P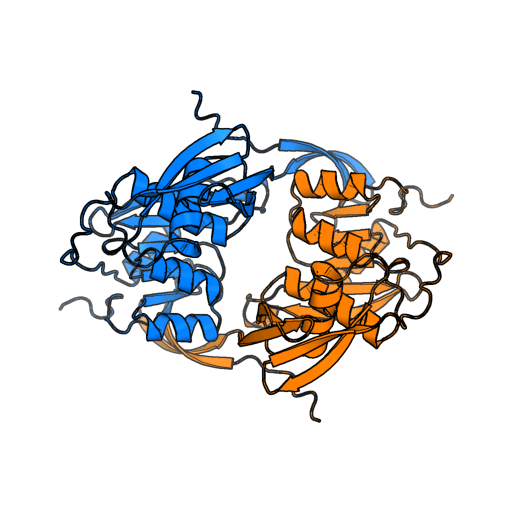rotein AF-0000000075747062 (afdb_homodimer)

Organism: Desulfohalobium retbaense (strain ATCC 49708 / DSM 5692 / JCM 16813 / HR100) (NCBI:txid485915)

Structure (mmCIF, N/CA/C/O backbone):
data_AF-0000000075747062-model_v1
#
loop_
_entity.id
_entity.type
_entity.pdbx_description
1 polymer 'Formate dehydrogenase subunit FdhD'
#
loop_
_atom_site.group_PDB
_atom_site.id
_atom_site.type_symbol
_atom_site.label_atom_id
_atom_site.label_alt_id
_atom_site.label_comp_id
_atom_site.label_asym_id
_atom_site.label_entity_id
_atom_site.label_seq_id
_atom_site.pdbx_PDB_ins_code
_atom_site.Cartn_x
_atom_site.Cartn_y
_atom_site.Cartn_z
_atom_site.occupancy
_atom_site.B_iso_or_equiv
_atom_site.auth_seq_id
_atom_site.auth_comp_id
_atom_site.auth_asym_id
_atom_site.auth_atom_id
_atom_site.pdbx_PDB_model_num
ATOM 1 N N . MET A 1 1 ? 28.375 -6.777 -15.477 1 24.03 1 MET A N 1
ATOM 2 C CA . MET A 1 1 ? 27.688 -5.633 -14.883 1 24.03 1 MET A CA 1
ATOM 3 C C . MET A 1 1 ? 27.188 -5.965 -13.484 1 24.03 1 MET A C 1
ATOM 5 O O . MET A 1 1 ? 26.547 -6.996 -13.273 1 24.03 1 MET A O 1
ATOM 9 N N . SER A 1 2 ? 27.891 -5.637 -12.406 1 30.55 2 SER A N 1
ATOM 10 C CA . SER A 1 2 ? 27.859 -6.07 -11.016 1 30.55 2 SER A CA 1
ATOM 11 C C . SER A 1 2 ? 26.438 -6.016 -10.453 1 30.55 2 SER A C 1
ATOM 13 O O . SER A 1 2 ? 25.734 -5.023 -10.641 1 30.55 2 SER A O 1
ATOM 15 N N . SER A 1 3 ? 25.625 -7.055 -10.531 1 36.44 3 SER A N 1
ATOM 16 C CA . SER A 1 3 ? 24.406 -7.301 -9.781 1 36.44 3 SER A CA 1
ATOM 17 C C . SER A 1 3 ? 24.406 -6.566 -8.445 1 36.44 3 SER A C 1
ATOM 19 O O . SER A 1 3 ? 24.953 -7.066 -7.457 1 36.44 3 SER A O 1
ATOM 21 N N . ALA A 1 4 ? 24.969 -5.371 -8.359 1 35.62 4 ALA A N 1
ATOM 22 C CA . ALA A 1 4 ? 25.203 -4.68 -7.098 1 35.62 4 ALA A CA 1
ATOM 23 C C . ALA A 1 4 ? 24 -4.828 -6.156 1 35.62 4 ALA A C 1
ATOM 25 O O . ALA A 1 4 ? 22.922 -4.328 -6.445 1 35.62 4 ALA A O 1
ATOM 26 N N . ALA A 1 5 ? 23.703 -5.875 -5.465 1 46.59 5 ALA A N 1
ATOM 27 C CA . ALA A 1 5 ? 22.797 -6.105 -4.344 1 46.59 5 ALA A CA 1
ATOM 28 C C . ALA A 1 5 ? 22.469 -4.801 -3.619 1 46.59 5 ALA A C 1
ATOM 30 O O . ALA A 1 5 ? 23.328 -4.258 -2.904 1 46.59 5 ALA A O 1
ATOM 31 N N . HIS A 1 6 ? 21.719 -3.822 -4.293 1 60.5 6 HIS A N 1
ATOM 32 C CA . HIS A 1 6 ? 21.453 -2.504 -3.723 1 60.5 6 HIS A CA 1
ATOM 33 C C . HIS A 1 6 ? 21.062 -2.607 -2.252 1 60.5 6 HIS A C 1
ATOM 35 O O . HIS A 1 6 ? 20.078 -3.26 -1.916 1 60.5 6 HIS A O 1
ATOM 41 N N . ALA A 1 7 ? 22.062 -2.348 -1.418 1 78.25 7 ALA A N 1
ATOM 42 C CA . ALA A 1 7 ? 22.172 -2.396 0.039 1 78.25 7 ALA A CA 1
ATOM 43 C C . ALA A 1 7 ? 21.297 -1.324 0.685 1 78.25 7 ALA A C 1
ATOM 45 O O . ALA A 1 7 ? 20.906 -0.355 0.03 1 78.25 7 ALA A O 1
ATOM 46 N N . LEU A 1 8 ? 20.781 -1.589 1.737 1 90 8 LEU A N 1
ATOM 47 C CA . LEU A 1 8 ? 20.156 -0.621 2.627 1 90 8 LEU A CA 1
ATOM 48 C C . LEU A 1 8 ? 21.047 0.597 2.83 1 90 8 LEU A C 1
ATOM 50 O O . LEU A 1 8 ? 22.219 0.575 2.461 1 90 8 LEU A O 1
ATOM 54 N N . GLU A 1 9 ? 20.469 1.721 3.115 1 93.38 9 GLU A N 1
ATOM 55 C CA . GLU A 1 9 ? 21.219 2.965 3.271 1 93.38 9 GLU A CA 1
ATOM 56 C C . GLU A 1 9 ? 21.172 3.457 4.715 1 93.38 9 GLU A C 1
ATOM 58 O O . GLU A 1 9 ? 20.156 3.324 5.391 1 93.38 9 GLU A O 1
ATOM 63 N N . ASN A 1 10 ? 22.281 4.031 5.137 1 94.62 10 ASN A N 1
ATOM 64 C CA . ASN A 1 10 ? 22.344 4.672 6.445 1 94.62 10 ASN A CA 1
ATOM 65 C C . ASN A 1 10 ? 22.203 6.188 6.336 1 94.62 10 ASN A C 1
ATOM 67 O O . ASN A 1 10 ? 22.828 6.816 5.488 1 94.62 10 ASN A O 1
ATOM 71 N N . ILE A 1 11 ? 21.391 6.719 7.141 1 95.69 11 ILE A N 1
ATOM 72 C CA . ILE A 1 11 ? 21.172 8.156 7.109 1 95.69 11 ILE A CA 1
ATOM 73 C C . ILE A 1 11 ? 21.344 8.742 8.508 1 95.69 11 ILE A C 1
ATOM 75 O O . ILE A 1 11 ? 20.922 8.141 9.5 1 95.69 11 ILE A O 1
ATOM 79 N N . ALA A 1 12 ? 21.984 9.914 8.602 1 96.62 12 ALA A N 1
ATOM 80 C CA . ALA A 1 12 ? 22.109 10.625 9.875 1 96.62 12 ALA A CA 1
ATOM 81 C C . ALA A 1 12 ? 20.766 11.219 10.297 1 96.62 12 ALA A C 1
ATOM 83 O O . ALA A 1 12 ? 20.094 11.875 9.5 1 96.62 12 ALA A O 1
ATOM 84 N N . CYS A 1 13 ? 20.375 10.977 11.523 1 97.06 13 CYS A N 1
ATOM 85 C CA . CYS A 1 13 ? 19.125 11.508 12.047 1 97.06 13 CYS A CA 1
ATOM 86 C C . CYS A 1 13 ? 19.188 11.648 13.562 1 97.06 13 CYS A C 1
ATOM 88 O O . CYS A 1 13 ? 20.234 11.414 14.172 1 97.06 13 CYS A O 1
ATOM 90 N N . TRP A 1 14 ? 18.125 12.234 14.102 1 96.94 14 TRP A N 1
ATOM 91 C CA . TRP A 1 14 ? 18.047 12.43 15.539 1 96.94 14 TRP A CA 1
ATOM 92 C C . TRP A 1 14 ? 16.969 11.539 16.156 1 96.94 14 TRP A C 1
ATOM 94 O O . TRP A 1 14 ? 15.828 11.531 15.688 1 96.94 14 TRP A O 1
ATOM 104 N N . GLN A 1 15 ? 17.344 10.844 17.125 1 97.81 15 GLN A N 1
ATOM 105 C CA . GLN A 1 15 ? 16.391 9.969 17.828 1 97.81 15 GLN A CA 1
ATOM 106 C C . GLN A 1 15 ? 16.188 10.438 19.266 1 97.81 15 GLN A C 1
ATOM 108 O O . GLN A 1 15 ? 17.141 10.789 19.953 1 97.81 15 GLN A O 1
ATOM 113 N N . TYR A 1 16 ? 15.016 10.617 19.625 1 97.94 16 TYR A N 1
ATOM 114 C CA . TYR A 1 16 ? 14.648 10.852 21.016 1 97.94 16 TYR A CA 1
ATOM 115 C C . TYR A 1 16 ? 14.273 9.539 21.719 1 97.94 16 TYR A C 1
ATOM 117 O O . TYR A 1 16 ? 13.359 8.844 21.281 1 97.94 16 TYR A O 1
ATOM 125 N N . ARG A 1 17 ? 15.023 9.211 22.672 1 95.94 17 ARG A N 1
ATOM 126 C CA . ARG A 1 17 ? 14.836 7.992 23.453 1 95.94 17 ARG A CA 1
ATOM 127 C C . ARG A 1 17 ? 15.297 8.188 24.906 1 95.94 17 ARG A C 1
ATOM 129 O O . ARG A 1 17 ? 16.312 8.844 25.141 1 95.94 17 ARG A O 1
ATOM 136 N N . GLN A 1 18 ? 14.508 7.621 25.844 1 92.69 18 GLN A N 1
ATOM 137 C CA . GLN A 1 18 ? 14.852 7.73 27.266 1 92.69 18 GLN A CA 1
ATOM 138 C C . GLN A 1 18 ? 15.078 9.188 27.656 1 92.69 18 GLN A C 1
ATOM 140 O O . GLN A 1 18 ? 16.078 9.516 28.297 1 92.69 18 GLN A O 1
ATOM 145 N N . GLU A 1 19 ? 14.281 9.969 27.172 1 92.38 19 GLU A N 1
ATOM 146 C CA . GLU A 1 19 ? 14.219 11.383 27.547 1 92.38 19 GLU A CA 1
ATOM 147 C C . GLU A 1 19 ? 15.484 12.117 27.125 1 92.38 19 GLU A C 1
ATOM 149 O O . GLU A 1 19 ? 15.875 13.109 27.734 1 92.38 19 GLU A O 1
ATOM 154 N N . ASP A 1 20 ? 16.078 11.602 26.141 1 95.31 20 ASP A N 1
ATOM 155 C CA . ASP A 1 20 ? 17.281 12.258 25.641 1 95.31 20 ASP A CA 1
ATOM 156 C C . ASP A 1 20 ? 17.375 12.141 24.109 1 95.31 20 ASP A C 1
ATOM 158 O O . ASP A 1 20 ? 16.812 11.227 23.516 1 95.31 20 ASP A O 1
ATOM 162 N N . TRP A 1 21 ? 18.109 13.148 23.531 1 96.69 21 TRP A N 1
ATOM 163 C CA . TRP A 1 21 ? 18.344 13.164 22.094 1 96.69 21 TRP A CA 1
ATOM 164 C C . TRP A 1 21 ? 19.672 12.516 21.75 1 96.69 21 TRP A C 1
ATOM 166 O O . TRP A 1 21 ? 20.672 12.742 22.438 1 96.69 21 TRP A O 1
ATOM 176 N N . HIS A 1 22 ? 19.641 11.734 20.734 1 96.88 22 HIS A N 1
ATOM 177 C CA . HIS A 1 22 ? 20.859 11.086 20.234 1 96.88 22 HIS A CA 1
ATOM 178 C C . HIS A 1 22 ? 21 11.266 18.734 1 96.88 22 HIS A C 1
ATOM 180 O O . HIS A 1 22 ? 20.031 11.055 17.984 1 96.88 22 HIS A O 1
ATOM 186 N N . SER A 1 23 ? 22.141 11.68 18.297 1 96.75 23 SER A N 1
ATOM 187 C CA . SER A 1 23 ? 22.469 11.609 16.875 1 96.75 23 SER A CA 1
ATOM 188 C C . SER A 1 23 ? 22.797 10.18 16.453 1 96.75 23 SER A C 1
ATOM 190 O O . SER A 1 23 ? 23.688 9.547 17.016 1 96.75 23 SER A O 1
ATOM 192 N N . ILE A 1 24 ? 22.078 9.688 15.469 1 96.81 24 ILE A N 1
ATOM 193 C CA . ILE A 1 24 ? 22.297 8.297 15.102 1 96.81 24 ILE A CA 1
ATOM 194 C C . ILE A 1 24 ? 22.406 8.172 13.586 1 96.81 24 ILE A C 1
ATOM 196 O O . ILE A 1 24 ? 22.109 9.125 12.852 1 96.81 24 ILE A O 1
ATOM 200 N N . GLN A 1 25 ? 22.938 7.012 13.148 1 96.5 25 GLN A N 1
ATOM 201 C CA . GLN A 1 25 ? 22.797 6.527 11.781 1 96.5 25 GLN A CA 1
ATOM 202 C C . GLN A 1 25 ? 21.734 5.449 11.688 1 96.5 25 GLN A C 1
ATOM 204 O O . GLN A 1 25 ? 21.906 4.34 12.203 1 96.5 25 GLN A O 1
ATOM 209 N N . ASP A 1 26 ? 20.703 5.812 11.109 1 94.62 26 ASP A N 1
ATOM 210 C CA . ASP A 1 26 ? 19.625 4.836 10.977 1 94.62 26 ASP A CA 1
ATOM 211 C C . ASP A 1 26 ? 19.656 4.164 9.602 1 94.62 26 ASP A C 1
ATOM 213 O O . ASP A 1 26 ? 19.953 4.812 8.594 1 94.62 26 ASP A O 1
ATOM 217 N N . THR A 1 27 ? 19.391 2.852 9.57 1 95.12 27 THR A N 1
ATOM 218 C CA . THR A 1 27 ? 19.328 2.092 8.328 1 95.12 27 THR A CA 1
ATOM 219 C C . THR A 1 27 ? 17.906 2.105 7.766 1 95.12 27 THR A C 1
ATOM 221 O O . THR A 1 27 ? 16.984 1.579 8.391 1 95.12 27 THR A O 1
ATOM 224 N N . ILE A 1 28 ? 17.734 2.732 6.609 1 96.5 28 ILE A N 1
ATOM 225 C CA . ILE A 1 28 ? 16.391 2.803 6.035 1 96.5 28 ILE A CA 1
ATOM 226 C C . ILE A 1 28 ? 16.422 2.299 4.594 1 96.5 28 ILE A C 1
ATOM 228 O O . ILE A 1 28 ? 17.5 2.146 4.004 1 96.5 28 ILE A O 1
ATOM 232 N N . ALA A 1 29 ? 15.297 1.998 4.039 1 96.88 29 ALA A N 1
ATOM 233 C CA . ALA A 1 29 ? 15.164 1.417 2.707 1 96.88 29 ALA A CA 1
ATOM 234 C C . ALA A 1 29 ? 15.359 2.479 1.625 1 96.88 29 ALA A C 1
ATOM 236 O O . ALA A 1 29 ? 14.68 3.508 1.632 1 96.88 29 ALA A O 1
ATOM 237 N N . PRO A 1 30 ? 16.281 2.225 0.697 1 97.12 30 PRO A N 1
ATOM 238 C CA . PRO A 1 30 ? 16.344 3.115 -0.464 1 97.12 30 PRO A CA 1
ATOM 239 C C . PRO A 1 30 ? 15.125 2.998 -1.372 1 97.12 30 PRO A C 1
ATOM 241 O O . PRO A 1 30 ? 14.625 1.894 -1.601 1 97.12 30 PRO A O 1
ATOM 244 N N . GLU A 1 31 ? 14.625 4.059 -1.797 1 97.94 31 GLU A N 1
ATOM 245 C CA . GLU A 1 31 ? 13.531 4.168 -2.758 1 97.94 31 GLU A CA 1
ATOM 246 C C . GLU A 1 31 ? 13.93 5.035 -3.949 1 97.94 31 GLU A C 1
ATOM 248 O O . GLU A 1 31 ? 14.57 6.074 -3.783 1 97.94 31 GLU A O 1
ATOM 253 N N . GLN A 1 32 ? 13.539 4.562 -5.105 1 97.19 32 GLN A N 1
ATOM 254 C CA . GLN A 1 32 ? 13.938 5.25 -6.332 1 97.19 32 GLN A CA 1
ATOM 255 C C . GLN A 1 32 ? 12.773 5.324 -7.32 1 97.19 32 GLN A C 1
ATOM 257 O O . GLN A 1 32 ? 11.992 4.379 -7.441 1 97.19 32 GLN A O 1
ATOM 262 N N . GLU A 1 33 ? 12.742 6.473 -8.016 1 97.81 33 GLU A N 1
ATOM 263 C CA . GLU A 1 33 ? 11.766 6.602 -9.094 1 97.81 33 GLU A CA 1
ATOM 264 C C . GLU A 1 33 ? 12.273 5.957 -10.383 1 97.81 33 GLU A C 1
ATOM 266 O O . GLU A 1 33 ? 13.438 6.113 -10.742 1 97.81 33 GLU A O 1
ATOM 271 N N . VAL A 1 34 ? 11.469 5.184 -11.031 1 98.19 34 VAL A N 1
ATOM 272 C CA . VAL A 1 34 ? 11.773 4.492 -12.281 1 98.19 34 VAL A CA 1
ATOM 273 C C . VAL A 1 34 ? 10.75 4.875 -13.352 1 98.19 34 VAL A C 1
ATOM 275 O O . VAL A 1 34 ? 9.539 4.746 -13.133 1 98.19 34 VAL A O 1
ATOM 278 N N . SER A 1 35 ? 11.234 5.336 -14.5 1 98.62 35 SER A N 1
ATOM 279 C CA . SER A 1 35 ? 10.344 5.719 -15.594 1 98.62 35 SER A CA 1
ATOM 280 C C . SER A 1 35 ? 10.18 4.578 -16.594 1 98.62 35 SER A C 1
ATOM 282 O O . SER A 1 35 ? 11.164 4.051 -17.109 1 98.62 35 SER A O 1
ATOM 284 N N . LEU A 1 36 ? 8.977 4.199 -16.844 1 98.75 36 LEU A N 1
ATOM 285 C CA . LEU A 1 36 ? 8.664 3.168 -17.828 1 98.75 36 LEU A CA 1
ATOM 286 C C . LEU A 1 36 ? 8.023 3.775 -19.062 1 98.75 36 LEU A C 1
ATOM 288 O O . LEU A 1 36 ? 6.938 4.359 -18.984 1 98.75 36 LEU A O 1
ATOM 292 N N . TYR A 1 37 ? 8.695 3.682 -20.156 1 98.75 37 TYR A N 1
ATOM 293 C CA . TYR A 1 37 ? 8.188 4.109 -21.453 1 98.75 37 TYR A CA 1
ATOM 294 C C . TYR A 1 37 ? 7.652 2.922 -22.25 1 98.75 37 TYR A C 1
ATOM 296 O O . TYR A 1 37 ? 8.336 1.903 -22.391 1 98.75 37 TYR A O 1
ATOM 304 N N . TRP A 1 38 ? 6.406 2.982 -22.625 1 98.44 38 TRP A N 1
ATOM 305 C CA . TRP A 1 38 ? 5.727 1.983 -23.438 1 98.44 38 TRP A CA 1
ATOM 306 C C . TRP A 1 38 ? 5.48 2.51 -24.844 1 98.44 38 TRP A C 1
ATOM 308 O O . TRP A 1 38 ? 4.738 3.477 -25.031 1 98.44 38 TRP A O 1
ATOM 318 N N . HIS A 1 39 ? 6.051 1.922 -25.906 1 97.5 39 HIS A N 1
ATOM 319 C CA . HIS A 1 39 ? 6.02 2.438 -27.266 1 97.5 39 HIS A CA 1
ATOM 320 C C . HIS A 1 39 ? 6.445 3.9 -27.312 1 97.5 39 HIS A C 1
ATOM 322 O O . HIS A 1 39 ? 5.754 4.734 -27.906 1 97.5 39 HIS A O 1
ATOM 328 N N . ASP A 1 40 ? 7.43 4.172 -26.562 1 96.88 40 ASP A N 1
ATOM 329 C CA . ASP A 1 40 ? 8.148 5.438 -26.562 1 96.88 40 ASP A CA 1
ATOM 330 C C . ASP A 1 40 ? 7.328 6.543 -25.906 1 96.88 40 ASP A C 1
ATOM 332 O O . ASP A 1 40 ? 7.637 7.727 -26.047 1 96.88 40 ASP A O 1
ATOM 336 N N . GLN A 1 41 ? 6.348 6.234 -25.203 1 98.12 41 GLN A N 1
ATOM 337 C CA . GLN A 1 41 ? 5.566 7.191 -24.422 1 98.12 41 GLN A CA 1
ATOM 338 C C . GLN A 1 41 ? 5.633 6.863 -22.922 1 98.12 41 GLN A C 1
ATOM 340 O O . GLN A 1 41 ? 5.586 5.691 -22.547 1 98.12 41 GLN A O 1
ATOM 345 N N . LEU A 1 42 ? 5.801 7.836 -22.141 1 98.19 42 LEU A N 1
ATOM 346 C CA . LEU A 1 42 ? 5.82 7.613 -20.703 1 98.19 42 LEU A CA 1
ATOM 347 C C . LEU A 1 42 ? 4.512 6.996 -20.234 1 98.19 42 LEU A C 1
ATOM 349 O O . LEU A 1 42 ? 3.445 7.598 -20.375 1 98.19 42 LEU A O 1
ATOM 353 N N . ALA A 1 43 ? 4.613 5.816 -19.75 1 98 43 ALA A N 1
ATOM 354 C CA . ALA A 1 43 ? 3.412 5.09 -19.359 1 98 43 ALA A CA 1
ATOM 355 C C . ALA A 1 43 ? 3.254 5.07 -17.844 1 98 43 ALA A C 1
ATOM 357 O O . ALA A 1 43 ? 2.135 5.016 -17.328 1 98 43 ALA A O 1
ATOM 358 N N . ALA A 1 44 ? 4.383 5.039 -17.109 1 97.56 44 ALA A N 1
ATOM 359 C CA . ALA A 1 44 ? 4.316 4.977 -15.656 1 97.56 44 ALA A CA 1
ATOM 360 C C . ALA A 1 44 ? 5.594 5.52 -15.031 1 97.56 44 ALA A C 1
ATOM 362 O O . ALA A 1 44 ? 6.68 5.387 -15.594 1 97.56 44 ALA A O 1
ATOM 363 N N . ALA A 1 45 ? 5.492 6.164 -13.906 1 97.62 45 ALA A N 1
ATOM 364 C CA . ALA A 1 45 ? 6.578 6.469 -12.977 1 97.62 45 ALA A CA 1
ATOM 365 C C . ALA A 1 45 ? 6.457 5.633 -11.703 1 97.62 45 ALA A C 1
ATOM 367 O O . ALA A 1 45 ? 5.664 5.949 -10.82 1 97.62 45 ALA A O 1
ATOM 368 N N . LEU A 1 46 ? 7.219 4.621 -11.578 1 98.25 46 LEU A N 1
ATOM 369 C CA . LEU A 1 46 ? 7.156 3.699 -10.445 1 98.25 46 LEU A CA 1
ATOM 370 C C . LEU A 1 46 ? 8.117 4.125 -9.344 1 98.25 46 LEU A C 1
ATOM 372 O O . LEU A 1 46 ? 9.164 4.719 -9.617 1 98.25 46 LEU A O 1
ATOM 376 N N . LEU A 1 47 ? 7.789 3.91 -8.156 1 98.44 47 LEU A N 1
ATOM 377 C CA . LEU A 1 47 ? 8.664 4.055 -6.996 1 98.44 47 LEU A CA 1
ATOM 378 C C . LEU A 1 47 ? 9.016 2.691 -6.41 1 98.44 47 LEU A C 1
ATOM 380 O O . LEU A 1 47 ? 8.125 1.91 -6.066 1 98.44 47 LEU A O 1
ATOM 384 N N . ALA A 1 48 ? 10.281 2.398 -6.359 1 98.31 48 ALA A N 1
ATOM 385 C CA . ALA A 1 48 ? 10.656 1.025 -6.027 1 98.31 48 ALA A CA 1
ATOM 386 C C . ALA A 1 48 ? 12.016 0.98 -5.336 1 98.31 48 ALA A C 1
ATOM 388 O O . ALA A 1 48 ? 12.758 1.968 -5.336 1 98.31 48 ALA A O 1
ATOM 389 N N . PHE A 1 49 ? 12.242 -0.158 -4.629 1 97.88 49 PHE A N 1
ATOM 390 C CA . PHE A 1 49 ? 13.602 -0.484 -4.215 1 97.88 49 PHE A CA 1
ATOM 391 C C . PHE A 1 49 ? 14.516 -0.646 -5.43 1 97.88 49 PHE A C 1
ATOM 393 O O . PHE A 1 49 ? 14.125 -1.256 -6.426 1 97.88 49 PHE A O 1
ATOM 400 N N . PRO A 1 50 ? 15.703 -0.076 -5.387 1 96.5 50 PRO A N 1
ATOM 401 C CA . PRO A 1 50 ? 16.531 0.049 -6.594 1 96.5 50 PRO A CA 1
ATOM 402 C C . PRO A 1 50 ? 17.328 -1.216 -6.895 1 96.5 50 PRO A C 1
ATOM 404 O O . PRO A 1 50 ? 18.547 -1.163 -7.008 1 96.5 50 PRO A O 1
ATOM 407 N N . SER A 1 51 ? 16.734 -2.291 -7.078 1 94.56 51 SER A N 1
ATOM 408 C CA . SER A 1 51 ? 17.328 -3.559 -7.477 1 94.56 51 SER A CA 1
ATOM 409 C C . SER A 1 51 ? 16.422 -4.32 -8.438 1 94.56 51 SER A C 1
ATOM 411 O O . SER A 1 51 ? 15.203 -4.332 -8.281 1 94.56 51 SER A O 1
ATOM 413 N N . GLY A 1 52 ? 17.094 -4.895 -9.438 1 94.69 52 GLY A N 1
ATOM 414 C CA . GLY A 1 52 ? 16.328 -5.719 -10.367 1 94.69 52 GLY A CA 1
ATOM 415 C C . GLY A 1 52 ? 15.242 -4.953 -11.086 1 94.69 52 GLY A C 1
ATOM 416 O O . GLY A 1 52 ? 14.125 -5.457 -11.242 1 94.69 52 GLY A O 1
ATOM 417 N N . LEU A 1 53 ? 15.555 -3.734 -11.5 1 97.5 53 LEU A N 1
ATOM 418 C CA . LEU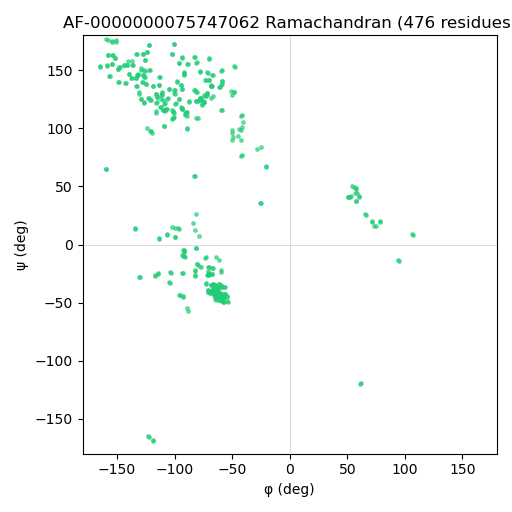 A 1 53 ? 14.547 -2.816 -12.023 1 97.5 53 LEU A CA 1
ATOM 419 C C . LEU A 1 53 ? 14.062 -3.266 -13.391 1 97.5 53 LEU A C 1
ATOM 421 O O . LEU A 1 53 ? 12.914 -2.996 -13.766 1 97.5 53 LEU A O 1
ATOM 425 N N . SER A 1 54 ? 14.891 -3.992 -14.109 1 97 54 SER A N 1
ATOM 426 C CA . SER A 1 54 ? 14.461 -4.504 -15.406 1 97 54 SER A CA 1
ATOM 427 C C . SER A 1 54 ? 13.297 -5.473 -15.266 1 97 54 SER A C 1
ATOM 429 O O . SER A 1 54 ? 12.32 -5.398 -16.016 1 97 54 SER A O 1
ATOM 431 N N . SER A 1 55 ? 13.398 -6.383 -14.305 1 97.75 55 SER A N 1
ATOM 432 C CA . SER A 1 55 ? 12.312 -7.328 -14.047 1 97.75 55 SER A CA 1
ATOM 433 C C . SER A 1 55 ? 11.047 -6.602 -13.609 1 97.75 55 SER A C 1
ATOM 435 O O . SER A 1 55 ? 9.938 -6.977 -14.016 1 97.75 55 SER A O 1
ATOM 437 N N . LEU A 1 56 ? 11.234 -5.59 -12.781 1 98.56 56 LEU A N 1
ATOM 438 C CA . LEU A 1 56 ? 10.109 -4.785 -12.328 1 98.56 56 LEU A CA 1
ATOM 439 C C . LEU A 1 56 ? 9.367 -4.176 -13.516 1 98.56 56 LEU A C 1
ATOM 441 O O . LEU A 1 56 ? 8.148 -4.316 -13.633 1 98.56 56 LEU A O 1
ATOM 445 N N . CYS A 1 57 ? 10.109 -3.555 -14.414 1 98.69 57 CYS A N 1
ATOM 446 C CA . CYS A 1 57 ? 9.516 -2.857 -15.547 1 98.69 57 CYS A CA 1
ATOM 447 C C . CYS A 1 57 ? 8.898 -3.844 -16.531 1 98.69 57 CYS A C 1
ATOM 449 O O . CYS A 1 57 ? 7.805 -3.605 -17.047 1 98.69 57 CYS A O 1
ATOM 451 N N . LEU A 1 58 ? 9.578 -4.938 -16.781 1 97.62 58 LEU A N 1
ATOM 452 C CA . LEU A 1 58 ? 9.055 -5.973 -17.672 1 97.62 58 LEU A CA 1
ATOM 453 C C . LEU A 1 58 ? 7.73 -6.52 -17.141 1 97.62 58 LEU A C 1
ATOM 455 O O . LEU A 1 58 ? 6.762 -6.633 -17.891 1 97.62 58 LEU A O 1
ATOM 459 N N . GLY A 1 59 ? 7.723 -6.832 -15.891 1 98.44 59 GLY A N 1
ATOM 460 C CA . GLY A 1 59 ? 6.516 -7.359 -15.281 1 98.44 59 GLY A CA 1
ATOM 461 C C . GLY A 1 59 ? 5.367 -6.367 -15.266 1 98.44 59 GLY A C 1
ATOM 462 O O . GLY A 1 59 ? 4.223 -6.727 -15.547 1 98.44 59 GLY A O 1
ATOM 463 N N . HIS A 1 60 ? 5.723 -5.141 -14.906 1 98.69 60 HIS A N 1
ATOM 464 C CA . HIS A 1 60 ? 4.691 -4.109 -14.93 1 98.69 60 HIS A CA 1
ATOM 465 C C . HIS A 1 60 ? 4.094 -3.965 -16.328 1 98.69 60 HIS A C 1
ATOM 467 O O . HIS A 1 60 ? 2.869 -3.898 -16.469 1 98.69 60 HIS A O 1
ATOM 473 N N . ALA A 1 61 ? 4.895 -3.891 -17.312 1 98.31 61 ALA A N 1
ATOM 474 C CA . ALA A 1 61 ? 4.414 -3.777 -18.672 1 98.31 61 ALA A CA 1
ATOM 475 C C . ALA A 1 61 ? 3.506 -4.949 -19.047 1 98.31 61 ALA A C 1
ATOM 477 O O . ALA A 1 61 ? 2.443 -4.762 -19.641 1 98.31 61 ALA A O 1
ATOM 478 N N . TRP A 1 62 ? 3.863 -6.121 -18.672 1 97.12 62 TRP A N 1
ATOM 479 C CA . TRP A 1 62 ? 3.092 -7.316 -19 1 97.12 62 TRP A CA 1
ATOM 480 C C . TRP A 1 62 ? 1.719 -7.273 -18.328 1 97.12 62 TRP A C 1
ATOM 482 O O . TRP A 1 62 ? 0.695 -7.453 -19 1 97.12 62 TRP A O 1
ATOM 492 N N . LEU A 1 63 ? 1.717 -6.957 -17.094 1 97.75 63 LEU A N 1
ATOM 493 C CA . LEU A 1 63 ? 0.511 -7.125 -16.281 1 97.75 63 LEU A CA 1
ATOM 494 C C . LEU A 1 63 ? -0.432 -5.938 -16.469 1 97.75 63 LEU A C 1
ATOM 496 O O . LEU A 1 63 ? -1.647 -6.078 -16.312 1 97.75 63 LEU A O 1
ATOM 500 N N . GLU A 1 64 ? 0.129 -4.789 -16.828 1 97.69 64 GLU A N 1
ATOM 501 C CA . GLU A 1 64 ? -0.709 -3.596 -16.812 1 97.69 64 GLU A CA 1
ATOM 502 C C . GLU A 1 64 ? -0.898 -3.037 -18.219 1 97.69 64 GLU A C 1
ATOM 504 O O . GLU A 1 64 ? -1.867 -2.324 -18.484 1 97.69 64 GLU A O 1
ATOM 509 N N . LEU A 1 65 ? 0.031 -3.305 -19.125 1 97.56 65 LEU A N 1
ATOM 510 C CA . LEU A 1 65 ? -0.004 -2.555 -20.375 1 97.56 65 LEU A CA 1
ATOM 511 C C . LEU A 1 65 ? -0.258 -3.482 -21.562 1 97.56 65 LEU A C 1
ATOM 513 O O . LEU A 1 65 ? -0.836 -3.066 -22.562 1 97.56 65 LEU A O 1
ATOM 517 N N . CYS A 1 66 ? 0.099 -4.688 -21.453 1 96.44 66 CYS A N 1
ATOM 518 C CA . CYS A 1 66 ? -0.057 -5.629 -22.547 1 96.44 66 CYS A CA 1
ATOM 519 C C . CYS A 1 66 ? -1.5 -6.109 -22.656 1 96.44 66 CYS A C 1
ATOM 521 O O . CYS A 1 66 ? -2.188 -6.254 -21.641 1 96.44 66 CYS A O 1
ATOM 523 N N . ARG A 1 67 ? -1.868 -6.398 -23.859 1 93.44 67 ARG A N 1
ATOM 524 C CA . ARG A 1 67 ? -3.109 -7.125 -24.109 1 93.44 67 ARG A CA 1
ATOM 525 C C . ARG A 1 67 ? -2.916 -8.625 -23.906 1 93.44 67 ARG A C 1
ATOM 527 O O . ARG A 1 67 ? -1.785 -9.117 -23.906 1 93.44 67 ARG A O 1
ATOM 534 N N . PRO A 1 68 ? -4.133 -9.312 -23.609 1 88.44 68 PRO A N 1
ATOM 535 C CA . PRO A 1 68 ? -3.984 -10.766 -23.5 1 88.44 68 PRO A CA 1
ATOM 536 C C . PRO A 1 68 ? -3.207 -11.375 -24.656 1 88.44 68 PRO A C 1
ATOM 538 O O . PRO A 1 68 ? -3.436 -11.016 -25.812 1 88.44 68 PRO A O 1
ATOM 541 N N . GLY A 1 69 ? -2.252 -12.188 -24.375 1 86.31 69 GLY A N 1
ATOM 542 C CA . GLY A 1 69 ? -1.479 -12.875 -25.406 1 86.31 69 GLY A CA 1
ATOM 543 C C . GLY A 1 69 ? -0.2 -12.141 -25.766 1 86.31 69 GLY A C 1
ATOM 544 O O . GLY A 1 69 ? 0.669 -12.703 -26.438 1 86.31 69 GLY A O 1
ATOM 5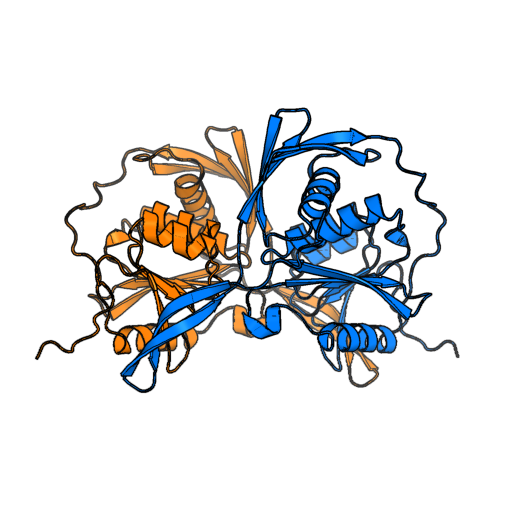45 N N . GLU A 1 70 ? -0.106 -10.953 -25.375 1 92.62 70 GLU A N 1
ATOM 546 C CA . GLU A 1 70 ? 1.089 -10.164 -25.656 1 92.62 70 GLU A CA 1
ATOM 547 C C . GLU A 1 70 ? 2.105 -10.281 -24.531 1 92.62 70 GLU A C 1
ATOM 549 O O . GLU A 1 70 ? 1.73 -10.445 -23.359 1 92.62 70 GLU A O 1
ATOM 554 N N . THR A 1 71 ? 3.332 -10.195 -24.938 1 94.19 71 THR A N 1
ATOM 555 C CA . THR A 1 71 ? 4.426 -10.094 -23.969 1 94.19 71 THR A CA 1
ATOM 556 C C . THR A 1 71 ? 5.305 -8.883 -24.266 1 94.19 71 THR A C 1
ATOM 558 O O . THR A 1 71 ? 5.465 -8.5 -25.438 1 94.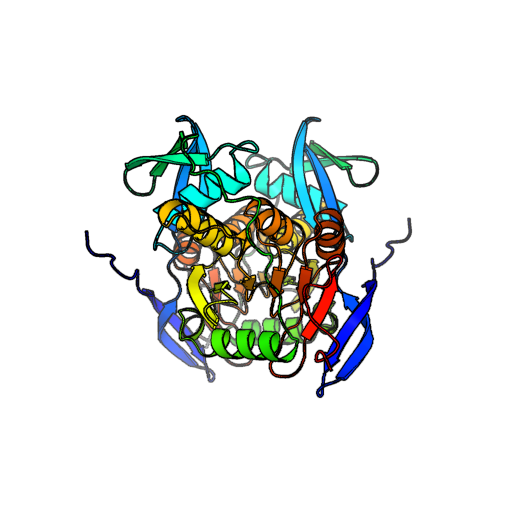19 71 THR A O 1
ATOM 561 N N . PRO A 1 72 ? 5.855 -8.367 -23.219 1 97.06 72 PRO A N 1
ATOM 562 C CA . PRO A 1 72 ? 6.73 -7.207 -23.422 1 97.06 72 PRO A CA 1
ATOM 563 C C . PRO A 1 72 ? 8.195 -7.598 -23.578 1 97.06 72 PRO A C 1
ATOM 565 O O . PRO A 1 72 ? 8.594 -8.695 -23.188 1 97.06 72 PRO A O 1
ATOM 568 N N . GLY A 1 73 ? 8.891 -6.672 -24.141 1 96.31 73 GLY A N 1
ATOM 569 C CA . GLY A 1 73 ? 10.344 -6.746 -24.219 1 96.31 73 GLY A CA 1
ATOM 570 C C . GLY A 1 73 ? 11.023 -5.414 -23.969 1 96.31 73 GLY A C 1
ATOM 571 O O . GLY A 1 73 ? 10.477 -4.359 -24.297 1 96.31 73 GLY A O 1
ATOM 572 N N . LEU A 1 74 ? 12.18 -5.477 -23.375 1 96.88 74 LEU A N 1
ATOM 573 C CA . LEU A 1 74 ? 12.961 -4.277 -23.109 1 96.88 74 LEU A CA 1
ATOM 574 C C . LEU A 1 74 ? 13.727 -3.838 -24.344 1 96.88 74 LEU A C 1
ATOM 576 O O . LEU A 1 74 ? 14.562 -4.586 -24.859 1 96.88 74 LEU A O 1
ATOM 580 N N . ASP A 1 75 ? 13.523 -2.641 -24.766 1 97.75 75 ASP A N 1
ATOM 581 C CA . ASP A 1 75 ? 14.195 -2.094 -25.938 1 97.75 75 ASP A CA 1
ATOM 582 C C . ASP A 1 75 ? 15.477 -1.358 -25.562 1 97.75 75 ASP A C 1
ATOM 584 O O . ASP A 1 75 ? 16.5 -1.466 -26.25 1 97.75 75 ASP A O 1
ATOM 588 N N . ALA A 1 76 ? 15.391 -0.566 -24.516 1 98.06 76 ALA A N 1
ATOM 589 C CA . ALA A 1 76 ? 16.531 0.227 -24.078 1 98.06 76 ALA A CA 1
ATOM 590 C C . ALA A 1 76 ? 16.391 0.641 -22.625 1 98.06 76 ALA A C 1
ATOM 592 O O . ALA A 1 76 ? 15.281 0.634 -22.078 1 98.06 76 ALA A O 1
ATOM 593 N N . GLN A 1 77 ? 17.469 0.861 -21.984 1 97.44 77 GLN A N 1
ATOM 594 C CA . GLN A 1 77 ? 17.531 1.44 -20.656 1 97.44 77 GLN A CA 1
ATOM 595 C C . GLN A 1 77 ? 18.469 2.652 -20.625 1 97.44 77 GLN A C 1
ATOM 597 O O . GLN A 1 77 ? 19.609 2.578 -21.078 1 97.44 77 GLN A O 1
ATOM 602 N N . GLN A 1 78 ? 18.016 3.732 -20.266 1 97.5 78 GLN A N 1
ATOM 603 C CA . GLN A 1 78 ? 18.781 4.945 -20.047 1 97.5 78 GLN A CA 1
ATOM 604 C C . GLN A 1 78 ? 18.656 5.422 -18.594 1 97.5 78 GLN A C 1
ATOM 606 O O . GLN A 1 78 ? 17.719 6.145 -18.266 1 97.5 78 GLN A O 1
ATOM 611 N N . GLY A 1 79 ? 19.672 5.031 -17.75 1 95.44 79 GLY A N 1
ATOM 612 C CA . GLY A 1 79 ? 19.531 5.32 -16.328 1 95.44 79 GLY A CA 1
ATOM 613 C C . GLY A 1 79 ? 18.344 4.633 -15.688 1 95.44 79 GLY A C 1
ATOM 614 O O . GLY A 1 79 ? 18.219 3.41 -15.758 1 95.44 79 GLY A O 1
ATOM 615 N N . GLU A 1 80 ? 17.453 5.449 -15.164 1 96.19 80 GLU A N 1
ATOM 616 C CA . GLU A 1 80 ? 16.266 4.926 -14.492 1 96.19 80 GLU A CA 1
ATOM 617 C C . GLU A 1 80 ? 15.055 4.902 -15.43 1 96.19 80 GLU A C 1
ATOM 619 O O . GLU A 1 80 ? 13.914 4.77 -14.977 1 96.19 80 GLU A O 1
ATOM 624 N N . SER A 1 81 ? 15.328 5.066 -16.734 1 98.44 81 SER A N 1
ATOM 625 C CA . SER A 1 81 ? 14.289 5.02 -17.75 1 98.44 81 SER A CA 1
ATOM 626 C C . SER A 1 81 ? 14.352 3.721 -18.547 1 98.44 81 SER A C 1
ATOM 628 O O . SER A 1 81 ? 15.398 3.385 -19.109 1 98.44 81 SER A O 1
ATOM 630 N N . PHE A 1 82 ? 13.258 3.041 -18.594 1 98.69 82 PHE A N 1
ATOM 631 C CA . PHE A 1 82 ? 13.164 1.768 -19.297 1 98.69 82 PHE A CA 1
ATOM 632 C C . PHE A 1 82 ? 12.195 1.865 -20.469 1 98.69 82 PHE A C 1
ATOM 634 O O . PHE A 1 82 ? 11.031 2.24 -20.281 1 98.69 82 PHE A O 1
ATOM 641 N N . TYR A 1 83 ? 12.648 1.594 -21.641 1 98.69 83 TYR A N 1
ATOM 642 C CA . TYR A 1 83 ? 11.852 1.626 -22.859 1 98.69 83 TYR A CA 1
ATOM 643 C C . TYR A 1 83 ? 11.445 0.219 -23.281 1 98.69 83 TYR A C 1
ATOM 645 O O . TYR A 1 83 ? 12.305 -0.614 -23.578 1 98.69 83 TYR A O 1
ATOM 653 N N . LEU A 1 84 ? 10.125 -0.037 -23.25 1 98.38 84 LEU A N 1
ATOM 654 C CA . LEU A 1 84 ? 9.602 -1.361 -23.578 1 98.38 84 LEU A CA 1
ATOM 655 C C . LEU A 1 84 ? 8.547 -1.278 -24.672 1 98.38 84 LEU A C 1
ATOM 657 O O . LEU A 1 84 ? 7.965 -0.215 -24.906 1 98.38 84 LEU A O 1
ATOM 661 N N . SER A 1 85 ? 8.32 -2.314 -25.328 1 97.94 85 SER A N 1
ATOM 662 C CA . SER A 1 85 ? 7.254 -2.488 -26.312 1 97.94 85 SER A CA 1
ATOM 663 C C . SER A 1 85 ? 6.812 -3.945 -26.391 1 97.94 85 SER A C 1
ATOM 665 O O . SER A 1 85 ? 7.332 -4.801 -25.672 1 97.94 85 SER A O 1
ATOM 667 N N . VAL A 1 86 ? 5.762 -4.246 -27.172 1 96.88 86 VAL A N 1
ATOM 668 C CA . VAL A 1 86 ? 5.238 -5.602 -27.312 1 96.88 86 VAL A CA 1
ATOM 669 C C . VAL A 1 86 ? 6.262 -6.48 -28.016 1 96.88 86 VAL A C 1
ATOM 671 O O . VAL A 1 86 ? 6.859 -6.07 -29.016 1 96.88 86 VAL A O 1
ATOM 674 N N . ARG A 1 87 ? 6.484 -7.547 -27.344 1 91.25 87 ARG A N 1
ATOM 675 C CA . ARG A 1 87 ? 7.277 -8.617 -27.938 1 91.25 87 ARG A CA 1
ATOM 676 C C . ARG A 1 87 ? 6.496 -9.93 -27.938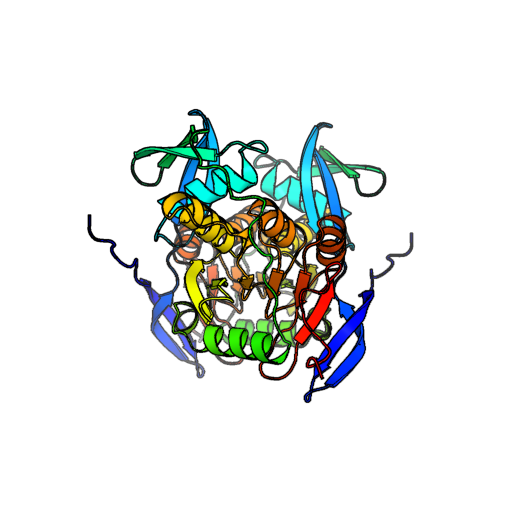 1 91.25 87 ARG A C 1
ATOM 678 O O . ARG A 1 87 ? 5.996 -10.375 -26.906 1 91.25 87 ARG A O 1
ATOM 685 N N . ASN A 1 88 ? 5.902 -10.398 -28.938 1 78.31 88 ASN A N 1
ATOM 686 C CA . ASN A 1 88 ? 4.996 -11.539 -28.969 1 78.31 88 ASN A CA 1
ATOM 687 C C . ASN A 1 88 ? 5.762 -12.859 -29.047 1 78.31 88 ASN A C 1
ATOM 689 O O . ASN A 1 88 ? 5.168 -13.922 -29.25 1 78.31 88 ASN A O 1
ATOM 693 N N . ALA A 1 89 ? 7.098 -12.938 -28.828 1 64.19 89 ALA A N 1
ATOM 694 C CA . ALA A 1 89 ? 7.789 -14.203 -29.031 1 64.19 89 ALA A CA 1
ATOM 695 C C . ALA A 1 89 ? 7.676 -15.094 -27.781 1 64.19 89 ALA A C 1
ATOM 697 O O . ALA A 1 89 ? 8.398 -16.078 -27.656 1 64.19 89 ALA A O 1
ATOM 698 N N . ARG A 1 90 ? 6.742 -14.805 -26.953 1 62.91 90 ARG A N 1
ATOM 699 C CA . ARG A 1 90 ? 6.84 -15.672 -25.781 1 62.91 90 ARG A CA 1
ATOM 700 C C . ARG A 1 90 ? 6.363 -17.078 -26.109 1 62.91 90 ARG A C 1
ATOM 702 O O . ARG A 1 90 ? 5.414 -17.266 -26.875 1 62.91 90 ARG A O 1
ATOM 709 N N . LYS A 1 91 ? 7.258 -18.109 -25.75 1 58.09 91 LYS A N 1
ATOM 710 C CA . LYS A 1 91 ? 6.938 -19.531 -25.906 1 58.09 91 LYS A CA 1
ATOM 711 C C . LYS A 1 91 ? 5.582 -19.844 -25.281 1 58.09 91 LYS A C 1
ATOM 713 O O . LYS A 1 91 ? 5.168 -19.219 -24.312 1 58.09 91 LYS A O 1
ATOM 718 N N . ASP A 1 92 ? 4.801 -20.547 -26.047 1 56.22 92 ASP A N 1
ATOM 719 C CA . ASP A 1 92 ? 3.473 -21.047 -25.719 1 56.22 92 ASP A CA 1
ATOM 720 C C . ASP A 1 92 ? 3.459 -21.672 -24.312 1 56.22 92 ASP A C 1
ATOM 722 O O . ASP A 1 92 ? 4.234 -22.578 -24.031 1 56.22 92 ASP A O 1
ATOM 726 N N . LEU A 1 93 ? 3.088 -20.844 -23.281 1 60.62 93 LEU A N 1
ATOM 727 C CA . LEU A 1 93 ? 2.791 -21.484 -22 1 60.62 93 LEU A CA 1
ATOM 728 C C . LEU A 1 93 ? 1.995 -22.766 -22.203 1 60.62 93 LEU A C 1
ATOM 730 O O . LEU A 1 93 ? 1.06 -22.812 -23 1 60.62 93 LEU A O 1
ATOM 734 N N . ASP A 1 94 ? 2.734 -23.922 -21.875 1 63.75 94 ASP A N 1
ATOM 735 C CA . ASP A 1 94 ? 1.991 -25.172 -21.938 1 63.75 94 ASP A CA 1
ATOM 736 C C . ASP A 1 94 ? 0.676 -25.062 -21.172 1 63.75 94 ASP A C 1
ATOM 738 O O . ASP A 1 94 ? 0.668 -25.078 -19.938 1 63.75 94 ASP A O 1
ATOM 742 N N . LEU A 1 95 ? -0.347 -24.828 -21.844 1 64.31 95 LEU A N 1
ATOM 743 C CA . LEU A 1 95 ? -1.672 -24.688 -21.25 1 64.31 95 LEU A CA 1
ATOM 744 C C . LEU A 1 95 ? -2.107 -26 -20.609 1 64.31 95 LEU A C 1
ATOM 746 O O . LEU A 1 95 ? -3.035 -26.016 -19.797 1 64.31 95 LEU A O 1
ATOM 750 N N . HIS A 1 96 ? -1.354 -27.047 -20.891 1 69.81 96 HIS A N 1
ATOM 751 C CA . HIS A 1 96 ? -1.737 -28.344 -20.359 1 69.81 96 HIS A CA 1
ATOM 752 C C . HIS A 1 96 ? -0.895 -28.734 -19.156 1 69.81 96 HIS A C 1
ATOM 754 O O . HIS A 1 96 ? -0.909 -29.875 -18.719 1 69.81 96 HIS A O 1
ATOM 760 N N . ALA A 1 97 ? -0.235 -27.812 -18.625 1 77.56 97 ALA A N 1
ATOM 761 C CA . ALA A 1 97 ? 0.589 -28.109 -17.453 1 77.56 97 ALA A CA 1
ATOM 762 C C . ALA A 1 97 ? -0.277 -28.406 -16.234 1 77.56 97 ALA A C 1
ATOM 764 O O . ALA A 1 97 ? -1.364 -27.844 -16.094 1 77.56 97 ALA A O 1
ATOM 765 N N . PRO A 1 98 ? 0.201 -29.391 -15.469 1 83.44 98 PRO A N 1
ATOM 766 C CA . PRO A 1 98 ? -0.576 -29.766 -14.281 1 83.44 98 PRO A CA 1
ATOM 767 C C . PRO A 1 98 ? -0.762 -28.609 -13.305 1 83.44 98 PRO A C 1
ATOM 769 O O . PRO A 1 98 ? 0.168 -27.828 -13.086 1 83.44 98 PRO A O 1
ATOM 772 N N . GLU A 1 99 ? -1.913 -28.531 -12.844 1 89.44 99 GLU A N 1
ATOM 773 C CA . GLU A 1 99 ? -2.203 -27.531 -11.836 1 89.44 99 GLU A CA 1
ATOM 774 C C . GLU A 1 99 ? -1.582 -27.891 -10.492 1 89.44 99 GLU A C 1
ATOM 776 O O . GLU A 1 99 ? -1.57 -29.062 -10.102 1 89.44 99 GLU A O 1
ATOM 781 N N . PRO A 1 100 ? -1.085 -26.906 -9.812 1 95.69 100 PRO A N 1
ATOM 782 C CA . PRO A 1 100 ? -0.502 -27.203 -8.5 1 95.69 100 PRO A CA 1
ATOM 783 C C . PRO A 1 100 ? -1.557 -27.547 -7.445 1 95.69 100 PRO A C 1
ATOM 785 O O . PRO A 1 100 ? -2.678 -27.031 -7.504 1 95.69 100 PRO A O 1
ATOM 788 N N . GLN A 1 101 ? -1.194 -28.406 -6.504 1 96.31 101 GLN A N 1
ATOM 789 C CA . GLN A 1 101 ? -1.985 -28.766 -5.336 1 96.31 101 GLN A CA 1
ATOM 790 C C . GLN A 1 101 ? -1.146 -28.703 -4.062 1 96.31 101 GLN A C 1
ATOM 792 O O . GLN A 1 101 ? 0.051 -29 -4.086 1 96.31 101 GLN A O 1
ATOM 797 N N . LEU A 1 102 ? -1.81 -28.328 -3.01 1 97.44 102 LEU A N 1
ATOM 798 C CA . LEU A 1 102 ? -1.172 -28.281 -1.698 1 97.44 102 LEU A CA 1
ATOM 799 C C . LEU A 1 102 ? -2.057 -28.938 -0.64 1 97.44 102 LEU A C 1
ATOM 801 O O . LEU A 1 102 ? -3.283 -28.828 -0.701 1 97.44 102 LEU A O 1
ATOM 805 N N . THR A 1 103 ? -1.42 -29.625 0.305 1 96.69 103 THR A N 1
ATOM 806 C CA . THR A 1 103 ? -2.109 -29.938 1.552 1 96.69 103 THR A CA 1
ATOM 807 C C . THR A 1 103 ? -2.043 -28.75 2.52 1 96.69 103 THR A C 1
ATOM 809 O O . THR A 1 103 ? -1.215 -27.859 2.355 1 96.69 103 THR A O 1
ATOM 812 N N . PRO A 1 104 ? -2.955 -28.766 3.508 1 97.19 104 PRO A N 1
ATOM 813 C CA . PRO A 1 104 ? -2.838 -27.703 4.504 1 97.19 104 PRO A CA 1
ATOM 814 C C . PRO A 1 104 ? -1.497 -27.719 5.234 1 97.19 104 PRO A C 1
ATOM 816 O O . PRO A 1 104 ? -0.939 -26.656 5.539 1 97.19 104 PRO A O 1
ATOM 819 N N . GLU A 1 105 ? -0.995 -28.922 5.461 1 95.81 105 GLU A N 1
ATOM 820 C CA . GLU A 1 105 ? 0.299 -29.047 6.125 1 95.81 105 GLU A CA 1
ATOM 821 C C . GLU A 1 105 ? 1.421 -28.484 5.258 1 95.81 105 GLU A C 1
ATOM 823 O O . GLU A 1 105 ? 2.305 -27.781 5.758 1 95.81 105 GLU A O 1
ATOM 828 N N . ALA A 1 106 ? 1.313 -28.812 3.994 1 95.75 106 ALA A N 1
ATOM 829 C CA . ALA A 1 106 ? 2.316 -28.297 3.068 1 95.75 106 ALA A CA 1
ATOM 830 C C . ALA A 1 106 ? 2.223 -26.781 2.953 1 95.75 106 ALA A C 1
ATOM 832 O O . ALA A 1 106 ? 3.24 -26.094 2.809 1 95.75 106 ALA A O 1
ATOM 833 N N . THR A 1 107 ? 1.014 -26.219 3.02 1 97.31 107 THR A N 1
ATOM 834 C CA . THR A 1 107 ? 0.799 -24.781 2.957 1 97.31 107 THR A CA 1
ATOM 835 C C . THR A 1 107 ? 1.414 -24.094 4.172 1 97.31 107 THR A C 1
ATOM 837 O O . THR A 1 107 ? 2.078 -23.062 4.035 1 97.31 107 THR A O 1
ATOM 840 N N . LEU A 1 108 ? 1.242 -24.672 5.324 1 97.12 108 LEU A N 1
ATOM 841 C CA . LEU A 1 108 ? 1.829 -24.125 6.539 1 97.12 108 LEU A CA 1
ATOM 842 C C . LEU A 1 108 ? 3.352 -24.203 6.488 1 97.12 108 LEU A C 1
ATOM 844 O O . LEU A 1 108 ? 4.035 -23.25 6.883 1 97.12 108 LEU A O 1
ATOM 848 N N . ALA A 1 109 ? 3.824 -25.328 5.961 1 95.62 109 ALA A N 1
ATOM 849 C CA . ALA A 1 109 ? 5.27 -25.5 5.836 1 95.62 109 ALA A CA 1
ATOM 850 C C . ALA A 1 109 ? 5.859 -24.453 4.883 1 95.62 109 ALA A C 1
ATOM 852 O O . ALA A 1 109 ? 6.945 -23.922 5.125 1 95.62 109 ALA A O 1
ATOM 853 N N . LEU A 1 110 ? 5.148 -24.266 3.779 1 96.5 110 LEU A N 1
ATOM 854 C CA . LEU A 1 110 ? 5.527 -23.25 2.797 1 96.5 110 LEU A CA 1
ATOM 855 C C . LEU A 1 110 ? 5.68 -21.891 3.451 1 96.5 110 LEU A C 1
ATOM 857 O O . LEU A 1 110 ? 6.684 -21.203 3.244 1 96.5 110 LEU A O 1
ATOM 861 N N . ARG A 1 111 ? 4.715 -21.469 4.223 1 97.12 111 ARG A N 1
ATOM 862 C CA . ARG A 1 111 ? 4.738 -20.188 4.922 1 97.12 111 ARG A CA 1
ATOM 863 C C . ARG A 1 111 ? 5.898 -20.109 5.906 1 97.12 111 ARG A C 1
ATOM 865 O O . ARG A 1 111 ? 6.598 -19.109 5.988 1 97.12 111 ARG A O 1
ATOM 872 N N . ASN A 1 112 ? 6.109 -21.156 6.664 1 96.19 112 ASN A N 1
ATOM 873 C CA . ASN A 1 112 ? 7.188 -21.188 7.645 1 96.19 112 ASN A CA 1
ATOM 874 C C . ASN A 1 112 ? 8.555 -21.062 6.977 1 96.19 112 ASN A C 1
ATOM 876 O O . ASN A 1 112 ? 9.422 -20.328 7.449 1 96.19 112 ASN A O 1
ATOM 880 N N . ASP A 1 113 ? 8.758 -21.781 5.914 1 95.94 113 ASP A N 1
ATOM 881 C CA . ASP A 1 113 ? 9.992 -21.703 5.141 1 95.94 113 ASP A CA 1
ATOM 882 C C . ASP A 1 113 ? 10.195 -20.281 4.594 1 95.94 113 ASP A C 1
ATOM 884 O O . ASP A 1 113 ? 11.305 -19.75 4.664 1 95.94 113 ASP A O 1
ATOM 888 N N . PHE A 1 114 ? 9.18 -19.734 4.094 1 97 114 PHE A N 1
ATOM 889 C CA . PHE A 1 114 ? 9.203 -18.391 3.523 1 97 114 PHE A CA 1
ATOM 890 C C . PHE A 1 114 ? 9.656 -17.375 4.562 1 97 114 PHE A C 1
ATOM 892 O O . PHE A 1 114 ? 10.508 -16.531 4.281 1 97 114 PHE A O 1
ATOM 899 N N . MET A 1 115 ? 9.125 -17.406 5.773 1 95.06 115 MET A N 1
ATOM 900 C CA . MET A 1 115 ? 9.375 -16.422 6.816 1 95.06 115 MET A CA 1
ATOM 901 C C . MET A 1 115 ? 10.734 -16.641 7.465 1 95.06 115 MET A C 1
ATOM 903 O O . MET A 1 115 ? 11.281 -15.727 8.086 1 95.06 115 MET A O 1
ATOM 907 N N . ARG A 1 116 ? 11.305 -17.797 7.332 1 93.69 116 ARG A N 1
ATOM 908 C CA . ARG A 1 116 ? 12.617 -18.109 7.895 1 93.69 116 ARG A CA 1
ATOM 909 C C . ARG A 1 116 ? 13.734 -17.562 7.008 1 93.69 116 ARG A C 1
ATOM 911 O O . ARG A 1 116 ? 14.883 -17.438 7.445 1 93.69 116 ARG A O 1
ATOM 918 N N . ARG A 1 117 ? 13.414 -17.25 5.84 1 92.81 117 ARG A N 1
ATOM 919 C CA . ARG A 1 117 ? 14.414 -16.719 4.918 1 92.81 117 ARG A CA 1
ATOM 920 C C . ARG A 1 117 ? 14.781 -15.281 5.285 1 92.81 117 ARG A C 1
ATOM 922 O O . ARG A 1 117 ? 13.898 -14.453 5.535 1 92.81 117 ARG A O 1
ATOM 929 N N . PRO A 1 118 ? 16.062 -15.047 5.418 1 90.5 118 PRO A N 1
ATOM 930 C CA . PRO A 1 118 ? 16.453 -13.664 5.691 1 90.5 118 PRO A CA 1
ATOM 931 C C . PRO A 1 118 ? 16 -12.695 4.605 1 90.5 118 PRO A C 1
ATOM 933 O O . PRO A 1 118 ? 15.859 -13.086 3.443 1 90.5 118 PRO A O 1
ATOM 936 N N . GLY A 1 119 ? 15.734 -11.398 5.031 1 91.06 119 GLY A N 1
ATOM 937 C CA . GLY A 1 119 ? 15.32 -10.391 4.07 1 91.06 119 GLY A CA 1
ATOM 938 C C . GLY A 1 119 ? 15.547 -8.969 4.551 1 91.06 119 GLY A C 1
ATOM 939 O O . GLY A 1 119 ? 16.016 -8.758 5.668 1 91.06 119 GLY A O 1
ATOM 940 N N . LYS A 1 120 ? 15.266 -8.039 3.723 1 90.62 120 LYS A N 1
ATOM 941 C CA . LYS A 1 120 ? 15.5 -6.621 3.977 1 90.62 120 LYS A CA 1
ATOM 942 C C . LYS A 1 120 ? 14.531 -6.082 5.023 1 90.62 120 LYS A C 1
ATOM 944 O O . LYS A 1 120 ? 14.828 -5.09 5.695 1 90.62 120 LYS A O 1
ATOM 949 N N . TRP A 1 121 ? 13.391 -6.715 5.137 1 86.56 121 TRP A N 1
ATOM 950 C CA . TRP A 1 121 ? 12.398 -6.332 6.137 1 86.56 121 TRP A CA 1
ATOM 951 C C . TRP A 1 121 ? 12.992 -6.379 7.539 1 86.56 121 TRP A C 1
ATOM 953 O O . TRP A 1 121 ? 12.688 -5.531 8.375 1 86.56 121 TRP A O 1
ATOM 963 N N . ASP A 1 122 ? 13.844 -7.312 7.801 1 85.94 122 ASP A N 1
ATOM 964 C CA . ASP A 1 122 ? 14.438 -7.547 9.117 1 85.94 122 ASP A CA 1
ATOM 965 C C . ASP A 1 122 ? 15.203 -6.32 9.602 1 85.94 122 ASP A C 1
ATOM 967 O O . ASP A 1 122 ? 15.281 -6.059 10.805 1 85.94 122 ASP A O 1
ATOM 971 N N . HIS A 1 123 ? 15.609 -5.535 8.742 1 83.12 123 HIS A N 1
ATOM 972 C CA . HIS A 1 123 ? 16.484 -4.414 9.086 1 83.12 123 HIS A CA 1
ATOM 973 C C . HIS A 1 123 ? 15.703 -3.1 9.102 1 83.12 123 HIS A C 1
ATOM 975 O O . HIS A 1 123 ? 16.094 -2.146 9.773 1 83.12 123 HIS A O 1
ATOM 981 N N . THR A 1 124 ? 14.641 -3.029 8.406 1 87.31 124 THR A N 1
ATOM 982 C CA . THR A 1 124 ? 14.078 -1.706 8.164 1 87.31 124 THR A CA 1
ATOM 983 C C . THR A 1 124 ? 12.586 -1.691 8.492 1 87.31 124 THR A C 1
ATOM 985 O O . THR A 1 124 ? 12.008 -0.629 8.727 1 87.31 124 THR A O 1
ATOM 988 N N . GLY A 1 125 ? 11.961 -2.908 8.344 1 90 125 GLY A N 1
ATOM 989 C CA . GLY A 1 125 ? 10.516 -2.973 8.461 1 90 125 GLY A CA 1
ATOM 990 C C . GLY A 1 125 ? 9.789 -2.338 7.285 1 90 125 GLY A C 1
ATOM 991 O O . GLY A 1 125 ? 8.594 -2.037 7.375 1 90 125 GLY A O 1
ATOM 992 N N . CYS A 1 126 ? 10.445 -2.174 6.164 1 94.75 126 CYS A N 1
ATOM 993 C CA . CYS A 1 126 ? 9.922 -1.302 5.117 1 94.75 126 CYS A CA 1
ATOM 994 C C . CYS A 1 126 ? 9.539 -2.105 3.881 1 94.75 126 CYS A C 1
ATOM 996 O O . CYS A 1 126 ? 9.102 -1.537 2.877 1 94.75 126 CYS A O 1
ATOM 998 N N . PHE A 1 127 ? 9.625 -3.506 3.928 1 97.06 127 PHE A N 1
ATOM 999 C CA . PHE A 1 127 ? 9.484 -4.262 2.689 1 97.06 127 PHE A CA 1
ATOM 1000 C C . PHE A 1 127 ? 8.328 -5.25 2.789 1 97.06 127 PHE A C 1
ATOM 1002 O O . PHE A 1 127 ? 8.055 -5.789 3.863 1 97.06 127 PHE A O 1
ATOM 1009 N N . HIS A 1 128 ? 7.758 -5.5 1.646 1 97.62 128 HIS A N 1
ATOM 1010 C CA . HIS A 1 128 ? 6.98 -6.707 1.376 1 97.62 128 HIS A CA 1
ATOM 1011 C C . HIS A 1 128 ? 7.832 -7.766 0.682 1 97.62 128 HIS A C 1
ATOM 1013 O O . HIS A 1 128 ? 8.859 -7.445 0.08 1 97.62 128 HIS A O 1
ATOM 1019 N N . ARG A 1 129 ? 7.422 -8.961 0.839 1 97.56 129 ARG A N 1
ATOM 1020 C CA . ARG A 1 129 ? 8.078 -10.086 0.185 1 97.56 129 ARG A CA 1
ATOM 1021 C C . ARG A 1 129 ? 7.078 -10.93 -0.592 1 97.56 129 ARG A C 1
ATOM 1023 O O . ARG A 1 129 ? 5.918 -11.055 -0.188 1 97.56 129 ARG A O 1
ATOM 1030 N N . ALA A 1 130 ? 7.496 -11.461 -1.655 1 98.62 130 ALA A N 1
ATOM 1031 C CA . ALA A 1 130 ? 6.73 -12.422 -2.445 1 98.62 130 ALA A CA 1
ATOM 1032 C C . ALA A 1 130 ? 7.637 -13.516 -3 1 98.62 130 ALA A C 1
ATOM 1034 O O . ALA A 1 130 ? 8.852 -13.328 -3.123 1 98.62 130 ALA A O 1
ATOM 1035 N N . GLY A 1 131 ? 7.051 -14.68 -3.27 1 98.56 131 GLY A N 1
ATOM 1036 C CA . GLY A 1 131 ? 7.828 -15.797 -3.785 1 98.56 131 GLY A CA 1
ATOM 1037 C C . GLY A 1 131 ? 7.027 -16.719 -4.691 1 98.56 131 GLY A C 1
ATOM 1038 O O . GLY A 1 131 ? 5.805 -16.797 -4.582 1 98.56 131 GLY A O 1
ATOM 1039 N N . VAL A 1 132 ? 7.727 -17.312 -5.594 1 98.62 132 VAL A N 1
ATOM 1040 C CA . VAL A 1 132 ? 7.188 -18.344 -6.465 1 98.62 132 VAL A CA 1
ATOM 1041 C C . VAL A 1 132 ? 7.613 -19.719 -5.957 1 98.62 132 VAL A C 1
ATOM 1043 O O . VAL A 1 132 ? 8.797 -20.062 -5.98 1 98.62 132 VAL A O 1
ATOM 1046 N N . TYR A 1 133 ? 6.629 -20.469 -5.516 1 98.5 133 TYR A N 1
ATOM 1047 C CA . TYR A 1 133 ? 6.895 -21.797 -4.98 1 98.5 133 TYR A CA 1
ATOM 1048 C C . TYR A 1 133 ? 6.492 -22.875 -5.977 1 98.5 133 TYR A C 1
ATOM 1050 O O . TYR A 1 133 ? 5.414 -22.797 -6.574 1 98.5 133 TYR A O 1
ATOM 1058 N N . ASP A 1 134 ? 7.328 -23.812 -6.172 1 97.19 134 ASP A N 1
ATOM 1059 C CA . ASP A 1 134 ? 7.043 -24.984 -7 1 97.19 134 ASP A CA 1
ATOM 1060 C C . ASP A 1 134 ? 6.699 -26.203 -6.141 1 97.19 134 ASP A C 1
ATOM 1062 O O . ASP A 1 134 ? 7.578 -26.781 -5.512 1 97.19 134 ASP A O 1
ATOM 1066 N N . PRO A 1 135 ? 5.488 -26.594 -6.141 1 95.44 135 PRO A N 1
ATOM 1067 C CA . PRO A 1 135 ? 5.109 -27.719 -5.285 1 95.44 135 PRO A CA 1
ATOM 1068 C C . PRO A 1 135 ? 5.73 -29.031 -5.738 1 95.44 135 PRO A C 1
ATOM 1070 O O . PRO A 1 135 ? 5.848 -29.969 -4.941 1 95.44 135 PRO A O 1
ATOM 1073 N N . GLN A 1 136 ? 6.074 -29.188 -7.012 1 92.75 136 GLN A N 1
ATOM 1074 C CA . GLN A 1 136 ? 6.707 -30.406 -7.504 1 92.75 136 GLN A CA 1
ATOM 1075 C C . GLN A 1 136 ? 8.141 -30.516 -7 1 92.75 136 GLN A C 1
ATOM 1077 O O . GLN A 1 136 ? 8.586 -31.609 -6.613 1 92.75 136 GLN A O 1
ATOM 1082 N N . GLU A 1 137 ? 8.781 -29.391 -6.988 1 93.56 137 GLU A N 1
ATOM 1083 C CA . GLU A 1 137 ? 10.164 -29.375 -6.531 1 93.56 137 GLU A CA 1
ATOM 1084 C C . GLU A 1 137 ? 10.25 -29.094 -5.031 1 93.56 137 GLU A C 1
ATOM 1086 O O . GLU A 1 137 ? 11.328 -29.203 -4.438 1 93.56 137 GLU A O 1
ATOM 1091 N N . HIS A 1 138 ? 9.242 -28.734 -4.422 1 94.25 138 HIS A N 1
ATOM 1092 C CA . HIS A 1 138 ? 9.156 -28.438 -2.994 1 94.25 138 HIS A CA 1
ATOM 1093 C C . HIS A 1 138 ? 10.148 -27.359 -2.592 1 94.25 138 HIS A C 1
ATOM 1095 O O . HIS A 1 138 ? 10.859 -27.5 -1.596 1 94.25 138 HIS A O 1
ATOM 1101 N N . ARG A 1 139 ? 10.219 -26.328 -3.406 1 95.25 139 ARG A N 1
ATOM 1102 C CA . ARG A 1 139 ? 11.109 -25.219 -3.102 1 95.25 139 ARG A CA 1
ATOM 1103 C C . ARG A 1 139 ? 10.602 -23.922 -3.727 1 95.25 139 ARG A C 1
ATOM 1105 O O . ARG A 1 139 ? 9.82 -23.938 -4.676 1 95.25 139 ARG A O 1
ATOM 1112 N N . PHE A 1 140 ? 11.117 -22.859 -3.25 1 97.81 140 PHE A N 1
ATOM 1113 C CA . PHE A 1 140 ? 10.93 -21.578 -3.912 1 97.81 140 PHE A CA 1
ATOM 1114 C C . PHE A 1 140 ? 11.844 -21.453 -5.121 1 97.81 140 PHE A C 1
ATOM 1116 O O . PHE A 1 140 ? 13.055 -21.641 -5.012 1 97.81 140 PHE A O 1
ATOM 1123 N N . LEU A 1 141 ? 11.242 -21.172 -6.227 1 98 141 LEU A N 1
ATOM 1124 C CA . LEU A 1 141 ? 12.039 -20.891 -7.418 1 98 141 LEU A CA 1
ATOM 1125 C C . LEU A 1 141 ? 12.703 -19.531 -7.32 1 98 141 LEU A C 1
ATOM 1127 O O . LEU A 1 141 ? 13.812 -19.328 -7.816 1 98 141 LEU A O 1
ATOM 1131 N N . THR A 1 142 ? 12.078 -18.562 -6.699 1 97.81 142 THR A N 1
ATOM 1132 C CA . THR A 1 142 ? 12.602 -17.219 -6.477 1 97.81 142 THR A CA 1
ATOM 1133 C C . THR A 1 142 ? 11.781 -16.5 -5.418 1 97.81 142 THR A C 1
ATOM 1135 O O . THR A 1 142 ? 10.648 -16.875 -5.129 1 97.81 142 THR A O 1
ATOM 1138 N N . THR A 1 143 ? 12.406 -15.578 -4.77 1 97.62 143 THR A N 1
ATOM 1139 C CA . THR A 1 143 ? 11.75 -14.617 -3.883 1 97.62 143 THR A CA 1
ATOM 1140 C C . THR A 1 143 ? 12.172 -13.195 -4.223 1 97.62 143 THR A C 1
ATOM 1142 O O . THR A 1 143 ? 13.25 -12.969 -4.773 1 97.62 143 THR A O 1
ATOM 1145 N N . THR A 1 144 ? 11.305 -12.289 -3.979 1 97.44 144 THR A N 1
ATOM 1146 C CA . THR A 1 144 ? 11.609 -10.875 -4.203 1 97.44 144 THR A CA 1
ATOM 1147 C C . THR A 1 144 ? 11.102 -10.023 -3.047 1 97.44 144 THR A C 1
ATOM 1149 O O . THR A 1 144 ? 10.297 -10.484 -2.234 1 97.44 144 THR A O 1
ATOM 1152 N N . GLU A 1 145 ? 11.664 -8.898 -2.896 1 97.19 145 GLU A N 1
ATOM 1153 C CA . GLU A 1 145 ? 11.25 -7.898 -1.917 1 97.19 145 GLU A CA 1
ATOM 1154 C C . GLU A 1 145 ? 11.148 -6.516 -2.549 1 97.19 145 GLU A C 1
ATOM 1156 O O . GLU A 1 145 ? 11.914 -6.18 -3.449 1 97.19 145 GLU A O 1
ATOM 1161 N N . ASP A 1 146 ? 10.258 -5.762 -2.123 1 98.06 146 ASP A N 1
ATOM 1162 C CA . ASP A 1 146 ? 10.094 -4.363 -2.504 1 98.06 146 ASP A CA 1
ATOM 1163 C C . ASP A 1 146 ? 9.305 -3.596 -1.45 1 98.06 146 ASP A C 1
ATOM 1165 O O . ASP A 1 146 ? 8.641 -4.199 -0.601 1 98.06 146 ASP A O 1
ATOM 1169 N N . ILE A 1 147 ? 9.406 -2.287 -1.54 1 97.62 147 ILE A N 1
ATOM 1170 C CA . ILE A 1 147 ? 8.641 -1.417 -0.652 1 97.62 147 ILE A CA 1
ATOM 1171 C C . ILE A 1 147 ? 7.152 -1.521 -0.98 1 97.62 147 ILE A C 1
ATOM 1173 O O . ILE A 1 147 ? 6.316 -1.574 -0.078 1 97.62 147 ILE A O 1
ATOM 1177 N N . GLY A 1 148 ? 6.832 -1.572 -2.24 1 97.56 148 GLY A N 1
ATOM 1178 C CA . GLY A 1 148 ? 5.453 -1.714 -2.686 1 97.56 148 GLY A CA 1
ATOM 1179 C C . GLY A 1 148 ? 5.051 -3.156 -2.93 1 97.56 148 GLY A C 1
ATOM 1180 O O . GLY A 1 148 ? 5.734 -3.883 -3.652 1 97.56 148 GLY A O 1
ATOM 1181 N N . ARG A 1 149 ? 3.928 -3.502 -2.436 1 97.69 149 ARG A N 1
ATOM 1182 C CA . ARG A 1 149 ? 3.459 -4.879 -2.561 1 97.69 149 ARG A CA 1
ATOM 1183 C C . ARG A 1 149 ? 3.205 -5.238 -4.023 1 97.69 149 ARG A C 1
ATOM 1185 O O . ARG A 1 149 ? 3.479 -6.363 -4.445 1 97.69 149 ARG A O 1
ATOM 1192 N N . HIS A 1 150 ? 2.621 -4.324 -4.859 1 98.56 150 HIS A N 1
ATOM 1193 C CA . HIS A 1 150 ? 2.367 -4.59 -6.27 1 98.56 150 HIS A CA 1
ATOM 1194 C C . HIS A 1 150 ? 3.672 -4.793 -7.035 1 98.56 150 HIS A C 1
ATOM 1196 O O . HIS A 1 150 ? 3.734 -5.605 -7.957 1 98.56 150 HIS A O 1
ATOM 1202 N N . ASN A 1 151 ? 4.664 -4.031 -6.609 1 98.69 151 ASN A N 1
ATOM 1203 C CA . ASN A 1 151 ? 5.977 -4.176 -7.238 1 98.69 151 ASN A CA 1
ATOM 1204 C C . ASN A 1 151 ? 6.512 -5.598 -7.094 1 98.69 151 ASN A C 1
ATOM 1206 O O . ASN A 1 151 ? 7.199 -6.102 -7.984 1 98.69 151 ASN A O 1
ATOM 1210 N N . CYS A 1 152 ? 6.262 -6.219 -5.984 1 98.69 152 CYS A N 1
ATOM 1211 C CA . CYS A 1 152 ? 6.715 -7.59 -5.781 1 98.69 152 CYS A CA 1
ATOM 1212 C C . CYS A 1 152 ? 6.172 -8.508 -6.863 1 98.69 152 CYS A C 1
ATOM 1214 O O . CYS A 1 152 ? 6.91 -9.32 -7.422 1 98.69 152 CYS A O 1
ATOM 1216 N N . LEU A 1 153 ? 4.887 -8.367 -7.203 1 98.81 153 LEU A N 1
ATOM 1217 C CA . LEU A 1 153 ? 4.277 -9.227 -8.219 1 98.81 153 LEU A CA 1
ATOM 1218 C C . LEU A 1 153 ? 4.805 -8.875 -9.602 1 98.81 153 LEU A C 1
ATOM 1220 O O . LEU A 1 153 ? 5.039 -9.773 -10.422 1 98.81 153 LEU A O 1
ATOM 1224 N N . ASP A 1 154 ? 4.949 -7.543 -9.867 1 98.81 154 ASP A N 1
ATOM 1225 C CA . ASP A 1 154 ? 5.543 -7.148 -11.141 1 98.81 154 ASP A CA 1
ATOM 1226 C C . ASP A 1 154 ? 6.922 -7.773 -11.32 1 98.81 154 ASP A C 1
ATOM 1228 O O . ASP A 1 154 ? 7.242 -8.289 -12.391 1 98.81 154 ASP A O 1
ATOM 1232 N N . ARG A 1 155 ? 7.73 -7.773 -10.258 1 98.75 155 ARG A N 1
ATOM 1233 C CA . ARG A 1 155 ? 9.07 -8.352 -10.312 1 98.75 155 ARG A CA 1
ATOM 1234 C C . ARG A 1 155 ? 9.016 -9.844 -10.609 1 98.75 155 ARG A C 1
ATOM 1236 O O . ARG A 1 155 ? 9.781 -10.344 -11.438 1 98.75 155 ARG A O 1
ATOM 1243 N N . LEU A 1 156 ? 8.133 -10.57 -9.961 1 98.75 156 LEU A N 1
ATOM 1244 C CA . LEU A 1 156 ? 8.008 -12.008 -10.188 1 98.75 156 LEU A CA 1
ATOM 1245 C C . LEU A 1 156 ? 7.559 -12.297 -11.617 1 98.75 156 LEU A C 1
ATOM 1247 O O . LEU A 1 156 ? 8.055 -13.234 -12.25 1 98.75 156 LEU A O 1
ATOM 1251 N N . ALA A 1 157 ? 6.559 -11.539 -12.07 1 97.94 157 ALA A N 1
ATOM 1252 C CA . ALA A 1 157 ? 6.078 -11.703 -13.438 1 97.94 157 ALA A CA 1
ATOM 1253 C C . ALA A 1 157 ? 7.199 -11.461 -14.445 1 97.94 157 ALA A C 1
ATOM 1255 O O . ALA A 1 157 ? 7.387 -12.258 -15.375 1 97.94 157 ALA A O 1
ATOM 1256 N N . GLY A 1 158 ? 7.93 -10.328 -14.266 1 97.75 158 GLY A N 1
ATOM 1257 C CA . GLY A 1 158 ? 9.062 -10.07 -15.141 1 97.75 158 GLY A CA 1
ATOM 1258 C C . GLY A 1 158 ? 10.102 -11.18 -15.117 1 97.75 158 GLY A C 1
ATOM 1259 O O . GLY A 1 158 ? 10.609 -11.586 -16.156 1 97.75 158 GLY A O 1
ATOM 1260 N N . TRP A 1 159 ? 10.445 -11.625 -13.938 1 97.62 159 TRP A N 1
ATOM 1261 C CA . TRP A 1 159 ? 11.375 -12.734 -13.766 1 97.62 159 TRP A CA 1
ATOM 1262 C C . TRP A 1 159 ? 10.914 -13.961 -14.547 1 97.62 159 TRP A C 1
ATOM 1264 O O . TRP A 1 159 ? 11.711 -14.609 -15.219 1 97.62 159 TRP A O 1
ATOM 1274 N N . SER A 1 160 ? 9.656 -14.258 -14.453 1 96.44 160 SER A N 1
ATOM 1275 C CA . SER A 1 160 ? 9.141 -15.461 -15.094 1 96.44 160 SER A CA 1
ATOM 1276 C C . SER A 1 160 ? 9.289 -15.383 -16.609 1 96.44 160 SER A C 1
ATOM 1278 O O . SER A 1 160 ? 9.516 -16.406 -17.266 1 96.44 160 SER A O 1
ATOM 1280 N N . LEU A 1 161 ? 9.109 -14.195 -17.156 1 94 161 LEU A N 1
ATOM 1281 C CA . LEU A 1 161 ? 9.32 -14 -18.594 1 94 161 LEU A CA 1
ATOM 1282 C C . LEU A 1 161 ? 10.773 -14.25 -18.969 1 94 161 LEU A C 1
ATOM 1284 O O . LEU A 1 161 ? 11.062 -14.914 -19.969 1 94 161 LEU A O 1
ATOM 1288 N N . THR A 1 162 ? 11.648 -13.719 -18.156 1 93.69 162 THR A N 1
ATOM 1289 C CA . THR A 1 162 ? 13.078 -13.828 -18.422 1 93.69 162 THR A CA 1
ATOM 1290 C C . THR A 1 162 ? 13.547 -15.273 -18.297 1 93.69 162 THR A C 1
ATOM 1292 O O . THR A 1 162 ? 14.328 -15.758 -19.109 1 93.69 162 THR A O 1
ATOM 1295 N N . GLU A 1 163 ? 13 -15.93 -17.297 1 94.25 163 GLU A N 1
ATOM 1296 C CA . GLU A 1 163 ? 13.453 -17.281 -16.984 1 94.25 163 GLU A CA 1
ATOM 1297 C C . GLU A 1 163 ? 12.602 -18.328 -17.719 1 94.25 163 GLU A C 1
ATOM 1299 O O . GLU A 1 163 ? 12.859 -19.531 -17.609 1 94.25 163 GLU A O 1
ATOM 1304 N N . ASN A 1 164 ? 11.594 -17.875 -18.391 1 92 164 ASN A N 1
ATOM 1305 C CA . ASN A 1 164 ? 10.672 -18.75 -19.109 1 92 164 ASN A CA 1
ATOM 1306 C C . ASN A 1 164 ? 10.023 -19.766 -18.172 1 92 164 ASN A C 1
ATOM 1308 O O . ASN A 1 164 ? 10.047 -20.969 -18.438 1 92 164 ASN A O 1
ATOM 1312 N N . VAL A 1 165 ? 9.539 -19.359 -17.109 1 93.44 165 VAL A N 1
ATOM 1313 C CA . VAL A 1 165 ? 8.852 -20.188 -16.125 1 93.44 165 VAL A CA 1
ATOM 1314 C C . VAL A 1 165 ? 7.344 -20.047 -16.281 1 93.44 165 VAL A C 1
ATOM 1316 O O . VAL A 1 165 ? 6.828 -18.922 -16.391 1 93.44 165 VAL A O 1
ATOM 1319 N N . ASN A 1 166 ? 6.641 -21.141 -16.359 1 94.06 166 ASN A N 1
ATOM 1320 C CA . ASN A 1 166 ? 5.18 -21.141 -16.391 1 94.06 166 ASN A CA 1
ATOM 1321 C C . ASN A 1 166 ? 4.594 -21 -14.992 1 94.06 166 ASN A C 1
ATOM 1323 O O . ASN A 1 166 ? 4.594 -21.938 -14.203 1 94.06 166 ASN A O 1
ATOM 1327 N N . LEU A 1 167 ? 4.02 -19.844 -14.703 1 95.75 167 LEU A N 1
ATOM 1328 C CA . LEU A 1 167 ? 3.525 -19.547 -13.367 1 95.75 167 LEU A CA 1
ATOM 1329 C C . LEU A 1 167 ? 2.254 -20.328 -13.07 1 95.75 167 LEU A C 1
ATOM 1331 O O . LEU A 1 167 ? 1.852 -20.453 -11.906 1 95.75 167 LEU A O 1
ATOM 1335 N N . ARG A 1 168 ? 1.674 -20.938 -14 1 95.06 168 ARG A N 1
ATOM 1336 C CA . ARG A 1 168 ? 0.439 -21.688 -13.828 1 95.06 168 ARG A CA 1
ATOM 1337 C C . ARG A 1 168 ? 0.687 -22.969 -13.031 1 95.06 168 ARG A C 1
ATOM 1339 O O . ARG A 1 168 ? -0.258 -23.594 -12.555 1 95.06 168 ARG A O 1
ATOM 1346 N N . THR A 1 169 ? 1.906 -23.391 -12.969 1 96.06 169 THR A N 1
ATOM 1347 C CA . THR A 1 169 ? 2.238 -24.625 -12.258 1 96.06 169 THR A CA 1
ATOM 1348 C C . THR A 1 169 ? 2.781 -24.297 -10.867 1 96.06 169 THR A C 1
ATOM 1350 O O . THR A 1 169 ? 3.273 -25.188 -10.172 1 96.06 169 THR A O 1
ATOM 1353 N N . THR A 1 170 ? 2.736 -23.047 -10.484 1 97.81 170 THR A N 1
ATOM 1354 C CA . THR A 1 170 ? 3.406 -22.609 -9.266 1 97.81 170 THR A CA 1
ATOM 1355 C C . THR A 1 170 ? 2.41 -21.969 -8.305 1 97.81 170 THR A C 1
ATOM 1357 O O . THR A 1 170 ? 1.225 -21.844 -8.617 1 97.81 170 THR A O 1
ATOM 1360 N N . VAL A 1 171 ? 2.895 -21.688 -7.078 1 98.69 171 VAL A N 1
ATOM 1361 C CA . VAL A 1 171 ? 2.125 -21.062 -6.008 1 98.69 171 VAL A CA 1
ATOM 1362 C C . VAL A 1 171 ? 2.732 -19.703 -5.664 1 98.69 171 VAL A C 1
ATOM 1364 O O . VAL A 1 171 ? 3.951 -19.578 -5.516 1 98.69 171 VAL A O 1
ATOM 1367 N N . LEU A 1 172 ? 1.916 -18.672 -5.625 1 98.88 172 LEU A N 1
ATOM 1368 C CA . LEU A 1 172 ? 2.354 -17.359 -5.176 1 98.88 172 LEU A CA 1
ATOM 1369 C C . LEU A 1 172 ? 2.213 -17.219 -3.664 1 98.88 172 LEU A C 1
ATOM 1371 O O . LEU A 1 172 ? 1.133 -17.453 -3.113 1 98.88 172 LEU A O 1
ATOM 1375 N N . MET A 1 173 ? 3.295 -16.906 -2.971 1 98.81 173 MET A N 1
ATOM 1376 C CA . MET A 1 173 ? 3.311 -16.578 -1.549 1 98.81 173 MET A CA 1
ATOM 1377 C C . MET A 1 173 ? 3.648 -15.109 -1.335 1 98.81 173 MET A C 1
ATOM 1379 O O . MET A 1 173 ? 4.598 -14.594 -1.927 1 98.81 173 MET A O 1
ATOM 1383 N N . VAL A 1 174 ? 2.836 -14.398 -0.516 1 98.69 174 VAL A N 1
ATOM 1384 C CA . VAL A 1 174 ? 3.115 -12.984 -0.289 1 98.69 174 VAL A CA 1
ATOM 1385 C C . VAL A 1 174 ? 2.973 -12.656 1.197 1 98.69 174 VAL A C 1
ATOM 1387 O O . VAL A 1 174 ? 2.256 -13.352 1.923 1 98.69 174 VAL A O 1
ATOM 1390 N N . THR A 1 175 ? 3.68 -11.594 1.631 1 97.69 175 THR A N 1
ATOM 1391 C CA . THR A 1 175 ? 3.492 -11.078 2.98 1 97.69 175 THR A CA 1
ATOM 1392 C C . THR A 1 175 ? 2.43 -9.984 2.994 1 97.69 175 THR A C 1
ATOM 1394 O O . THR A 1 175 ? 2.008 -9.531 4.062 1 97.69 175 THR A O 1
ATOM 1397 N N . ALA A 1 176 ? 1.922 -9.57 1.896 1 97.62 176 ALA A N 1
ATOM 1398 C CA . ALA A 1 176 ? 1.041 -8.414 1.75 1 97.62 176 ALA A CA 1
ATOM 1399 C C . ALA A 1 176 ? -0.422 -8.812 1.916 1 97.62 176 ALA A C 1
ATOM 1401 O O . ALA A 1 176 ? -0.783 -9.969 1.7 1 97.62 176 ALA A O 1
ATOM 1402 N N . ARG A 1 177 ? -1.208 -7.812 2.316 1 97.56 177 ARG A N 1
ATOM 1403 C CA . ARG A 1 177 ? -2.656 -7.996 2.297 1 97.56 177 ARG A CA 1
ATOM 1404 C C . ARG A 1 177 ? -3.146 -8.32 0.89 1 97.56 177 ARG A C 1
ATOM 1406 O O . ARG A 1 177 ? -2.684 -7.73 -0.088 1 97.56 177 ARG A O 1
ATOM 1413 N N . ALA A 1 178 ? -4.094 -9.219 0.806 1 98.44 178 ALA A N 1
ATOM 1414 C CA . ALA A 1 178 ? -4.699 -9.547 -0.481 1 98.44 178 ALA A CA 1
ATOM 1415 C C . ALA A 1 178 ? -5.898 -8.641 -0.768 1 98.44 178 ALA A C 1
ATOM 1417 O O . ALA A 1 178 ? -7.008 -8.914 -0.311 1 98.44 178 ALA A O 1
ATOM 1418 N N . THR A 1 179 ? -5.68 -7.641 -1.562 1 98.38 179 THR A N 1
ATOM 1419 C CA . THR A 1 179 ? -6.715 -6.73 -2.037 1 98.38 179 THR A CA 1
ATOM 1420 C C . THR A 1 179 ? -7.145 -7.094 -3.455 1 98.38 179 THR A C 1
ATOM 1422 O O . THR A 1 179 ? -6.543 -7.965 -4.09 1 98.38 179 THR A O 1
ATOM 1425 N N . ALA A 1 180 ? -8.148 -6.461 -3.924 1 98.5 180 ALA A N 1
ATOM 1426 C CA . ALA A 1 180 ? -8.664 -6.742 -5.262 1 98.5 180 ALA A CA 1
ATOM 1427 C C . ALA A 1 180 ? -7.578 -6.547 -6.32 1 98.5 180 ALA A C 1
ATOM 1429 O O . ALA A 1 180 ? -7.402 -7.395 -7.199 1 98.5 180 ALA A O 1
ATOM 1430 N N . SER A 1 181 ? -6.879 -5.457 -6.188 1 98.19 181 SER A N 1
ATOM 1431 C CA . SER A 1 181 ? -5.879 -5.148 -7.203 1 98.19 181 SER A CA 1
ATOM 1432 C C 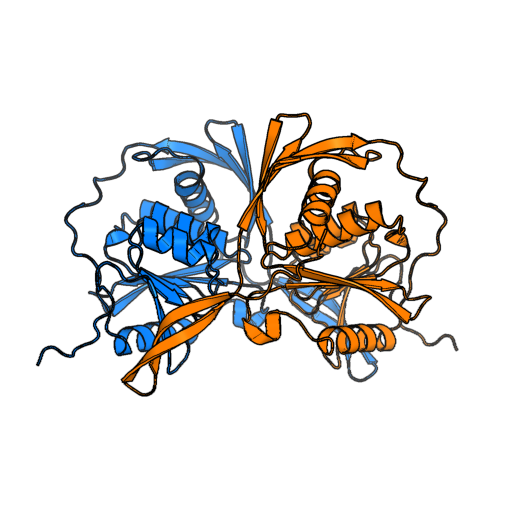. SER A 1 181 ? -4.734 -6.156 -7.18 1 98.19 181 SER A C 1
ATOM 1434 O O . SER A 1 181 ? -4.188 -6.512 -8.227 1 98.19 181 SER A O 1
ATOM 1436 N N . LEU A 1 182 ? -4.312 -6.609 -5.988 1 98.62 182 LEU A N 1
ATOM 1437 C CA . LEU A 1 182 ? -3.252 -7.609 -5.891 1 98.62 182 LEU A CA 1
ATOM 1438 C C . LEU A 1 182 ? -3.693 -8.93 -6.512 1 98.62 182 LEU A C 1
ATOM 1440 O O . LEU A 1 182 ? -2.93 -9.562 -7.242 1 98.62 182 LEU A O 1
ATOM 1444 N N . VAL A 1 183 ? -4.945 -9.344 -6.238 1 98.81 183 VAL A N 1
ATOM 1445 C CA . VAL A 1 183 ? -5.508 -10.578 -6.781 1 98.81 183 VAL A CA 1
ATOM 1446 C C . VAL A 1 183 ? -5.574 -10.492 -8.305 1 98.81 183 VAL A C 1
ATOM 1448 O O . VAL A 1 183 ? -5.238 -11.445 -9 1 98.81 183 VAL A O 1
ATOM 1451 N N . GLU A 1 184 ? -5.969 -9.344 -8.805 1 98.19 184 GLU A N 1
ATOM 1452 C CA . GLU A 1 184 ? -6.047 -9.164 -10.25 1 98.19 184 GLU A CA 1
ATOM 1453 C C . GLU A 1 184 ? -4.684 -9.344 -10.906 1 98.19 184 GLU A C 1
ATOM 1455 O O . GLU A 1 184 ? -4.582 -9.953 -11.977 1 98.19 184 GLU A O 1
ATOM 1460 N N . LYS A 1 185 ? -3.645 -8.836 -10.328 1 98.31 185 LYS A N 1
ATOM 1461 C CA . LYS A 1 185 ? -2.295 -9.023 -10.852 1 98.31 185 LYS A CA 1
ATOM 1462 C C . LYS A 1 185 ? -1.888 -10.492 -10.82 1 98.31 185 LYS A C 1
ATOM 1464 O O . LYS A 1 185 ? -1.273 -10.992 -11.766 1 98.31 185 LYS A O 1
ATOM 1469 N N . ALA A 1 186 ? -2.184 -11.156 -9.703 1 98.69 186 ALA A N 1
ATOM 1470 C CA . ALA A 1 186 ? -1.859 -12.57 -9.578 1 98.69 186 ALA A CA 1
ATOM 1471 C C . ALA A 1 186 ? -2.537 -13.391 -10.68 1 98.69 186 ALA A C 1
ATOM 1473 O O . ALA A 1 186 ? -1.906 -14.242 -11.305 1 98.69 186 ALA A O 1
ATOM 1474 N N . VAL A 1 187 ? -3.812 -13.086 -10.922 1 97.81 187 VAL A N 1
ATOM 1475 C CA . VAL A 1 187 ? -4.602 -13.773 -11.938 1 97.81 187 VAL A CA 1
ATOM 1476 C C . VAL A 1 187 ? -4.012 -13.5 -13.32 1 97.81 187 VAL A C 1
ATOM 1478 O O . VAL A 1 187 ? -3.828 -14.422 -14.117 1 97.81 187 VAL A O 1
ATOM 1481 N N . ARG A 1 188 ? -3.668 -12.242 -13.578 1 97 188 ARG A N 1
ATOM 1482 C CA . ARG A 1 188 ? -3.1 -11.852 -14.867 1 97 188 ARG A CA 1
ATOM 1483 C C . ARG A 1 188 ? -1.764 -12.547 -15.102 1 97 188 ARG A C 1
ATOM 1485 O O . ARG A 1 188 ? -1.456 -12.938 -16.234 1 97 188 ARG A O 1
ATOM 1492 N N . ALA A 1 189 ? -0.992 -12.703 -14.102 1 96.81 189 ALA A N 1
ATOM 1493 C CA . ALA A 1 189 ? 0.309 -13.359 -14.203 1 96.81 189 ALA A CA 1
ATOM 1494 C C . ALA A 1 189 ? 0.151 -14.859 -14.445 1 96.81 189 ALA A C 1
ATOM 1496 O O . ALA A 1 189 ? 1.09 -15.523 -14.883 1 96.81 189 ALA A O 1
ATOM 1497 N N . GLY A 1 190 ? -1.036 -15.367 -14.008 1 94.94 190 GLY A N 1
ATOM 1498 C CA . GLY A 1 190 ? -1.334 -16.766 -14.312 1 94.94 190 GLY A CA 1
ATOM 1499 C C . GLY A 1 190 ? -1.237 -17.672 -13.094 1 94.94 190 GLY A C 1
ATOM 1500 O O . GLY A 1 190 ? -1.35 -18.891 -13.211 1 94.94 190 GLY A O 1
ATOM 1501 N N . PHE A 1 191 ? -1.081 -17.172 -11.914 1 97.38 191 PHE A N 1
ATOM 1502 C CA . PHE A 1 191 ? -0.991 -17.984 -10.703 1 97.38 191 PHE A CA 1
ATOM 1503 C C . PHE A 1 191 ? -2.326 -18.641 -10.398 1 97.38 191 PHE A C 1
ATOM 1505 O O . PHE A 1 191 ? -3.367 -17.984 -10.391 1 97.38 191 PHE A O 1
ATOM 1512 N N . PRO A 1 192 ? -2.35 -19.891 -10.039 1 98.06 192 PRO A N 1
ATOM 1513 C CA . PRO A 1 192 ? -3.607 -20.547 -9.68 1 98.06 192 PRO A CA 1
ATOM 1514 C C . PRO A 1 192 ? -3.904 -20.484 -8.188 1 98.06 192 PRO A C 1
ATOM 1516 O O . PRO A 1 192 ? -5.051 -20.672 -7.77 1 98.06 192 PRO A O 1
ATOM 1519 N N . ILE A 1 193 ? -2.854 -20.328 -7.336 1 98.81 193 ILE A N 1
ATOM 1520 C CA . ILE A 1 193 ? -2.973 -20.266 -5.883 1 98.81 193 ILE A CA 1
ATOM 1521 C C . ILE A 1 193 ? -2.24 -19.047 -5.352 1 98.81 193 ILE A C 1
ATOM 1523 O O . ILE A 1 193 ? -1.076 -18.812 -5.688 1 98.81 193 ILE A O 1
ATOM 1527 N N . LEU A 1 194 ? -2.883 -18.219 -4.621 1 98.88 194 LEU A N 1
ATOM 1528 C CA . LEU A 1 194 ? -2.301 -17.109 -3.869 1 98.88 194 LEU A CA 1
ATOM 1529 C C . LEU A 1 194 ? -2.41 -17.359 -2.369 1 98.88 194 LEU A C 1
ATOM 1531 O O . LEU A 1 194 ? -3.514 -17.516 -1.838 1 98.88 194 LEU A O 1
ATOM 1535 N N . VAL A 1 195 ? -1.272 -17.438 -1.7 1 98.88 195 VAL A N 1
ATOM 1536 C CA . VAL A 1 195 ? -1.183 -17.609 -0.254 1 98.88 195 VAL A CA 1
ATOM 1537 C C . VAL A 1 195 ? -0.655 -16.328 0.388 1 98.88 195 VAL A C 1
ATOM 1539 O O . VAL A 1 195 ? 0.477 -15.922 0.126 1 98.88 195 VAL A O 1
ATOM 1542 N N . SER A 1 196 ? -1.469 -15.727 1.175 1 98.69 196 SER A N 1
ATOM 1543 C CA . SER A 1 196 ? -1.066 -14.508 1.861 1 98.69 196 SER A CA 1
ATOM 1544 C C . SER A 1 196 ? -0.987 -14.719 3.369 1 98.69 196 SER A C 1
ATOM 1546 O O . SER A 1 196 ? -1.881 -15.328 3.963 1 98.69 196 SER A O 1
ATOM 1548 N N . GLN A 1 197 ? 0.024 -14.203 3.953 1 96.31 197 GLN A N 1
ATOM 1549 C CA . GLN A 1 197 ? 0.09 -14.289 5.406 1 96.31 197 GLN A CA 1
ATOM 1550 C C . GLN A 1 197 ? -0.757 -13.203 6.062 1 96.31 197 GLN A C 1
ATOM 1552 O O . GLN A 1 197 ? -0.908 -13.18 7.285 1 96.31 197 GLN A O 1
ATOM 1557 N N . SER A 1 198 ? -1.345 -12.367 5.328 1 96.75 198 SER A N 1
ATOM 1558 C CA . SER A 1 198 ? -2.039 -11.188 5.844 1 96.75 198 SER A CA 1
ATOM 1559 C C . SER A 1 198 ? -3.521 -11.219 5.488 1 96.75 198 SER A C 1
ATOM 1561 O O . SER A 1 198 ? -4.062 -12.273 5.148 1 96.75 198 SER A O 1
ATOM 1563 N N . ALA A 1 199 ? -4.176 -10.047 5.715 1 97.19 199 ALA A N 1
ATOM 1564 C CA . ALA A 1 199 ? -5.629 -9.906 5.609 1 97.19 199 ALA A CA 1
ATOM 1565 C C . ALA A 1 199 ? -6.082 -9.992 4.156 1 97.19 199 ALA A C 1
ATOM 1567 O O . ALA A 1 199 ? -5.285 -9.797 3.238 1 97.19 199 ALA A O 1
ATOM 1568 N N . VAL A 1 200 ? -7.359 -10.281 3.971 1 97.81 200 VAL A N 1
ATOM 1569 C CA . VAL A 1 200 ? -8.047 -10.383 2.689 1 97.81 200 VAL A CA 1
ATOM 1570 C C . VAL A 1 200 ? -9.281 -9.484 2.693 1 97.81 200 VAL A C 1
ATOM 1572 O O . VAL A 1 200 ? -9.953 -9.344 3.717 1 97.81 200 VAL A O 1
ATOM 1575 N N . THR A 1 201 ? -9.555 -8.906 1.562 1 98.12 201 THR A N 1
ATOM 1576 C CA . THR A 1 201 ? -10.742 -8.062 1.477 1 98.12 201 THR A CA 1
ATOM 1577 C C . THR A 1 201 ? -11.883 -8.805 0.776 1 98.12 201 THR A C 1
ATOM 1579 O O . THR A 1 201 ? -11.648 -9.789 0.078 1 98.12 201 THR A O 1
ATOM 1582 N N . THR A 1 202 ? -13.07 -8.281 0.928 1 98 202 THR A N 1
ATOM 1583 C CA . THR A 1 202 ? -14.234 -8.906 0.312 1 98 202 THR A CA 1
ATOM 1584 C C . THR A 1 202 ? -14.117 -8.883 -1.21 1 98 202 THR A C 1
ATOM 1586 O O . THR A 1 202 ? -14.43 -9.867 -1.876 1 98 202 THR A O 1
ATOM 1589 N N . LEU A 1 203 ? -13.68 -7.777 -1.721 1 98.38 203 LEU A N 1
ATOM 1590 C CA . LEU A 1 203 ? -13.602 -7.664 -3.172 1 98.38 203 LEU A CA 1
ATOM 1591 C C . LEU A 1 203 ? -12.516 -8.578 -3.73 1 98.38 203 LEU A C 1
ATOM 1593 O O . LEU A 1 203 ? -12.648 -9.102 -4.84 1 98.38 203 LEU A O 1
ATOM 1597 N N . ALA A 1 204 ? -11.445 -8.727 -2.986 1 98.62 204 ALA A N 1
ATOM 1598 C CA . ALA A 1 204 ? -10.43 -9.703 -3.375 1 98.62 204 ALA A CA 1
ATOM 1599 C C . ALA A 1 204 ? -11.016 -11.102 -3.488 1 98.62 204 ALA A C 1
ATOM 1601 O O . ALA A 1 204 ? -10.727 -11.828 -4.438 1 98.62 204 ALA A O 1
ATOM 1602 N N . VAL A 1 205 ? -11.812 -11.484 -2.527 1 98.69 205 VAL A N 1
ATOM 1603 C CA . VAL A 1 205 ? -12.469 -12.789 -2.523 1 98.69 205 VAL A CA 1
ATOM 1604 C C . VAL A 1 205 ? -13.344 -12.93 -3.768 1 98.69 205 VAL A C 1
ATOM 1606 O O . VAL A 1 205 ? -13.297 -13.953 -4.453 1 98.69 205 VAL A O 1
ATOM 1609 N N . ASP A 1 206 ? -14.086 -11.922 -4.074 1 98.5 206 ASP A N 1
ATOM 1610 C CA . ASP A 1 206 ? -14.961 -11.93 -5.238 1 98.5 206 ASP A CA 1
ATOM 1611 C C . ASP A 1 206 ? -14.164 -12.102 -6.527 1 98.5 206 ASP A C 1
ATOM 1613 O O . ASP A 1 206 ? -14.523 -12.922 -7.379 1 98.5 206 ASP A O 1
ATOM 1617 N N . LYS A 1 207 ? -13.109 -11.32 -6.641 1 98.62 207 LYS A N 1
ATOM 1618 C CA . LYS A 1 207 ? -12.266 -11.398 -7.832 1 98.62 207 LYS A CA 1
ATOM 1619 C C . LYS A 1 207 ? -11.641 -12.781 -7.969 1 98.62 207 LYS A C 1
ATOM 1621 O O . LYS A 1 207 ? -11.547 -13.32 -9.07 1 98.62 207 LYS A O 1
ATOM 1626 N N . ALA A 1 208 ? -11.18 -13.312 -6.879 1 98.75 208 ALA A N 1
ATOM 1627 C CA . ALA A 1 208 ? -10.57 -14.633 -6.879 1 98.75 208 ALA A CA 1
ATOM 1628 C C . ALA A 1 208 ? -11.57 -15.703 -7.32 1 98.75 208 ALA A C 1
ATOM 1630 O O . ALA A 1 208 ? -11.258 -16.562 -8.148 1 98.75 208 ALA A O 1
ATOM 1631 N N . GLN A 1 209 ? -12.734 -15.625 -6.781 1 98.31 209 GLN A N 1
ATOM 1632 C CA . GLN A 1 209 ? -13.789 -16.562 -7.137 1 98.31 209 GLN A CA 1
ATOM 1633 C C . GLN A 1 209 ? -14.102 -16.5 -8.633 1 98.31 209 GLN A C 1
ATOM 1635 O O . GLN A 1 209 ? -14.18 -17.531 -9.297 1 98.31 209 GLN A O 1
ATOM 1640 N N . GLN A 1 210 ? -14.258 -15.359 -9.125 1 98.25 210 GLN A N 1
ATOM 1641 C CA . GLN A 1 210 ? -14.586 -15.148 -10.531 1 98.25 210 GLN A CA 1
ATOM 1642 C C . GLN A 1 210 ? -13.492 -15.695 -11.445 1 98.25 210 GLN A C 1
ATOM 1644 O O . GLN A 1 210 ? -13.773 -16.219 -12.516 1 98.25 210 GLN A O 1
ATOM 1649 N N . ALA A 1 211 ? -12.273 -15.609 -11.016 1 98.06 211 ALA A N 1
ATOM 1650 C CA . ALA A 1 211 ? -11.141 -15.977 -11.859 1 98.06 211 ALA A CA 1
ATOM 1651 C C . ALA A 1 211 ? -10.742 -17.438 -11.641 1 98.06 211 ALA A C 1
ATOM 1653 O O . ALA A 1 211 ? -9.867 -17.953 -12.336 1 98.06 211 ALA A O 1
ATOM 1654 N N . GLY A 1 212 ? -11.32 -18.078 -10.617 1 97.81 212 GLY A N 1
ATOM 1655 C CA . GLY A 1 212 ? -10.953 -19.453 -10.289 1 97.81 212 GLY A CA 1
ATOM 1656 C C . GLY A 1 212 ? -9.641 -19.547 -9.531 1 97.81 212 GLY A C 1
ATOM 1657 O O . GLY A 1 212 ? -8.977 -20.594 -9.57 1 97.81 212 GLY A O 1
ATOM 1658 N N . LEU A 1 213 ? -9.234 -18.516 -8.953 1 98.5 213 LEU A N 1
ATOM 1659 C CA . LEU A 1 213 ? -8.023 -18.484 -8.141 1 98.5 213 LEU A CA 1
ATOM 1660 C C . LEU A 1 213 ? -8.289 -19.031 -6.742 1 98.5 213 LEU A C 1
ATOM 1662 O O . LEU A 1 213 ? -9.312 -18.719 -6.129 1 98.5 213 LEU A O 1
ATOM 1666 N N . THR A 1 214 ? -7.441 -19.938 -6.273 1 98.81 214 THR A N 1
ATOM 1667 C CA . THR A 1 214 ? -7.449 -20.328 -4.867 1 98.81 214 THR A CA 1
ATOM 1668 C C . THR A 1 214 ? -6.801 -19.25 -4.004 1 98.81 214 THR A C 1
ATOM 1670 O O . THR A 1 214 ? -5.648 -18.875 -4.234 1 98.81 214 THR A O 1
ATOM 1673 N N . LEU A 1 215 ? -7.555 -18.719 -3.072 1 98.88 215 LEU A N 1
ATOM 1674 C CA . LEU A 1 215 ? -7.082 -17.656 -2.209 1 98.88 215 LEU A CA 1
ATOM 1675 C C . LEU A 1 215 ? -7.031 -18.109 -0.754 1 98.88 215 LEU A C 1
ATOM 1677 O O . LEU A 1 215 ? -8.062 -18.406 -0.157 1 98.88 215 LEU A O 1
ATOM 1681 N N . VAL A 1 216 ? -5.824 -18.172 -0.206 1 98.81 216 VAL A N 1
ATOM 1682 C CA . VAL A 1 216 ? -5.586 -18.516 1.195 1 98.81 216 VAL A CA 1
ATOM 1683 C C . VAL A 1 216 ? -5.055 -17.281 1.933 1 98.81 216 VAL A C 1
ATOM 1685 O O . VAL A 1 216 ? -4.102 -16.641 1.479 1 98.81 216 VAL A O 1
ATOM 1688 N N . GLY A 1 217 ? -5.715 -16.906 2.994 1 98.19 217 GLY A N 1
ATOM 1689 C CA . GLY A 1 217 ? -5.32 -15.742 3.764 1 98.19 217 GLY A CA 1
ATOM 1690 C C . GLY A 1 217 ? -5.082 -16.047 5.23 1 98.19 217 GLY A C 1
ATOM 1691 O O . GLY A 1 217 ? -5.375 -17.156 5.695 1 98.19 217 GLY A O 1
ATOM 1692 N N . PHE A 1 218 ? -4.426 -15.086 5.938 1 97.06 218 PHE A N 1
ATOM 1693 C CA . PHE A 1 218 ? -4.152 -15.195 7.367 1 97.06 218 PHE A CA 1
ATOM 1694 C C . PHE A 1 218 ? -3.352 -16.453 7.676 1 97.06 218 PHE A C 1
ATOM 1696 O O . PHE A 1 218 ? -3.629 -17.141 8.656 1 97.06 218 PHE A O 1
ATOM 1703 N N . VAL A 1 219 ? -2.455 -16.75 6.77 1 97.88 219 VAL A N 1
ATOM 1704 C CA . VAL A 1 219 ? -1.632 -17.922 7.035 1 97.88 219 VAL A CA 1
ATOM 1705 C C . VAL A 1 219 ? -0.605 -17.594 8.117 1 97.88 219 VAL A C 1
ATOM 1707 O O . VAL A 1 219 ? 0.174 -16.656 7.984 1 97.88 219 VAL A O 1
ATOM 1710 N N . ARG A 1 220 ? -0.619 -18.281 9.094 1 95.62 220 ARG A N 1
ATOM 1711 C CA . ARG A 1 220 ? 0.289 -18.156 10.227 1 95.62 220 ARG A CA 1
ATOM 1712 C C . ARG A 1 220 ? 1.028 -19.469 10.477 1 95.62 220 ARG A C 1
ATOM 1714 O O . ARG A 1 220 ? 1.066 -20.344 9.609 1 95.62 220 ARG A O 1
ATOM 1721 N N . GLU A 1 221 ? 1.604 -19.531 11.633 1 94.25 221 GLU A N 1
ATOM 1722 C CA . GLU A 1 221 ? 2.443 -20.688 11.914 1 94.25 221 GLU A CA 1
ATOM 1723 C C . GLU A 1 221 ? 1.61 -21.969 11.992 1 94.25 221 GLU A C 1
ATOM 1725 O O . GLU A 1 221 ? 2.035 -23.016 11.523 1 94.25 221 GLU A O 1
ATOM 1730 N N . HIS A 1 222 ? 0.368 -21.875 12.492 1 95.56 222 HIS A N 1
ATOM 1731 C CA . HIS A 1 222 ? -0.35 -23.109 12.789 1 95.56 222 HIS A CA 1
ATOM 1732 C C . HIS A 1 222 ? -1.783 -23.047 12.266 1 95.56 222 HIS A C 1
ATOM 1734 O O . HIS A 1 222 ? -2.629 -23.844 12.68 1 95.56 222 HIS A O 1
ATOM 1740 N N . ARG A 1 223 ? -2.035 -22.094 11.453 1 97.5 223 ARG A N 1
ATOM 1741 C CA . ARG A 1 223 ? -3.393 -22.016 10.922 1 97.5 223 ARG A CA 1
ATOM 1742 C C . ARG A 1 223 ? -3.414 -21.312 9.562 1 97.5 223 ARG A C 1
ATOM 1744 O O . ARG A 1 223 ? -2.514 -20.547 9.242 1 97.5 223 ARG A O 1
ATOM 1751 N N . LEU A 1 224 ? -4.34 -21.578 8.812 1 98.25 224 LEU A N 1
ATOM 1752 C CA . LEU A 1 224 ? -4.613 -20.906 7.539 1 98.25 224 LEU A CA 1
ATOM 1753 C C . LEU A 1 224 ? -6.109 -20.875 7.258 1 98.25 224 LEU A C 1
ATOM 1755 O O . LEU A 1 224 ? -6.871 -21.688 7.785 1 98.25 224 LEU A O 1
ATOM 1759 N N . THR A 1 225 ? -6.523 -19.906 6.531 1 98.44 225 THR A N 1
ATOM 1760 C CA . THR A 1 225 ? -7.922 -19.781 6.141 1 98.44 225 THR A CA 1
ATOM 1761 C C . THR A 1 225 ? -8.062 -19.781 4.621 1 98.44 225 THR A C 1
ATOM 1763 O O . THR A 1 225 ? -7.406 -19 3.928 1 98.44 225 THR A O 1
ATOM 1766 N N . VAL A 1 226 ? -8.867 -20.688 4.094 1 98.69 226 VAL A N 1
ATOM 1767 C CA . VAL A 1 226 ? -9.156 -20.766 2.666 1 98.69 226 VAL A CA 1
ATOM 1768 C C . VAL A 1 226 ? -10.43 -19.984 2.357 1 98.69 226 VAL A C 1
ATOM 1770 O O . VAL A 1 226 ? -11.523 -20.359 2.795 1 98.69 226 VAL A O 1
ATOM 1773 N N . PHE A 1 227 ? -10.305 -18.969 1.553 1 98.62 227 PHE A N 1
ATOM 1774 C CA . PHE A 1 227 ? -11.445 -18.125 1.226 1 98.62 227 PHE A CA 1
ATOM 1775 C C . PHE A 1 227 ? -12.094 -18.562 -0.081 1 98.62 227 PHE A C 1
ATOM 1777 O O . PHE A 1 227 ? -13.312 -18.5 -0.225 1 98.62 227 PHE A O 1
ATOM 1784 N N . THR A 1 228 ? -11.297 -18.859 -1.051 1 98.5 228 THR A N 1
ATOM 1785 C CA . THR A 1 228 ? -11.766 -19.391 -2.326 1 98.5 228 THR A CA 1
ATOM 1786 C C . THR A 1 228 ? -10.938 -20.609 -2.748 1 98.5 228 THR A C 1
ATOM 1788 O O . THR A 1 228 ? -9.711 -20.609 -2.604 1 98.5 228 THR A O 1
ATOM 1791 N N . ASP A 1 229 ? -11.594 -21.641 -3.219 1 98 229 ASP A N 1
ATOM 1792 C CA . ASP A 1 229 ? -10.93 -22.812 -3.77 1 98 229 ASP A CA 1
ATOM 1793 C C . ASP A 1 229 ? -11.867 -23.609 -4.672 1 98 229 ASP A C 1
ATOM 1795 O O . ASP A 1 229 ? -12.109 -24.797 -4.434 1 98 229 ASP A O 1
ATOM 1799 N N . PRO A 1 230 ? -12.227 -22.984 -5.719 1 95.94 230 PRO A N 1
ATOM 1800 C CA . PRO A 1 230 ? -13.234 -23.641 -6.559 1 95.94 230 PRO A CA 1
ATOM 1801 C C . PRO A 1 230 ? -12.727 -24.906 -7.23 1 95.94 230 PRO A C 1
ATOM 1803 O O . PRO A 1 230 ? -13.516 -25.766 -7.637 1 95.94 230 PRO A O 1
ATOM 1806 N N . HIS A 1 231 ? -11.422 -25.062 -7.336 1 95.62 231 HIS A N 1
ATOM 1807 C CA . HIS A 1 231 ? -10.852 -26.219 -8.031 1 95.62 231 HIS A CA 1
ATOM 1808 C C . HIS A 1 231 ? -10.25 -27.203 -7.047 1 95.62 231 HIS A C 1
ATOM 1810 O O . HIS A 1 231 ? -9.539 -28.125 -7.449 1 95.62 231 HIS A O 1
ATOM 1816 N N . HIS A 1 232 ? -10.453 -27.016 -5.805 1 95.5 232 HIS A N 1
ATOM 1817 C CA . HIS A 1 232 ? -10.031 -27.906 -4.738 1 95.5 232 HIS A CA 1
ATOM 1818 C C . HIS A 1 232 ? -8.531 -28.188 -4.809 1 95.5 232 HIS A C 1
ATOM 1820 O O . HIS A 1 232 ? -8.102 -29.344 -4.793 1 95.5 232 HIS A O 1
ATOM 1826 N N . ARG A 1 233 ? -7.836 -27.047 -4.914 1 97.56 233 ARG A N 1
ATOM 1827 C CA . ARG A 1 233 ? -6.383 -27.156 -5.027 1 97.56 233 ARG A CA 1
ATOM 1828 C C . ARG A 1 233 ? -5.734 -27.328 -3.658 1 97.56 233 ARG A C 1
ATOM 1830 O O . ARG A 1 233 ? -4.578 -27.734 -3.561 1 97.56 233 ARG A O 1
ATOM 1837 N N . ILE A 1 234 ? -6.398 -26.906 -2.584 1 97.62 234 ILE A N 1
ATOM 1838 C CA . ILE A 1 234 ? -5.98 -27.234 -1.224 1 97.62 234 ILE A CA 1
ATOM 1839 C C . ILE A 1 234 ? -6.645 -28.531 -0.775 1 97.62 234 ILE A C 1
ATOM 1841 O O . ILE A 1 234 ? -7.852 -28.562 -0.521 1 97.62 234 ILE A O 1
ATOM 1845 N N . LEU A 1 235 ? -5.844 -29.578 -0.573 1 92.88 235 LEU A N 1
ATOM 1846 C CA . LEU A 1 235 ? -6.355 -30.922 -0.329 1 92.88 235 LEU A CA 1
ATOM 1847 C C . LEU A 1 235 ? -6.797 -31.078 1.121 1 92.88 235 LEU A C 1
ATOM 1849 O O . LEU A 1 235 ? -6.105 -30.641 2.039 1 92.88 235 LEU A O 1
ATOM 1853 N N . ARG A 1 236 ? -7.973 -31.438 1.413 1 82.06 236 ARG A N 1
ATOM 1854 C CA . ARG A 1 236 ? -8.492 -31.641 2.762 1 82.06 236 ARG A CA 1
ATOM 1855 C C . ARG A 1 236 ? -8.258 -33.062 3.236 1 82.06 236 ARG A C 1
ATOM 1857 O O . ARG A 1 236 ? -8.086 -33.312 4.434 1 82.06 236 ARG A O 1
ATOM 1864 N N . ASP A 1 237 ? -8.75 -34.219 2.502 1 68.25 237 ASP A N 1
ATOM 1865 C CA . ASP A 1 237 ? -8.688 -35.594 2.932 1 68.25 237 ASP A CA 1
ATOM 1866 C C . ASP A 1 237 ? -7.391 -36.25 2.484 1 68.25 237 ASP A C 1
ATOM 1868 O O . ASP A 1 237 ? -6.879 -35.969 1.399 1 68.25 237 ASP A O 1
ATOM 1872 N N . ALA A 1 238 ? -6.402 -36.594 3.525 1 52.69 238 ALA A N 1
ATOM 1873 C CA . ALA A 1 238 ? -5.41 -37.594 3.146 1 52.69 238 ALA A CA 1
ATOM 1874 C C . ALA A 1 238 ? -6.043 -38.719 2.322 1 52.69 238 ALA A C 1
ATOM 1876 O O . ALA A 1 238 ? -7.145 -39.188 2.637 1 52.69 238 ALA A O 1
ATOM 1877 N N . GLY A 1 239 ? -5.883 -38.875 0.946 1 41.41 239 GLY A N 1
ATOM 1878 C CA . GLY A 1 239 ? -6.23 -40.156 0.39 1 41.41 239 GLY A CA 1
ATOM 1879 C C . GLY A 1 239 ? -6.062 -41.281 1.381 1 41.41 239 GLY A C 1
ATOM 1880 O O . GLY A 1 239 ? -4.953 -41.562 1.845 1 41.41 239 GLY A O 1
ATOM 1881 N N . SER A 1 240 ? -6.988 -41.625 2.336 1 31.61 240 SER A N 1
ATOM 1882 C CA . SER A 1 240 ? -7.098 -43.062 2.488 1 31.61 240 SER A CA 1
ATOM 1883 C C . SER A 1 240 ? -7.473 -43.719 1.17 1 31.61 240 SER A C 1
ATOM 1885 O O . SER A 1 240 ? -8.195 -43.156 0.356 1 31.61 240 SER A O 1
ATOM 1887 N N . MET B 1 1 ? -29.719 11.078 5.781 1 24.38 1 MET B N 1
ATOM 1888 C CA . MET B 1 1 ? -29.141 9.977 5.023 1 24.38 1 MET B CA 1
ATOM 1889 C C . MET B 1 1 ? -28.141 9.203 5.879 1 24.38 1 MET B C 1
ATOM 1891 O O . MET B 1 1 ? -27.266 9.805 6.516 1 24.38 1 MET B O 1
ATOM 1895 N N . SER B 1 2 ? -28.5 8.094 6.508 1 30.84 2 SER B N 1
ATOM 1896 C CA . SER B 1 2 ? -27.906 7.367 7.625 1 30.84 2 SER B CA 1
ATOM 1897 C C . SER B 1 2 ? -26.406 7.129 7.398 1 30.84 2 SER B C 1
ATOM 1899 O O . SER B 1 2 ? -26 6.727 6.309 1 30.84 2 SER B O 1
ATOM 1901 N N . SER B 1 3 ? -25.516 7.992 7.859 1 36.34 3 SER B N 1
ATOM 1902 C CA . SER B 1 3 ? -24.094 7.77 8.031 1 36.34 3 SER B CA 1
ATOM 1903 C C . SER B 1 3 ? -23.781 6.289 8.227 1 36.34 3 SER B C 1
ATOM 1905 O O . SER B 1 3 ? -23.828 5.785 9.352 1 36.34 3 SER B O 1
ATOM 1907 N N . ALA B 1 4 ? -24.469 5.406 7.582 1 35.69 4 ALA B N 1
ATOM 1908 C CA . ALA B 1 4 ? -24.391 3.973 7.848 1 35.69 4 ALA B CA 1
ATOM 1909 C C . ALA B 1 4 ? -22.938 3.543 8.07 1 35.69 4 ALA B C 1
ATOM 1911 O O . ALA B 1 4 ? -22.125 3.592 7.152 1 35.69 4 ALA B O 1
ATOM 1912 N N . ALA B 1 5 ? -22.234 3.742 9.148 1 46.53 5 ALA B N 1
ATOM 1913 C CA . ALA B 1 5 ? -20.969 3.205 9.641 1 46.53 5 ALA B CA 1
ATOM 1914 C C . ALA B 1 5 ? -20.625 1.88 8.961 1 46.53 5 ALA B C 1
ATOM 1916 O O . ALA B 1 5 ? -21.266 0.858 9.227 1 46.53 5 ALA B O 1
ATOM 1917 N N . HIS B 1 6 ? -20.312 1.878 7.578 1 60.56 6 HIS B N 1
ATOM 1918 C CA . HIS B 1 6 ? -20.062 0.655 6.824 1 60.56 6 HIS B CA 1
ATOM 1919 C C . HIS B 1 6 ? -19.188 -0.311 7.613 1 60.56 6 HIS B C 1
ATOM 1921 O O . HIS B 1 6 ? -18.047 0.019 7.965 1 60.56 6 HIS B O 1
ATOM 1927 N N . ALA B 1 7 ? -19.859 -1.263 8.234 1 78.38 7 ALA B N 1
ATOM 1928 C CA . ALA B 1 7 ? -19.453 -2.324 9.148 1 78.38 7 ALA B CA 1
ATOM 1929 C C . ALA B 1 7 ? -18.594 -3.369 8.438 1 78.38 7 ALA B C 1
ATOM 1931 O O . ALA B 1 7 ? -18.625 -3.461 7.203 1 78.38 7 ALA B O 1
ATOM 1932 N N . LEU B 1 8 ? -17.719 -3.895 9.07 1 90.38 8 LEU B N 1
ATOM 1933 C CA . LEU B 1 8 ? -16.984 -5.09 8.656 1 90.38 8 LEU B CA 1
ATOM 1934 C C . LEU B 1 8 ? -17.953 -6.176 8.188 1 90.38 8 LEU B C 1
ATOM 1936 O O . LEU B 1 8 ? -19.156 -6.074 8.398 1 90.38 8 LEU B O 1
ATOM 1940 N N . GLU B 1 9 ? -17.5 -7.035 7.332 1 93.62 9 GLU B N 1
ATOM 1941 C CA . GLU B 1 9 ? -18.344 -8.086 6.766 1 93.62 9 GLU B CA 1
ATOM 1942 C C . GLU B 1 9 ? -17.891 -9.469 7.227 1 93.62 9 GLU B C 1
ATOM 1944 O O . GLU B 1 9 ? -16.688 -9.719 7.359 1 93.62 9 GLU B O 1
ATOM 1949 N N . ASN B 1 10 ? -18.859 -10.328 7.434 1 94.75 10 ASN B N 1
ATOM 1950 C CA . ASN B 1 10 ? -18.562 -11.727 7.75 1 94.75 10 ASN B CA 1
ATOM 1951 C C . ASN B 1 10 ? -18.703 -12.617 6.516 1 94.75 10 ASN B C 1
ATOM 1953 O O . ASN B 1 10 ? -19.688 -12.523 5.781 1 94.75 10 ASN B O 1
ATOM 1957 N N . ILE B 1 11 ? -17.766 -13.422 6.316 1 95.75 11 ILE B N 1
ATOM 1958 C CA . ILE B 1 11 ? -17.797 -14.312 5.16 1 95.75 11 ILE B CA 1
ATOM 1959 C C . ILE B 1 11 ? -17.578 -15.75 5.609 1 95.75 11 ILE B C 1
ATOM 1961 O O . ILE B 1 11 ? -16.734 -16.016 6.484 1 95.75 11 ILE B O 1
ATOM 1965 N N . ALA B 1 12 ? -18.312 -16.703 5.02 1 96.69 12 ALA B N 1
ATOM 1966 C CA . ALA B 1 12 ? -18.109 -18.125 5.277 1 96.69 12 ALA B CA 1
ATOM 1967 C C . ALA B 1 12 ? -16.812 -18.609 4.621 1 96.69 12 ALA B C 1
ATOM 1969 O O . ALA B 1 12 ? -16.578 -18.344 3.441 1 96.69 12 ALA B O 1
ATOM 1970 N N . CYS B 1 13 ? -15.992 -19.297 5.371 1 97.06 13 CYS B N 1
ATOM 1971 C CA . CYS B 1 13 ? -14.742 -19.828 4.852 1 97.06 13 CYS B CA 1
ATOM 1972 C C . CYS B 1 13 ? -14.297 -21.047 5.648 1 97.06 13 CYS B C 1
ATOM 1974 O O . CYS B 1 13 ? -15.016 -21.516 6.535 1 97.06 13 CYS B O 1
ATOM 1976 N N . TRP B 1 14 ? -13.227 -21.641 5.172 1 97 14 TRP B N 1
ATOM 1977 C CA . TRP B 1 14 ? -12.68 -22.828 5.832 1 97 14 TRP B CA 1
ATOM 1978 C C . TRP B 1 14 ? -11.328 -22.516 6.473 1 97 14 TRP B C 1
ATOM 1980 O O . TRP B 1 14 ? -10.43 -21.984 5.816 1 97 14 TRP B O 1
ATOM 1990 N N . GLN B 1 15 ? -11.227 -22.844 7.672 1 97.88 15 GLN B N 1
ATOM 1991 C CA . GLN B 1 15 ? -9.977 -22.641 8.398 1 97.88 15 GLN B CA 1
ATOM 1992 C C . GLN B 1 15 ? -9.359 -23.969 8.812 1 97.88 15 GLN B C 1
ATOM 1994 O O . GLN B 1 15 ? -10.062 -24.859 9.281 1 97.88 15 GLN B O 1
ATOM 1999 N N . TYR B 1 16 ? -8.18 -24.156 8.492 1 97.94 16 TYR B N 1
ATOM 2000 C CA . TYR B 1 16 ? -7.395 -25.266 9 1 97.94 16 TYR B CA 1
ATOM 2001 C C . TYR B 1 16 ? -6.602 -24.875 10.234 1 97.94 16 TYR B C 1
ATOM 2003 O O . TYR B 1 16 ? -5.801 -23.938 10.188 1 97.94 16 TYR B O 1
ATOM 2011 N N . ARG B 1 17 ? -6.906 -25.5 11.297 1 96 17 ARG B N 1
ATOM 2012 C CA . ARG B 1 17 ? -6.262 -25.25 12.586 1 96 17 ARG B CA 1
ATOM 2013 C C . ARG B 1 17 ? -6.227 -26.516 13.43 1 96 17 ARG B C 1
ATOM 2015 O O . ARG B 1 17 ? -7.184 -27.281 13.438 1 96 17 ARG B O 1
ATOM 2022 N N . GLN B 1 18 ? -5.082 -26.719 14.133 1 92.69 18 GLN B N 1
ATOM 2023 C CA . GLN B 1 18 ? -4.926 -27.891 14.984 1 92.69 18 GLN B CA 1
ATOM 2024 C C . GLN B 1 18 ? -5.227 -29.172 14.219 1 92.69 18 GLN B C 1
ATOM 2026 O O . GLN B 1 18 ? -5.992 -30.016 14.68 1 92.69 18 GLN B O 1
ATOM 2031 N N . GLU B 1 19 ? -4.793 -29.188 13.094 1 92.25 19 GLU B N 1
ATOM 2032 C CA . GLU B 1 19 ? -4.836 -30.375 12.242 1 92.25 19 GLU B CA 1
ATOM 2033 C C . GLU B 1 19 ? -6.273 -30.75 11.875 1 92.25 19 GLU B C 1
ATOM 2035 O O . GLU B 1 19 ? -6.578 -31.922 11.641 1 92.25 19 GLU B O 1
ATOM 2040 N N . ASP B 1 20 ? -7.074 -29.781 11.898 1 95.25 20 ASP B N 1
ATOM 2041 C CA . ASP B 1 20 ? -8.469 -30.031 11.539 1 95.25 20 ASP B CA 1
ATOM 2042 C C . ASP B 1 20 ? -9.055 -28.844 10.773 1 95.25 20 ASP B C 1
ATOM 2044 O O . ASP B 1 20 ? -8.586 -27.719 10.906 1 95.25 20 ASP B O 1
ATOM 2048 N N . TRP B 1 21 ? -10.094 -29.203 9.945 1 96.62 21 TRP B N 1
ATOM 2049 C CA . TRP B 1 21 ? -10.805 -28.188 9.18 1 96.62 21 TRP B CA 1
ATOM 2050 C C . TRP B 1 21 ? -12.055 -27.719 9.93 1 96.62 21 TRP B C 1
ATOM 2052 O O . TRP B 1 21 ? -12.781 -28.531 10.508 1 96.62 21 TRP B O 1
ATOM 2062 N N . HIS B 1 22 ? -12.25 -26.469 9.914 1 96.88 22 HIS B N 1
ATOM 2063 C CA . HIS B 1 22 ? -13.43 -25.859 10.523 1 96.88 22 HIS B CA 1
ATOM 2064 C C . HIS B 1 22 ? -14.109 -24.891 9.57 1 96.88 22 HIS B C 1
ATOM 2066 O O . HIS B 1 22 ? -13.453 -24.047 8.969 1 96.88 22 HIS B O 1
ATOM 2072 N N . SER B 1 23 ? -15.398 -25.031 9.391 1 96.75 23 SER B N 1
ATOM 2073 C CA . SER B 1 23 ? -16.188 -23.984 8.727 1 96.75 23 SER B CA 1
ATOM 2074 C C . SER B 1 23 ? -16.406 -22.797 9.648 1 96.75 23 SER B C 1
ATOM 2076 O O . SER B 1 23 ? -16.922 -22.938 10.758 1 96.75 23 SER B O 1
ATOM 2078 N N . ILE B 1 24 ? -15.977 -21.625 9.211 1 96.81 24 ILE B N 1
ATOM 2079 C CA . ILE B 1 24 ? -16.094 -20.484 10.102 1 96.81 24 ILE B CA 1
ATOM 2080 C C . ILE B 1 24 ? -16.688 -19.297 9.352 1 96.81 24 ILE B C 1
ATOM 2082 O O . ILE B 1 24 ? -16.812 -19.344 8.125 1 96.81 24 ILE B O 1
ATOM 2086 N N . GLN B 1 25 ? -17.156 -18.312 10.133 1 96.5 25 GLN B N 1
ATOM 2087 C CA . GLN B 1 25 ? -17.438 -16.969 9.648 1 96.5 25 GLN B CA 1
ATOM 2088 C C . GLN B 1 25 ? -16.297 -16.016 10.016 1 96.5 25 GLN B C 1
ATOM 2090 O O . GLN B 1 25 ? -16.109 -15.703 11.188 1 96.5 25 GLN B O 1
ATOM 2095 N N . ASP B 1 26 ? -15.617 -15.648 9.055 1 94.69 26 ASP B N 1
ATOM 2096 C CA . ASP B 1 26 ? -14.508 -14.734 9.32 1 94.69 26 ASP B CA 1
ATOM 2097 C C . ASP B 1 26 ? -14.906 -13.289 9.031 1 94.69 26 ASP B C 1
ATOM 2099 O O . ASP B 1 26 ? -15.633 -13.016 8.078 1 94.69 26 ASP B O 1
ATOM 2103 N N . THR B 1 27 ? -14.469 -12.352 9.891 1 95.19 27 THR B N 1
ATOM 2104 C CA . THR B 1 27 ? -14.711 -10.93 9.711 1 95.19 27 THR B CA 1
ATOM 2105 C C . THR B 1 27 ? -13.594 -10.297 8.883 1 95.19 27 THR B C 1
ATOM 2107 O O . THR B 1 27 ? -12.438 -10.258 9.312 1 95.19 27 THR B O 1
ATOM 2110 N N . ILE B 1 28 ? -13.93 -9.828 7.684 1 96.56 28 ILE B N 1
ATOM 2111 C CA . ILE B 1 28 ? -12.906 -9.234 6.836 1 96.56 28 ILE B CA 1
ATOM 2112 C C . ILE B 1 28 ? -13.352 -7.848 6.379 1 96.56 28 ILE B C 1
ATOM 2114 O O . ILE B 1 28 ? -14.516 -7.488 6.523 1 96.56 28 ILE B O 1
ATOM 2118 N N . ALA B 1 29 ? -12.453 -7.066 5.891 1 96.88 29 ALA B N 1
ATOM 2119 C CA . ALA B 1 29 ? -12.703 -5.68 5.496 1 96.88 29 ALA B CA 1
ATOM 2120 C C . ALA B 1 29 ? -13.414 -5.609 4.148 1 96.88 29 ALA B C 1
ATOM 2122 O O . ALA B 1 29 ? -12.938 -6.18 3.162 1 96.88 29 ALA B O 1
ATOM 2123 N N . PRO B 1 30 ? -14.539 -4.906 4.109 1 97.19 30 PRO B N 1
ATOM 2124 C CA . PRO B 1 30 ? -15.141 -4.648 2.799 1 97.19 30 PRO B CA 1
ATOM 2125 C C . PRO B 1 30 ? -14.305 -3.705 1.941 1 97.19 30 PRO B C 1
ATOM 2127 O O . PRO B 1 30 ? -13.734 -2.736 2.457 1 97.19 30 PRO B O 1
ATOM 2130 N N . GLU B 1 31 ? -14.156 -4.004 0.731 1 97.94 31 GLU B N 1
ATOM 2131 C CA . GLU B 1 31 ? -13.5 -3.184 -0.282 1 97.94 31 GLU B CA 1
ATOM 2132 C C . GLU B 1 31 ? -14.422 -2.936 -1.475 1 97.94 31 GLU B C 1
ATOM 2134 O O . GLU B 1 31 ? -15.117 -3.846 -1.924 1 97.94 31 GLU B O 1
ATOM 2139 N N . GLN B 1 32 ? -14.391 -1.711 -1.925 1 97.19 32 GLN B N 1
ATOM 2140 C CA . GLN B 1 32 ? -15.289 -1.321 -3.006 1 97.19 32 GLN B CA 1
ATOM 2141 C C . GLN B 1 32 ? -14.57 -0.46 -4.039 1 97.19 32 GLN B C 1
ATOM 2143 O O . GLN B 1 32 ? -13.727 0.37 -3.686 1 97.19 32 GLN B O 1
ATOM 2148 N N . GLU B 1 33 ? -14.969 -0.692 -5.305 1 97.81 33 GLU B N 1
ATOM 2149 C CA . GLU B 1 33 ? -14.461 0.171 -6.363 1 97.81 33 GLU B CA 1
ATOM 2150 C C . GLU B 1 33 ? -15.266 1.462 -6.465 1 97.81 33 GLU B C 1
ATOM 2152 O O . GLU B 1 33 ? -16.5 1.438 -6.387 1 97.81 33 GLU B O 1
ATOM 2157 N N . VAL B 1 34 ? -14.625 2.584 -6.539 1 98.19 34 VAL B N 1
ATOM 2158 C CA . VAL B 1 34 ? -15.227 3.908 -6.652 1 98.19 34 VAL B CA 1
ATOM 2159 C C . VAL B 1 34 ? -14.719 4.605 -7.906 1 98.19 34 VAL B C 1
ATOM 2161 O O . VAL B 1 34 ? -13.5 4.727 -8.109 1 98.19 34 VAL B O 1
ATOM 2164 N N . SER B 1 35 ? -15.633 5.074 -8.75 1 98.62 35 SER B N 1
ATOM 2165 C CA . SER B 1 35 ? -15.25 5.77 -9.977 1 98.62 35 SER B CA 1
ATOM 2166 C C . SER B 1 35 ? -15.258 7.281 -9.773 1 98.62 35 SER B C 1
ATOM 2168 O O . SER B 1 35 ? -16.25 7.855 -9.344 1 98.62 35 SER B O 1
ATOM 2170 N N . LEU B 1 36 ? -14.172 7.906 -10.055 1 98.75 36 LEU B N 1
ATOM 2171 C CA . LEU B 1 36 ? -14.055 9.359 -9.977 1 98.75 36 LEU B CA 1
ATOM 2172 C C . LEU B 1 36 ? -13.984 9.977 -11.367 1 98.75 36 LEU B C 1
ATOM 2174 O O . LEU B 1 36 ? -13.055 9.703 -12.125 1 98.75 36 LEU B O 1
ATOM 2178 N N . TYR B 1 37 ? -14.961 10.742 -11.703 1 98.75 37 TYR B N 1
ATOM 2179 C CA . TYR B 1 37 ? -15.008 11.5 -12.945 1 98.75 37 TYR B CA 1
ATOM 2180 C C . TYR B 1 37 ? -14.602 12.953 -12.719 1 98.75 37 TYR B C 1
ATOM 2182 O O . TYR B 1 37 ? -15.125 13.617 -11.82 1 98.75 37 TYR B O 1
ATOM 2190 N N . TRP B 1 38 ? -13.586 13.375 -13.398 1 98.44 38 TRP B N 1
ATOM 2191 C CA . TRP B 1 38 ? -13.078 14.742 -13.367 1 98.44 38 TRP B CA 1
ATOM 2192 C C . TRP B 1 38 ? -13.422 15.477 -14.664 1 98.44 38 TRP B C 1
ATOM 2194 O O . TRP B 1 38 ? -12.969 15.094 -15.742 1 98.44 38 TRP B O 1
ATOM 2204 N N . HIS B 1 39 ? -14.219 16.547 -14.633 1 97.62 39 HIS B N 1
ATOM 2205 C CA . HIS B 1 39 ? -14.742 17.219 -15.82 1 97.62 39 HIS B CA 1
ATOM 2206 C C . HIS B 1 39 ? -15.391 16.234 -16.781 1 97.62 39 HIS B C 1
ATOM 2208 O O . HIS B 1 39 ? -15.094 16.234 -17.969 1 97.62 39 HIS B O 1
ATOM 2214 N N . ASP B 1 40 ? -16.078 15.344 -16.203 1 97 40 ASP B N 1
ATOM 2215 C CA . ASP B 1 40 ? -16.969 14.406 -16.891 1 97 40 ASP B CA 1
ATOM 2216 C C . ASP B 1 40 ? -16.156 13.328 -17.609 1 97 40 ASP B C 1
ATOM 2218 O O . ASP B 1 40 ? -16.688 12.602 -18.453 1 97 40 ASP B O 1
ATOM 2222 N N . GLN B 1 41 ? -14.953 13.164 -17.312 1 98.12 41 GLN B N 1
ATOM 2223 C CA . GLN B 1 41 ? -14.125 12.086 -17.844 1 98.12 41 GLN B CA 1
ATOM 2224 C C . GLN B 1 41 ? -13.617 11.195 -16.719 1 98.12 41 GLN B C 1
ATOM 2226 O O . GLN B 1 41 ? -13.242 11.68 -15.648 1 98.12 41 GLN B O 1
ATOM 2231 N N . LEU B 1 42 ? -13.664 9.945 -16.922 1 98.19 42 LEU B N 1
ATOM 2232 C CA . LEU B 1 42 ? -13.148 9.023 -15.914 1 98.19 42 LEU B CA 1
ATOM 2233 C C . LEU B 1 42 ? -11.672 9.289 -15.633 1 98.19 42 LEU B C 1
ATOM 2235 O O . LEU B 1 42 ? -10.836 9.172 -16.531 1 98.19 42 LEU B O 1
ATOM 2239 N N . ALA B 1 43 ? -11.406 9.688 -14.453 1 98 43 ALA B N 1
ATOM 2240 C CA . ALA B 1 43 ? -10.039 10.062 -14.102 1 98 43 ALA B CA 1
ATOM 2241 C C . ALA B 1 43 ? -9.367 8.984 -13.258 1 98 43 ALA B C 1
ATOM 2243 O O . ALA B 1 43 ? -8.148 8.82 -13.305 1 98 43 ALA B O 1
ATOM 2244 N N . ALA B 1 44 ? -10.156 8.289 -12.438 1 97.56 44 ALA B N 1
ATOM 2245 C CA . ALA B 1 44 ? -9.586 7.266 -11.562 1 97.56 44 ALA B CA 1
ATOM 2246 C C . ALA B 1 44 ? -10.641 6.238 -11.156 1 97.56 44 ALA B C 1
ATOM 2248 O O . ALA B 1 44 ? -11.812 6.574 -11.016 1 97.56 44 ALA B O 1
ATOM 2249 N N . ALA B 1 45 ? -10.258 5.004 -11.008 1 97.69 45 ALA B N 1
ATOM 2250 C CA . ALA B 1 45 ? -10.992 3.945 -10.312 1 97.69 45 ALA B CA 1
ATOM 2251 C C . ALA B 1 45 ? -10.305 3.574 -9 1 97.69 45 ALA B C 1
ATOM 2253 O O . ALA B 1 45 ? -9.312 2.844 -9 1 97.69 45 ALA B O 1
ATOM 2254 N N . LEU B 1 46 ? -10.797 4.02 -7.918 1 98.25 46 LEU B N 1
ATOM 2255 C CA . LEU B 1 46 ? -10.195 3.807 -6.605 1 98.25 46 LEU B CA 1
ATOM 2256 C C . LEU B 1 46 ? -10.766 2.559 -5.941 1 98.25 46 LEU B C 1
ATOM 2258 O O . LEU B 1 46 ? -11.922 2.203 -6.172 1 98.25 46 LEU B O 1
ATOM 2262 N N . LEU B 1 47 ? -10.016 1.881 -5.215 1 98.44 47 LEU B N 1
ATOM 2263 C CA . LEU B 1 47 ? -10.445 0.794 -4.344 1 98.44 47 LEU B CA 1
ATOM 2264 C C . LEU B 1 47 ? -10.352 1.206 -2.877 1 98.44 47 LEU B C 1
ATOM 2266 O O . LEU B 1 47 ? -9.289 1.62 -2.41 1 98.44 47 LEU B O 1
ATOM 2270 N N . ALA B 1 48 ? -11.461 1.144 -2.186 1 98.31 48 ALA B N 1
ATOM 2271 C CA . ALA B 1 48 ? -11.477 1.743 -0.854 1 98.31 48 ALA B CA 1
ATOM 2272 C C . ALA B 1 48 ? -12.484 1.042 0.053 1 98.31 48 ALA B C 1
ATOM 2274 O O . ALA B 1 48 ? -13.32 0.271 -0.419 1 98.31 48 ALA B O 1
ATOM 2275 N N . PHE B 1 49 ? -12.266 1.239 1.382 1 97.94 49 PHE B N 1
ATOM 2276 C CA . PHE B 1 49 ? -13.328 0.929 2.332 1 97.94 49 PHE B CA 1
ATOM 2277 C C . PHE B 1 49 ? -14.555 1.782 2.064 1 97.94 49 PHE B C 1
ATOM 2279 O O . PHE B 1 49 ? -14.445 2.982 1.802 1 97.94 49 PHE B O 1
ATOM 2286 N N . PRO B 1 50 ? -15.734 1.189 2.076 1 96.5 50 PRO B N 1
ATOM 2287 C CA . PRO B 1 50 ? -16.938 1.861 1.572 1 96.5 50 PRO B CA 1
ATOM 2288 C C . PRO B 1 50 ? -17.562 2.789 2.605 1 96.5 50 PRO B C 1
ATOM 2290 O O . PRO B 1 50 ? -18.75 2.641 2.932 1 96.5 50 PRO B O 1
ATOM 2293 N N . SER B 1 51 ? -16.906 3.734 3.076 1 94.56 51 SER B N 1
ATOM 2294 C CA . SER B 1 51 ? -17.391 4.766 3.986 1 94.56 51 SER B CA 1
ATOM 2295 C C . SER B 1 51 ? -16.766 6.121 3.676 1 94.56 51 SER B C 1
ATOM 2297 O O . SER B 1 51 ? -15.57 6.199 3.352 1 94.56 51 SER B O 1
ATOM 2299 N N . GLY B 1 52 ? -17.625 7.117 3.75 1 94.62 52 GLY B N 1
ATOM 2300 C CA . GLY B 1 52 ? -17.109 8.461 3.555 1 94.62 52 GLY B CA 1
ATOM 2301 C C . GLY B 1 52 ? -16.469 8.664 2.191 1 94.62 52 GLY B C 1
ATOM 2302 O O . GLY B 1 52 ? -15.414 9.297 2.082 1 94.62 52 GLY B O 1
ATOM 2303 N N . LEU B 1 53 ? -17.109 8.133 1.172 1 97.5 53 LEU B N 1
ATOM 2304 C CA . LEU B 1 53 ? -16.516 8.07 -0.157 1 97.5 53 LEU B CA 1
ATOM 2305 C C . LEU B 1 53 ? -16.469 9.461 -0.79 1 97.5 53 LEU B C 1
ATOM 2307 O O . LEU B 1 53 ? -15.586 9.742 -1.606 1 97.5 53 LEU B O 1
ATOM 2311 N N . SER B 1 54 ? -17.359 10.336 -0.384 1 97 54 SER B N 1
ATOM 2312 C CA . SER B 1 54 ? -17.328 11.703 -0.907 1 97 54 SER B CA 1
ATOM 2313 C C . SER B 1 54 ? -16.047 12.414 -0.515 1 97 54 SER B C 1
ATOM 2315 O O . SER B 1 54 ? -15.414 13.078 -1.344 1 97 54 SER B O 1
ATOM 2317 N N . SER B 1 55 ? -15.656 12.289 0.747 1 97.69 55 SER B N 1
ATOM 2318 C CA . SER B 1 55 ? -14.406 12.883 1.218 1 97.69 55 SER B CA 1
ATOM 2319 C C . SER B 1 55 ? -13.203 12.289 0.496 1 97.69 55 SER B C 1
ATOM 2321 O O . SER B 1 55 ? -12.258 13.008 0.155 1 97.69 55 SER B O 1
ATOM 2323 N N . LEU B 1 56 ? -13.258 10.977 0.298 1 98.56 56 LEU B N 1
ATOM 2324 C CA . LEU B 1 56 ? -12.195 10.297 -0.43 1 98.56 56 LEU B CA 1
ATOM 2325 C C . LEU B 1 56 ? -12.023 10.891 -1.824 1 98.56 56 LEU B C 1
ATOM 2327 O O . LEU B 1 56 ? -10.914 11.266 -2.213 1 98.56 56 LEU B O 1
ATOM 2331 N N . CYS B 1 57 ? -13.117 11.031 -2.541 1 98.69 57 CYS B N 1
ATOM 2332 C CA . CYS B 1 57 ? -13.078 11.508 -3.92 1 98.69 57 CYS B CA 1
ATOM 2333 C C . CYS B 1 57 ? -12.68 12.977 -3.979 1 98.69 57 CYS B C 1
ATOM 2335 O O . CYS B 1 57 ? -11.891 13.375 -4.832 1 98.69 57 CYS B O 1
ATOM 2337 N N . LEU B 1 58 ? -13.219 13.773 -3.084 1 97.62 58 LEU B N 1
ATOM 2338 C CA . LEU B 1 58 ? -12.875 15.195 -3.018 1 97.62 58 LEU B CA 1
ATOM 2339 C C . LEU B 1 58 ? -11.383 15.375 -2.768 1 97.62 58 LEU B C 1
ATOM 2341 O O . LEU B 1 58 ? -10.727 16.156 -3.453 1 97.62 58 LEU B O 1
ATOM 2345 N N . GLY B 1 59 ? -10.891 14.656 -1.814 1 98.44 59 GLY B N 1
ATOM 2346 C CA . GLY B 1 59 ? -9.477 14.75 -1.488 1 98.44 59 GLY B CA 1
ATOM 2347 C C . GLY B 1 59 ? -8.57 14.273 -2.611 1 98.44 59 GLY B C 1
ATOM 2348 O O . GLY B 1 59 ? -7.555 14.898 -2.906 1 98.44 59 GLY B O 1
ATOM 2349 N N . HIS B 1 60 ? -8.977 13.141 -3.18 1 98.69 60 HIS B N 1
ATOM 2350 C CA . HIS B 1 60 ? -8.203 12.648 -4.312 1 98.69 60 HIS B CA 1
ATOM 2351 C C . HIS B 1 60 ? -8.156 13.68 -5.438 1 98.69 60 HIS B C 1
ATOM 2353 O O . HIS B 1 60 ? -7.086 13.945 -5.996 1 98.69 60 HIS B O 1
ATOM 2359 N N . ALA B 1 61 ? -9.242 14.227 -5.785 1 98.31 61 ALA B N 1
ATOM 2360 C CA . ALA B 1 61 ? -9.297 15.25 -6.832 1 98.31 61 ALA B CA 1
ATOM 2361 C C . ALA B 1 61 ? -8.391 16.438 -6.492 1 98.31 61 ALA B C 1
ATOM 2363 O O . ALA B 1 61 ? -7.652 16.922 -7.348 1 98.31 61 ALA B O 1
ATOM 2364 N N . TRP B 1 62 ? -8.406 16.875 -5.281 1 97.12 62 TRP B N 1
ATOM 2365 C CA . TRP B 1 62 ? -7.609 18.016 -4.852 1 97.12 62 TRP B CA 1
ATOM 2366 C C . TRP B 1 62 ? -6.121 17.719 -4.977 1 97.12 62 TRP B C 1
ATOM 2368 O O . TRP B 1 62 ? -5.375 18.484 -5.582 1 97.12 62 TRP B O 1
ATOM 2378 N N . LEU B 1 63 ? -5.742 16.594 -4.492 1 97.75 63 LEU B N 1
ATOM 2379 C CA . LEU B 1 63 ? -4.32 16.297 -4.32 1 97.75 63 LEU B CA 1
ATOM 2380 C C . LEU B 1 63 ? -3.703 15.812 -5.625 1 97.75 63 LEU B C 1
ATOM 2382 O O . LEU B 1 63 ? -2.504 15.992 -5.855 1 97.75 63 LEU B O 1
ATOM 2386 N N . GLU B 1 64 ? -4.531 15.219 -6.484 1 97.69 64 GLU B N 1
ATOM 2387 C CA . GLU B 1 64 ? -3.943 14.562 -7.648 1 97.69 64 GLU B CA 1
ATOM 2388 C C . GLU B 1 64 ? -4.344 15.258 -8.945 1 97.69 64 GLU B C 1
ATOM 2390 O O . GLU B 1 64 ? -3.656 15.141 -9.961 1 97.69 64 GLU B O 1
ATOM 2395 N N . LEU B 1 65 ? -5.469 15.961 -8.953 1 97.62 65 LEU B N 1
ATOM 2396 C CA . LEU B 1 65 ? -5.992 16.391 -10.242 1 97.62 65 LEU B CA 1
ATOM 2397 C C . LEU B 1 65 ? -6.016 17.922 -10.336 1 97.62 65 LEU B C 1
ATOM 2399 O O . LEU B 1 65 ? -5.891 18.484 -11.422 1 97.62 65 LEU B O 1
ATOM 2403 N N . CYS B 1 66 ? -6.121 18.562 -9.258 1 96.44 66 CYS B N 1
ATOM 2404 C CA . CYS B 1 66 ? -6.203 20.031 -9.258 1 96.44 66 CYS B CA 1
ATOM 2405 C C . CYS B 1 66 ? -4.832 20.656 -9.469 1 96.44 66 CYS B C 1
ATOM 2407 O O . CYS B 1 66 ? -3.822 20.109 -9.016 1 96.44 66 CYS B O 1
ATOM 2409 N N . ARG B 1 67 ? -4.855 21.766 -10.094 1 93.44 67 ARG B N 1
ATOM 2410 C CA . ARG B 1 67 ? -3.676 22.625 -10.133 1 93.44 67 ARG B CA 1
ATOM 2411 C C . ARG B 1 67 ? -3.545 23.438 -8.852 1 93.44 67 ARG B C 1
ATOM 2413 O O . ARG B 1 67 ? -4.512 23.578 -8.102 1 93.44 67 ARG B O 1
ATOM 2420 N N . PRO B 1 68 ? -2.209 23.875 -8.594 1 88.69 68 PRO B N 1
ATOM 2421 C CA . PRO B 1 68 ? -2.07 24.734 -7.406 1 88.69 68 PRO B CA 1
ATOM 2422 C C . PRO B 1 68 ? -3.092 25.859 -7.371 1 88.69 68 PRO B C 1
ATOM 2424 O O . PRO B 1 68 ? -3.336 26.516 -8.391 1 88.69 68 PRO B O 1
ATOM 2427 N N . GLY B 1 69 ? -3.74 26.031 -6.277 1 86.31 69 GLY B N 1
ATOM 2428 C CA . GLY B 1 69 ? -4.699 27.109 -6.109 1 86.31 69 GLY B CA 1
ATOM 2429 C C . GLY B 1 69 ? -6.125 26.703 -6.418 1 86.31 69 GLY B C 1
ATOM 2430 O O . GLY B 1 69 ? -7.07 27.422 -6.105 1 86.31 69 GLY B O 1
ATOM 2431 N N . GLU B 1 70 ? -6.27 25.609 -7.02 1 92.62 70 GLU B N 1
ATOM 2432 C CA . GLU B 1 70 ? -7.598 25.094 -7.348 1 92.62 70 GLU B CA 1
ATOM 2433 C C . GLU B 1 70 ? -8.125 24.188 -6.25 1 92.62 70 GLU B C 1
ATOM 2435 O O . GLU B 1 70 ? -7.352 23.5 -5.582 1 92.62 70 GLU B O 1
ATOM 2440 N N . THR B 1 71 ? -9.414 24.234 -6.117 1 94.12 71 THR B N 1
ATOM 2441 C CA . THR B 1 71 ? -10.109 23.297 -5.25 1 94.12 71 THR B CA 1
ATOM 2442 C C . THR B 1 71 ? -11.219 22.578 -6.016 1 94.12 71 THR B C 1
ATOM 2444 O O . THR B 1 71 ? -11.836 23.156 -6.918 1 94.12 71 THR B O 1
ATOM 2447 N N . PRO B 1 72 ? -11.453 21.375 -5.59 1 97.12 72 PRO B N 1
ATOM 2448 C CA . PRO B 1 72 ? -12.516 20.625 -6.258 1 97.12 72 PRO B CA 1
ATOM 2449 C C . PRO B 1 72 ? -13.859 20.766 -5.559 1 97.12 72 PRO B C 1
ATOM 2451 O O . PRO B 1 72 ? -13.922 21.125 -4.383 1 97.12 72 PRO B O 1
ATOM 2454 N N . GLY B 1 73 ? -14.844 20.453 -6.324 1 96.38 73 GLY B N 1
ATOM 2455 C CA . GLY B 1 73 ? -16.203 20.328 -5.812 1 96.38 73 GLY B CA 1
ATOM 2456 C C . GLY B 1 73 ? -16.953 19.156 -6.41 1 96.38 73 GLY B C 1
ATOM 2457 O O . GLY B 1 73 ? -16.734 18.797 -7.566 1 96.38 73 GLY B O 1
ATOM 2458 N N . LEU B 1 74 ? -17.812 18.562 -5.609 1 96.88 74 LEU B N 1
ATOM 2459 C CA . LEU B 1 74 ? -18.625 17.453 -6.066 1 96.88 74 LEU B CA 1
ATOM 2460 C C . LEU B 1 74 ? -19.844 17.953 -6.844 1 96.88 74 LEU B C 1
ATOM 2462 O O . LEU B 1 74 ? -20.672 18.688 -6.301 1 96.88 74 LEU B O 1
ATOM 2466 N N . ASP B 1 75 ? -20 17.516 -8.039 1 97.75 75 ASP B N 1
ATOM 2467 C CA . ASP B 1 75 ? -21.109 17.906 -8.891 1 97.75 75 ASP B CA 1
ATOM 2468 C C . ASP B 1 75 ? -22.281 16.938 -8.766 1 97.75 75 ASP B C 1
ATOM 2470 O O . ASP B 1 75 ? -23.438 17.359 -8.727 1 97.75 75 ASP B O 1
ATOM 2474 N N . ALA B 1 76 ? -21.969 15.672 -8.781 1 98.06 76 ALA B N 1
ATOM 2475 C CA . ALA B 1 76 ? -23.016 14.648 -8.711 1 98.06 76 ALA B CA 1
ATOM 2476 C C . ALA B 1 76 ? -22.438 13.32 -8.219 1 98.06 76 ALA B C 1
ATOM 2478 O O . ALA B 1 76 ? -21.219 13.094 -8.289 1 98.06 76 ALA B O 1
ATOM 2479 N N . GLN B 1 77 ? -23.266 12.547 -7.645 1 97.44 77 GLN B N 1
ATOM 2480 C CA . GLN B 1 77 ? -22.953 11.164 -7.27 1 97.44 77 GLN B CA 1
ATOM 2481 C C . GLN B 1 77 ? -24 10.203 -7.832 1 97.44 77 GLN B C 1
ATOM 2483 O O . GLN B 1 77 ? -25.203 10.406 -7.652 1 97.44 77 GLN B O 1
ATOM 2488 N N . GLN B 1 78 ? -23.625 9.297 -8.57 1 97.5 78 GLN B N 1
ATOM 2489 C CA . GLN B 1 78 ? -24.469 8.203 -9.062 1 97.5 78 GLN B CA 1
ATOM 2490 C C . GLN B 1 78 ? -23.922 6.852 -8.625 1 97.5 78 GLN B C 1
ATOM 2492 O O . GLN B 1 78 ? -23.047 6.281 -9.281 1 97.5 78 GLN B O 1
ATOM 2497 N N . GLY B 1 79 ? -24.516 6.32 -7.504 1 95.44 79 GLY B N 1
ATOM 2498 C CA . GLY B 1 79 ? -23.938 5.105 -6.945 1 95.44 79 GLY B CA 1
ATOM 2499 C C . GLY B 1 79 ? -22.5 5.273 -6.488 1 95.44 79 GLY B C 1
ATOM 2500 O O . GLY B 1 79 ? -22.203 6.145 -5.668 1 95.44 79 GLY B O 1
ATOM 2501 N N . GLU B 1 80 ? -21.625 4.492 -7.09 1 96.19 80 GLU B N 1
ATOM 2502 C CA . GLU B 1 80 ? -20.203 4.52 -6.723 1 96.19 80 GLU B CA 1
ATOM 2503 C C . GLU B 1 80 ? -19.422 5.422 -7.66 1 96.19 80 GLU B C 1
ATOM 2505 O O . GLU B 1 80 ? -18.188 5.359 -7.699 1 96.19 80 GLU B O 1
ATOM 2510 N N . SER B 1 81 ? -20.141 6.242 -8.445 1 98.44 81 SER B N 1
ATOM 2511 C CA . SER B 1 81 ? -19.531 7.191 -9.359 1 98.44 81 SER B CA 1
ATOM 2512 C C . SER B 1 81 ? -19.656 8.625 -8.836 1 98.44 81 SER B C 1
ATOM 2514 O O . SER B 1 81 ? -20.75 9.094 -8.555 1 98.44 81 SER B O 1
ATOM 2516 N N . PHE B 1 82 ? -18.547 9.266 -8.734 1 98.69 82 PHE B N 1
ATOM 2517 C CA . PHE B 1 82 ? -18.5 10.633 -8.234 1 98.69 82 PHE B CA 1
ATOM 2518 C C . PHE B 1 82 ? -18.016 11.586 -9.328 1 98.69 82 PHE B C 1
ATOM 2520 O O . PHE B 1 82 ? -16.953 11.398 -9.891 1 98.69 82 PHE B O 1
ATOM 2527 N N . TYR B 1 83 ? -18.797 12.57 -9.648 1 98.69 83 TYR B N 1
ATOM 2528 C CA . TYR B 1 83 ? -18.469 13.57 -10.656 1 98.69 83 TYR B CA 1
ATOM 2529 C C . TYR B 1 83 ? -18.016 14.875 -10.008 1 98.69 83 TYR B C 1
ATOM 2531 O O . TYR B 1 83 ? -18.781 15.5 -9.266 1 98.69 83 TYR B O 1
ATOM 2539 N N . LEU B 1 84 ? -16.734 15.234 -10.258 1 98.44 84 LEU B N 1
ATOM 2540 C CA . LEU B 1 84 ? -16.156 16.422 -9.656 1 98.44 84 LEU B CA 1
ATOM 2541 C C . LEU B 1 84 ? -15.57 17.344 -10.719 1 98.44 84 LEU B C 1
ATOM 2543 O O . LEU B 1 84 ? -15.281 16.906 -11.836 1 98.44 84 LEU B O 1
ATOM 2547 N N . SER B 1 85 ? -15.422 18.547 -10.414 1 97.94 85 SER B N 1
ATOM 2548 C CA . SER B 1 85 ? -14.742 19.562 -11.227 1 97.94 85 SER B CA 1
ATOM 2549 C C . SER B 1 85 ? -14.125 20.641 -10.359 1 97.94 85 SER B C 1
ATOM 2551 O O . SER B 1 85 ? -14.203 20.578 -9.125 1 97.94 85 SER B O 1
ATOM 2553 N N . VAL B 1 86 ? -13.398 21.594 -10.953 1 96.94 86 VAL B N 1
ATOM 2554 C CA . VAL B 1 86 ? -12.734 22.672 -10.227 1 96.94 86 VAL B CA 1
ATOM 2555 C C . VAL B 1 86 ? -13.781 23.609 -9.633 1 96.94 86 VAL B C 1
ATOM 2557 O O . VAL B 1 86 ? -14.734 23.984 -10.312 1 96.94 86 VAL B O 1
ATOM 2560 N N . ARG B 1 87 ? -13.586 23.75 -8.375 1 91.62 87 ARG B N 1
ATOM 2561 C CA . ARG B 1 87 ? -14.352 24.766 -7.652 1 91.62 87 ARG B CA 1
ATOM 2562 C C . ARG B 1 87 ? -13.422 25.766 -6.973 1 91.62 87 ARG B C 1
ATOM 2564 O O . ARG B 1 87 ? -12.555 25.391 -6.184 1 91.62 87 ARG B O 1
ATOM 2571 N N . ASN B 1 88 ? -13.102 26.906 -7.445 1 79.56 88 ASN B N 1
ATOM 2572 C CA . ASN B 1 88 ? -12.086 27.828 -6.949 1 79.56 88 ASN B CA 1
ATOM 2573 C C . ASN B 1 88 ? -12.586 28.609 -5.738 1 79.56 88 ASN B C 1
ATOM 2575 O O . ASN B 1 88 ? -11.906 29.531 -5.254 1 79.56 88 ASN B O 1
ATOM 2579 N N . ALA B 1 89 ? -13.727 28.359 -5.133 1 64.62 89 ALA B N 1
ATOM 2580 C CA . ALA B 1 89 ? -14.188 29.219 -4.055 1 64.62 89 ALA B CA 1
ATOM 2581 C C . ALA B 1 89 ? -13.516 28.859 -2.732 1 64.62 89 ALA B C 1
ATOM 2583 O O . ALA B 1 89 ? -13.992 29.234 -1.661 1 64.62 89 ALA B O 1
ATOM 2584 N N . ARG B 1 90 ? -12.367 28.297 -2.816 1 63.25 90 ARG B N 1
ATOM 2585 C CA . ARG B 1 90 ? -11.891 27.922 -1.486 1 63.25 90 ARG B CA 1
ATOM 2586 C C . ARG B 1 90 ? -11.492 29.172 -0.687 1 63.25 90 ARG B C 1
ATOM 2588 O O . ARG B 1 90 ? -10.961 30.125 -1.244 1 63.25 90 ARG B O 1
ATOM 2595 N N . LYS B 1 91 ? -12.062 29.266 0.577 1 57.44 91 LYS B N 1
ATOM 2596 C CA . LYS B 1 91 ? -11.68 30.312 1.526 1 57.44 91 LYS B CA 1
ATOM 2597 C C . LYS B 1 91 ? -10.164 30.391 1.674 1 57.44 91 LYS B C 1
ATOM 2599 O O . LYS B 1 91 ? -9.469 29.391 1.548 1 57.44 91 LYS B O 1
ATOM 2604 N N . ASP B 1 92 ? -9.656 31.578 1.528 1 55.75 92 ASP B N 1
ATOM 2605 C CA . ASP B 1 92 ? -8.266 31.984 1.675 1 55.75 92 ASP B CA 1
ATOM 2606 C C . ASP B 1 92 ? -7.629 31.328 2.895 1 55.75 92 ASP B C 1
ATOM 2608 O O . ASP B 1 92 ? -8.109 31.484 4.02 1 55.75 92 ASP B O 1
ATOM 2612 N N . LEU B 1 93 ? -7.004 30.094 2.693 1 60.06 93 LEU B N 1
ATOM 2613 C CA . LEU B 1 93 ? -6.145 29.609 3.768 1 60.06 93 LEU B CA 1
ATOM 2614 C C . LEU B 1 93 ? -5.285 30.734 4.328 1 60.06 93 LEU B C 1
ATOM 2616 O O . LEU B 1 93 ? -4.727 31.531 3.568 1 60.06 93 LEU B O 1
ATOM 2620 N N . ASP B 1 94 ? -5.66 31.109 5.625 1 63.5 94 ASP B N 1
ATOM 2621 C CA . ASP B 1 94 ? -4.785 32.094 6.258 1 63.5 94 ASP B CA 1
ATOM 2622 C C . ASP B 1 94 ? -3.32 31.672 6.16 1 63.5 94 ASP B C 1
ATOM 2624 O O . ASP B 1 94 ? -2.879 30.781 6.887 1 63.5 94 ASP B O 1
ATOM 2628 N N . LEU B 1 95 ? -2.65 32.156 5.211 1 64.06 95 LEU B N 1
ATOM 2629 C CA . LEU B 1 95 ? -1.241 31.844 5 1 64.06 95 LEU B CA 1
ATOM 2630 C C . LEU B 1 95 ? -0.398 32.281 6.188 1 64.06 95 LEU B C 1
ATOM 2632 O O . LEU B 1 95 ? 0.741 31.844 6.348 1 64.06 95 LEU B O 1
ATOM 2636 N N . HIS B 1 96 ? -1.021 33.094 7.059 1 69.25 96 HIS B N 1
ATOM 2637 C CA . HIS B 1 96 ? -0.274 33.625 8.188 1 69.25 96 HIS B CA 1
ATOM 2638 C C . HIS B 1 96 ? -0.56 32.844 9.461 1 69.25 96 HIS B C 1
ATOM 2640 O O . HIS B 1 96 ? -0.195 33.281 10.562 1 69.25 96 HIS B O 1
ATOM 2646 N N . ALA B 1 97 ? -1.147 31.734 9.328 1 77.44 97 ALA B N 1
ATOM 2647 C CA . ALA B 1 97 ? -1.45 30.938 10.516 1 77.44 97 ALA B CA 1
ATOM 2648 C C . ALA B 1 97 ? -0.176 30.375 11.133 1 77.44 97 ALA B C 1
ATOM 2650 O O . ALA B 1 97 ? 0.784 30.062 10.422 1 77.44 97 ALA B O 1
ATOM 2651 N N . PRO B 1 98 ? -0.172 30.375 12.469 1 83.5 98 PRO B N 1
ATOM 2652 C CA . PRO B 1 98 ? 1.02 29.859 13.156 1 83.5 98 PRO B CA 1
ATOM 2653 C C . PRO B 1 98 ? 1.333 28.406 12.797 1 83.5 98 PRO B C 1
ATOM 2655 O O . PRO B 1 98 ? 0.42 27.594 12.68 1 83.5 98 PRO B O 1
ATOM 2658 N N . GLU B 1 99 ? 2.543 28.203 12.625 1 89.56 99 GLU B N 1
ATOM 2659 C CA . GLU B 1 99 ? 2.992 26.844 12.359 1 89.56 99 GLU B CA 1
ATOM 2660 C C . GLU B 1 99 ? 2.943 25.984 13.625 1 89.56 99 GLU B C 1
ATOM 2662 O O . GLU B 1 99 ? 3.256 26.469 14.719 1 89.56 99 GLU B O 1
ATOM 2667 N N . PRO B 1 100 ? 2.566 24.766 13.469 1 95.69 100 PRO B N 1
ATOM 2668 C CA . PRO B 1 100 ? 2.531 23.891 14.641 1 95.69 100 PRO B CA 1
ATOM 2669 C C . PRO B 1 100 ? 3.924 23.516 15.141 1 95.69 100 PRO B C 1
ATOM 2671 O O . PRO B 1 100 ? 4.859 23.406 14.336 1 95.69 100 PRO B O 1
ATOM 2674 N N . GLN B 1 101 ? 4.055 23.328 16.453 1 96.31 101 GLN B N 1
ATOM 2675 C CA . GLN B 1 101 ? 5.25 22.844 17.125 1 96.31 101 GLN B CA 1
ATOM 2676 C C . GLN B 1 101 ? 4.906 21.719 18.109 1 96.31 101 GLN B C 1
ATOM 2678 O O . GLN B 1 101 ? 3.84 21.734 18.734 1 96.31 101 GLN B O 1
ATOM 2683 N N . LEU B 1 102 ? 5.828 20.797 18.219 1 97.5 102 LEU B N 1
ATOM 2684 C CA . LEU B 1 102 ? 5.688 19.703 19.156 1 97.5 102 LEU B CA 1
ATOM 2685 C C . LEU B 1 102 ? 6.977 19.5 19.953 1 97.5 102 LEU B C 1
ATOM 2687 O O . LEU B 1 102 ? 8.07 19.672 19.406 1 97.5 102 LEU B O 1
ATOM 2691 N N . THR B 1 103 ? 6.82 19.141 21.234 1 96.75 103 THR B N 1
ATOM 2692 C CA . THR B 1 103 ? 7.941 18.531 21.938 1 96.75 103 THR B CA 1
ATOM 2693 C C . THR B 1 103 ? 8.023 17.047 21.656 1 96.75 103 THR B C 1
ATOM 2695 O O . THR B 1 103 ? 7.051 16.438 21.188 1 96.75 103 THR B O 1
ATOM 2698 N N . PRO B 1 104 ? 9.211 16.469 21.922 1 97.25 104 PRO B N 1
ATOM 2699 C CA . PRO B 1 104 ? 9.273 15.016 21.766 1 97.25 104 PRO B CA 1
ATOM 2700 C C . PRO B 1 104 ? 8.289 14.273 22.672 1 97.25 104 PRO B C 1
ATOM 2702 O O . PRO B 1 104 ? 7.707 13.266 22.266 1 97.25 104 PRO B O 1
ATOM 2705 N N . GLU B 1 105 ? 8.094 14.82 23.859 1 95.94 105 GLU B N 1
ATOM 2706 C CA . GLU B 1 105 ? 7.148 14.211 24.781 1 95.94 105 GLU B CA 1
ATOM 2707 C C . GLU B 1 105 ? 5.719 14.297 24.25 1 95.94 105 GLU B C 1
ATOM 2709 O O . GLU B 1 105 ? 4.961 13.328 24.344 1 95.94 105 GLU B O 1
ATOM 2714 N N . ALA B 1 106 ? 5.438 15.461 23.734 1 95.88 106 ALA B N 1
ATOM 2715 C CA . ALA B 1 106 ? 4.105 15.641 23.156 1 95.88 106 ALA B CA 1
ATOM 2716 C C . ALA B 1 106 ? 3.906 14.742 21.938 1 95.88 106 ALA B C 1
ATOM 2718 O O . ALA B 1 106 ? 2.805 14.242 21.703 1 95.88 106 ALA B O 1
ATOM 2719 N N . THR B 1 107 ? 4.953 14.523 21.156 1 97.38 107 THR B N 1
ATOM 2720 C CA . THR B 1 107 ? 4.898 13.664 19.984 1 97.38 107 THR B CA 1
ATOM 2721 C C . THR B 1 107 ? 4.641 12.211 20.391 1 97.38 107 THR B C 1
ATOM 2723 O O . THR B 1 107 ? 3.812 11.531 19.781 1 97.38 107 THR B O 1
ATOM 2726 N N . LEU B 1 108 ? 5.297 11.781 21.422 1 97.12 108 LEU B N 1
ATOM 2727 C CA . LEU B 1 108 ? 5.086 10.43 21.938 1 97.12 108 LEU B CA 1
ATOM 2728 C C . LEU B 1 108 ? 3.67 10.266 22.484 1 97.12 108 LEU B C 1
ATOM 2730 O O . LEU B 1 108 ? 3.023 9.242 22.25 1 97.12 108 LEU B O 1
ATOM 2734 N N . ALA B 1 109 ? 3.232 11.312 23.172 1 95.69 109 ALA B N 1
ATOM 2735 C CA . ALA B 1 109 ? 1.879 11.281 23.719 1 95.69 109 ALA B CA 1
ATOM 2736 C C . ALA B 1 109 ? 0.836 11.211 22.609 1 95.69 109 ALA B C 1
ATOM 2738 O O . ALA B 1 109 ? -0.168 10.508 22.734 1 95.69 109 ALA B O 1
ATOM 2739 N N . LEU B 1 110 ? 1.084 12.016 21.578 1 96.62 110 LEU B N 1
ATOM 2740 C CA . LEU B 1 110 ? 0.23 12.016 20.391 1 96.62 110 LEU B CA 1
ATOM 2741 C C . LEU B 1 110 ? 0.097 10.609 19.812 1 96.62 110 LEU B C 1
ATOM 2743 O O . LEU B 1 110 ? -1.014 10.148 19.531 1 96.62 110 LEU B O 1
ATOM 2747 N N . ARG B 1 111 ? 1.188 9.914 19.625 1 97.12 111 ARG B N 1
ATOM 2748 C CA . ARG B 1 111 ? 1.199 8.555 19.094 1 97.12 111 ARG B CA 1
ATOM 2749 C C . ARG B 1 111 ? 0.453 7.605 20.016 1 97.12 111 ARG B C 1
ATOM 2751 O O . ARG B 1 111 ? -0.329 6.77 19.562 1 97.12 111 ARG B O 1
ATOM 2758 N N . ASN B 1 112 ? 0.684 7.699 21.297 1 96.25 112 ASN B N 1
ATOM 2759 C CA . ASN B 1 112 ? 0.028 6.824 22.266 1 96.25 112 ASN B CA 1
ATOM 2760 C C . ASN B 1 112 ? -1.485 7.02 22.25 1 96.25 112 ASN B C 1
ATOM 2762 O O . ASN B 1 112 ? -2.242 6.047 22.281 1 96.25 112 ASN B O 1
ATOM 2766 N N . ASP B 1 113 ? -1.912 8.25 22.234 1 95.94 113 ASP B N 1
ATOM 2767 C CA . ASP B 1 113 ? -3.334 8.57 22.156 1 95.94 113 ASP B CA 1
ATOM 2768 C C . ASP B 1 113 ? -3.943 8.008 20.859 1 95.94 113 ASP B C 1
ATOM 2770 O O . ASP B 1 113 ? -5.031 7.426 20.891 1 95.94 113 ASP B O 1
ATOM 2774 N N . PHE B 1 114 ? -3.268 8.172 19.812 1 97.06 114 PHE B N 1
ATOM 2775 C CA . PHE B 1 114 ? -3.705 7.703 18.5 1 97.06 114 PHE B CA 1
ATOM 2776 C C . PHE B 1 114 ? -3.93 6.195 18.516 1 97.06 114 PHE B C 1
ATOM 2778 O O . PHE B 1 114 ? -4.953 5.715 18.031 1 97.06 114 PHE B O 1
ATOM 2785 N N . MET B 1 115 ? -3.018 5.414 19.078 1 95.12 115 MET B N 1
ATOM 2786 C CA . MET B 1 115 ? -3.047 3.955 19.031 1 95.12 115 MET B CA 1
ATOM 2787 C C . MET B 1 115 ? -4.047 3.404 20.047 1 95.12 115 MET B C 1
ATOM 2789 O O . MET B 1 115 ? -4.484 2.258 19.922 1 95.12 115 MET B O 1
ATOM 2793 N N . ARG B 1 116 ? -4.434 4.184 21.016 1 93.69 116 ARG B N 1
ATOM 2794 C CA . ARG B 1 116 ? -5.406 3.756 22.016 1 93.69 116 ARG B CA 1
ATOM 2795 C C . ARG B 1 116 ? -6.828 3.875 21.484 1 93.69 116 ARG B C 1
ATOM 2797 O O . ARG B 1 116 ? -7.758 3.289 22.031 1 93.69 116 ARG B O 1
ATOM 2804 N N . ARG B 1 117 ? -6.98 4.586 20.469 1 92.88 117 ARG B N 1
ATOM 2805 C CA . ARG B 1 117 ? -8.305 4.75 19.875 1 92.88 117 ARG B CA 1
ATOM 2806 C C . ARG B 1 117 ? -8.742 3.48 19.156 1 92.88 117 ARG B C 1
ATOM 2808 O O . ARG B 1 117 ? -7.977 2.9 18.375 1 92.88 117 ARG B O 1
ATOM 2815 N N . PRO B 1 118 ? -9.93 3.014 19.5 1 90.69 118 PRO B N 1
ATOM 2816 C CA . PRO B 1 118 ? -10.414 1.835 18.781 1 90.69 118 PRO B CA 1
ATOM 2817 C C . PRO B 1 118 ? -10.539 2.072 17.281 1 90.69 118 PRO B C 1
ATOM 2819 O O . PRO B 1 118 ? -10.758 3.205 16.844 1 90.69 118 PRO B O 1
ATOM 2822 N N . GLY B 1 119 ? -10.336 0.945 16.484 1 91.25 119 GLY B N 1
ATOM 2823 C CA . GLY B 1 119 ? -10.453 1.055 15.031 1 91.25 119 GLY B CA 1
ATOM 2824 C C . GLY B 1 119 ? -10.727 -0.273 14.352 1 91.25 119 GLY B C 1
ATOM 2825 O O . GLY B 1 119 ? -10.812 -1.311 15.016 1 91.25 119 GLY B O 1
ATOM 2826 N N . LYS B 1 120 ? -10.922 -0.23 13.086 1 90.94 120 LYS B N 1
ATOM 2827 C CA . LYS B 1 120 ? -11.273 -1.396 12.281 1 90.94 120 LYS B CA 1
ATOM 2828 C C . LYS B 1 120 ? -10.094 -2.355 12.156 1 90.94 120 LYS B C 1
ATOM 2830 O O . LYS B 1 120 ? -10.281 -3.557 11.953 1 90.94 120 LYS B O 1
ATOM 2835 N N . TRP B 1 121 ? -8.906 -1.829 12.273 1 86.81 121 TRP B N 1
ATOM 2836 C CA . TRP B 1 121 ? -7.695 -2.645 12.227 1 86.81 121 TRP B CA 1
ATOM 2837 C C . TRP B 1 121 ? -7.734 -3.736 13.289 1 86.81 121 TRP B C 1
ATOM 2839 O O . TRP B 1 121 ? -7.293 -4.863 13.047 1 86.81 121 TRP B O 1
ATOM 2849 N N . ASP B 1 122 ? -8.273 -3.445 14.438 1 86.5 122 ASP B N 1
ATOM 2850 C CA . ASP B 1 122 ? -8.312 -4.352 15.578 1 86.5 122 ASP B CA 1
ATOM 2851 C C . ASP B 1 122 ? -9.055 -5.641 15.234 1 86.5 122 ASP B C 1
ATOM 2853 O O . ASP B 1 122 ? -8.75 -6.707 15.773 1 86.5 122 ASP B O 1
ATOM 2857 N N . HIS B 1 123 ? -9.852 -5.598 14.289 1 83.62 123 HIS B N 1
ATOM 2858 C CA . HIS B 1 123 ? -10.719 -6.727 13.977 1 83.62 123 HIS B CA 1
ATOM 2859 C C . HIS B 1 123 ? -10.211 -7.484 12.75 1 83.62 123 HIS B C 1
ATOM 2861 O O . HIS B 1 123 ? -10.492 -8.68 12.594 1 83.62 123 HIS B O 1
ATOM 2867 N N . THR B 1 124 ? -9.484 -6.859 11.922 1 87.69 124 THR B N 1
ATOM 2868 C CA . THR B 1 124 ? -9.258 -7.477 10.617 1 87.69 124 THR B CA 1
ATOM 2869 C C . THR B 1 124 ? -7.773 -7.48 10.273 1 87.69 124 THR B C 1
ATOM 2871 O O . THR B 1 124 ? -7.328 -8.266 9.438 1 87.69 124 THR B O 1
ATOM 2874 N N . GLY B 1 125 ? -7.051 -6.461 10.844 1 90 125 GLY B N 1
ATOM 2875 C CA . GLY B 1 125 ? -5.664 -6.266 10.445 1 90 125 GLY B CA 1
ATOM 2876 C C . GLY B 1 125 ? -5.512 -5.711 9.047 1 90 125 GLY B C 1
ATOM 2877 O O . GLY B 1 125 ? -4.43 -5.777 8.461 1 90 125 GLY B O 1
ATOM 2878 N N . CYS B 1 126 ? -6.543 -5.102 8.508 1 94.88 126 CYS B N 1
ATOM 2879 C CA . CYS B 1 126 ? -6.574 -4.82 7.074 1 94.88 126 CYS B CA 1
ATOM 2880 C C . CYS B 1 126 ? -6.523 -3.32 6.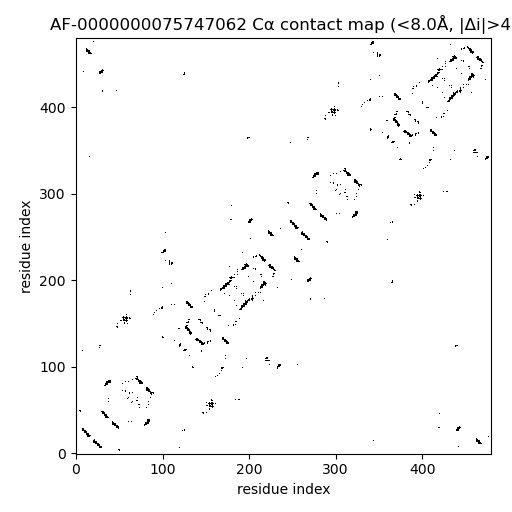809 1 94.88 126 CYS B C 1
ATOM 2882 O O . CYS B 1 126 ? -6.59 -2.885 5.66 1 94.88 126 CYS B O 1
ATOM 2884 N N . PHE B 1 127 ? -6.344 -2.449 7.895 1 97.06 127 PHE B N 1
ATOM 2885 C CA . PHE B 1 127 ? -6.52 -1.017 7.688 1 97.06 127 PHE B CA 1
ATOM 2886 C C . PHE B 1 127 ? -5.258 -0.256 8.078 1 97.06 127 PHE B C 1
ATOM 2888 O O . PHE B 1 127 ? -4.547 -0.654 9 1 97.06 127 PHE B O 1
ATOM 2895 N N . HIS B 1 128 ? -5.078 0.847 7.402 1 97.69 128 HIS B N 1
ATOM 2896 C CA . HIS B 1 128 ? -4.262 1.961 7.867 1 97.69 128 HIS B CA 1
ATOM 2897 C C . HIS B 1 128 ? -5.117 3.029 8.539 1 97.69 128 HIS B C 1
ATOM 2899 O O . HIS B 1 128 ? -6.324 3.098 8.312 1 97.69 128 HIS B O 1
ATOM 2905 N N . ARG B 1 129 ? -4.492 3.764 9.367 1 97.56 129 ARG B N 1
ATOM 2906 C CA . ARG B 1 129 ? -5.148 4.875 10.047 1 97.56 129 ARG B CA 1
ATOM 2907 C C . ARG B 1 129 ? -4.352 6.168 9.875 1 97.56 129 ARG B C 1
ATOM 2909 O O . ARG B 1 129 ? -3.123 6.137 9.797 1 97.56 129 ARG B O 1
ATOM 2916 N N . ALA B 1 130 ? -5.02 7.227 9.797 1 98.62 130 ALA B N 1
ATOM 2917 C CA . ALA B 1 130 ? -4.434 8.562 9.781 1 98.62 130 ALA B CA 1
ATOM 2918 C C . ALA B 1 130 ? -5.285 9.547 10.578 1 98.62 130 ALA B C 1
ATOM 2920 O O . ALA B 1 130 ? -6.48 9.312 10.789 1 98.62 130 ALA B O 1
ATOM 2921 N N . GLY B 1 131 ? -4.656 10.609 11.078 1 98.62 131 GLY B N 1
ATOM 2922 C CA . GLY B 1 131 ? -5.375 11.602 11.867 1 98.62 131 GLY B CA 1
ATOM 2923 C C . GLY B 1 131 ? -4.801 13 11.734 1 98.62 131 GLY B C 1
ATOM 2924 O O . GLY B 1 131 ? -3.617 13.164 11.43 1 98.62 131 GLY B O 1
ATOM 2925 N N . VAL B 1 132 ? -5.66 13.938 11.891 1 98.62 132 VAL B N 1
ATOM 2926 C CA . VAL B 1 132 ? -5.297 15.352 11.961 1 98.62 132 VAL B CA 1
ATOM 2927 C C . VAL B 1 132 ? -5.293 15.812 13.414 1 98.62 132 VAL B C 1
ATOM 2929 O O . VAL B 1 132 ? -6.344 15.859 14.062 1 98.62 132 VAL B O 1
ATOM 2932 N N . TYR B 1 133 ? -4.113 16.141 13.875 1 98.5 133 TYR B N 1
ATOM 2933 C CA . TYR B 1 133 ? -3.957 16.578 15.266 1 98.5 133 TYR B CA 1
ATOM 2934 C C . TYR B 1 133 ? -3.752 18.078 15.336 1 98.5 133 TYR B C 1
ATOM 2936 O O . TYR B 1 133 ? -2.969 18.641 14.57 1 98.5 133 TYR B O 1
ATOM 2944 N N . ASP B 1 134 ? -4.438 18.719 16.219 1 97.25 134 ASP B N 1
ATOM 2945 C CA . ASP B 1 134 ? -4.273 20.141 16.5 1 97.25 134 ASP B CA 1
ATOM 2946 C C . ASP B 1 134 ? -3.467 20.359 17.766 1 97.25 134 ASP B C 1
ATOM 2948 O O . ASP B 1 134 ? -3.971 20.141 18.875 1 97.25 134 ASP B O 1
ATOM 2952 N N . PRO B 1 135 ? -2.279 20.797 17.641 1 95.56 135 PRO B N 1
ATOM 2953 C CA . PRO B 1 135 ? -1.453 20.969 18.844 1 95.56 135 PRO B CA 1
ATOM 2954 C C . PRO B 1 135 ? -1.969 22.078 19.766 1 95.56 135 PRO B C 1
ATOM 2956 O O . PRO B 1 135 ? -1.649 22.094 20.953 1 95.56 135 PRO B O 1
ATOM 2959 N N . GLN B 1 136 ? -2.693 23.062 19.25 1 92.69 136 GLN B N 1
ATOM 2960 C CA . GLN B 1 136 ? -3.252 24.125 20.078 1 92.69 136 GLN B CA 1
ATOM 2961 C C . GLN B 1 136 ? -4.391 23.594 20.953 1 92.69 136 GLN B C 1
ATOM 2963 O O . GLN B 1 136 ? -4.496 23.953 22.125 1 92.69 136 GLN B O 1
ATOM 2968 N N . GLU B 1 137 ? -5.168 22.734 20.344 1 93.56 137 GLU B N 1
ATOM 2969 C CA . GLU B 1 137 ? -6.293 22.172 21.078 1 93.56 137 GLU B CA 1
ATOM 2970 C C . GLU B 1 137 ? -5.902 20.875 21.781 1 93.56 137 GLU B C 1
ATOM 2972 O O . GLU B 1 137 ? -6.672 20.344 22.578 1 93.56 137 GLU B O 1
ATOM 2977 N N . HIS B 1 138 ? -4.824 20.344 21.516 1 94.38 138 HIS B N 1
ATOM 2978 C CA . HIS B 1 138 ? -4.297 19.125 22.109 1 94.38 138 HIS B CA 1
ATOM 2979 C C . HIS B 1 138 ? -5.254 17.953 21.875 1 94.38 138 HIS B C 1
ATOM 2981 O O . HIS B 1 138 ? -5.547 17.203 22.812 1 94.38 138 HIS B O 1
ATOM 2987 N N . ARG B 1 139 ? -5.75 17.859 20.656 1 95.31 139 ARG B N 1
ATOM 2988 C CA . ARG B 1 139 ? -6.652 16.766 20.328 1 95.31 139 ARG B CA 1
ATOM 2989 C C . ARG B 1 139 ? -6.609 16.453 18.828 1 95.31 139 ARG B C 1
ATOM 2991 O O . ARG B 1 139 ? -6.207 17.297 18.031 1 95.31 139 ARG B O 1
ATOM 2998 N N . PHE B 1 140 ? -7.094 15.32 18.516 1 97.81 140 PHE B N 1
ATOM 2999 C CA . PHE B 1 140 ? -7.352 15 17.109 1 97.81 140 PHE B CA 1
ATOM 3000 C C . PHE B 1 140 ? -8.633 15.664 16.641 1 97.81 140 PHE B C 1
ATOM 3002 O O . PHE B 1 140 ? -9.688 15.508 17.25 1 97.81 140 PHE B O 1
ATOM 3009 N N . LEU B 1 141 ? -8.5 16.391 15.586 1 98 141 LEU B N 1
ATOM 3010 C CA . LEU B 1 141 ? -9.688 16.953 14.969 1 98 141 LEU B CA 1
ATOM 3011 C C . LEU B 1 141 ? -10.492 15.883 14.25 1 98 141 LEU B C 1
ATOM 3013 O O . LEU B 1 141 ? -11.719 15.945 14.203 1 98 141 LEU B O 1
ATOM 3017 N N . THR B 1 142 ? -9.859 14.891 13.695 1 97.88 142 THR B N 1
ATOM 3018 C CA . THR B 1 142 ? -10.477 13.766 13.016 1 97.88 142 THR B CA 1
ATOM 3019 C C . THR B 1 142 ? -9.477 12.633 12.812 1 97.88 142 THR B C 1
ATOM 3021 O O . THR B 1 142 ? -8.266 12.852 12.875 1 97.88 142 THR B O 1
ATOM 3024 N N . THR B 1 143 ? -9.977 11.453 12.734 1 97.62 143 THR B N 1
ATOM 3025 C CA . THR B 1 143 ? -9.227 10.273 12.32 1 97.62 143 THR B CA 1
ATOM 3026 C C . THR B 1 143 ? -9.961 9.523 11.219 1 97.62 143 THR B C 1
ATOM 3028 O O . THR B 1 143 ? -11.188 9.641 11.086 1 97.62 143 THR B O 1
ATOM 3031 N N . THR B 1 144 ? -9.234 8.852 10.414 1 97.5 144 THR B N 1
ATOM 3032 C CA . THR B 1 144 ? -9.828 8.039 9.352 1 97.5 144 THR B CA 1
ATOM 3033 C C . THR B 1 144 ? -9.078 6.723 9.195 1 97.5 144 THR B C 1
ATOM 3035 O O . THR B 1 144 ? -7.977 6.562 9.719 1 97.5 144 THR B O 1
ATOM 3038 N N . GLU B 1 145 ? -9.734 5.773 8.633 1 97.25 145 GLU B N 1
ATOM 3039 C CA . GLU B 1 145 ? -9.164 4.469 8.312 1 97.25 145 GLU B CA 1
ATOM 3040 C C . GLU B 1 145 ? -9.508 4.051 6.883 1 97.25 145 GLU B C 1
ATOM 3042 O O . GLU B 1 145 ? -10.586 4.379 6.379 1 97.25 145 GLU B O 1
ATOM 3047 N N . ASP B 1 146 ? -8.664 3.393 6.277 1 98.06 146 ASP B N 1
ATOM 3048 C CA . ASP B 1 146 ? -8.867 2.781 4.965 1 98.06 146 ASP B CA 1
ATOM 3049 C C . ASP B 1 146 ? -7.891 1.63 4.738 1 98.06 146 ASP B C 1
ATOM 3051 O O . ASP B 1 146 ? -6.895 1.506 5.453 1 98.06 146 ASP B O 1
ATOM 3055 N N . ILE B 1 147 ? -8.219 0.823 3.758 1 97.69 147 ILE B N 1
ATOM 3056 C CA . ILE B 1 147 ? -7.352 -0.282 3.371 1 97.69 147 ILE B CA 1
ATOM 3057 C C . ILE B 1 147 ? -6.07 0.265 2.742 1 97.69 147 ILE B C 1
ATOM 3059 O O . ILE B 1 147 ? -4.977 -0.231 3.016 1 97.69 147 ILE B O 1
ATOM 3063 N N . GLY B 1 148 ? -6.203 1.282 1.934 1 97.56 148 GLY B N 1
ATOM 3064 C CA . GLY B 1 148 ? -5.062 1.922 1.301 1 97.56 148 GLY B CA 1
ATOM 3065 C C . GLY B 1 148 ? -4.535 3.111 2.082 1 97.56 148 GLY B C 1
ATOM 3066 O O . GLY B 1 148 ? -5.297 4.008 2.445 1 97.56 148 GLY B O 1
ATOM 3067 N N . ARG B 1 149 ? -3.264 3.156 2.229 1 97.62 149 ARG B N 1
ATOM 3068 C CA . ARG B 1 149 ? -2.646 4.227 3.006 1 97.62 149 ARG B CA 1
ATOM 3069 C C . ARG B 1 149 ? -2.857 5.582 2.34 1 97.62 149 ARG B C 1
ATOM 3071 O O . ARG B 1 149 ? -3.072 6.586 3.018 1 97.62 149 ARG B O 1
ATOM 3078 N N . HIS B 1 150 ? -2.766 5.691 0.974 1 98.56 150 HIS B N 1
ATOM 3079 C CA . HIS B 1 150 ? -2.975 6.945 0.263 1 98.56 150 HIS B CA 1
ATOM 3080 C C . HIS B 1 150 ? -4.414 7.434 0.416 1 98.56 150 HIS B C 1
ATOM 3082 O O . HIS B 1 150 ? -4.66 8.641 0.498 1 98.56 150 HIS B O 1
ATOM 3088 N N . ASN B 1 151 ? -5.312 6.461 0.456 1 98.69 151 ASN B N 1
ATOM 3089 C CA . ASN B 1 151 ? -6.715 6.809 0.649 1 98.69 151 ASN B CA 1
ATOM 3090 C C . ASN B 1 151 ? -6.934 7.551 1.965 1 98.69 151 ASN B C 1
ATOM 3092 O O . ASN B 1 151 ? -7.793 8.43 2.053 1 98.69 151 ASN B O 1
ATOM 3096 N N . CYS B 1 152 ? -6.215 7.184 2.98 1 98.75 152 CYS B N 1
ATOM 3097 C CA . CYS B 1 152 ? -6.34 7.863 4.266 1 98.75 152 CYS B CA 1
ATOM 3098 C C . CYS B 1 152 ? -6.062 9.352 4.121 1 98.75 152 CYS B C 1
ATOM 3100 O O . CYS B 1 152 ? -6.812 10.18 4.648 1 98.75 152 CYS B O 1
ATOM 3102 N N . LEU B 1 153 ? -5.02 9.711 3.369 1 98.81 153 LEU B N 1
ATOM 3103 C CA . LEU B 1 153 ? -4.668 11.117 3.199 1 98.81 153 LEU B CA 1
ATOM 3104 C C . LEU B 1 153 ? -5.695 11.828 2.324 1 98.81 153 LEU B C 1
ATOM 3106 O O . LEU B 1 153 ? -6.051 12.977 2.588 1 98.81 153 LEU B O 1
ATOM 3110 N N . ASP B 1 154 ? -6.137 11.125 1.243 1 98.81 154 ASP B N 1
ATOM 3111 C CA . ASP B 1 154 ? -7.191 11.703 0.418 1 98.81 154 ASP B CA 1
ATOM 3112 C C . ASP B 1 154 ? -8.43 12.023 1.254 1 98.81 154 ASP B C 1
ATOM 3114 O O . ASP B 1 154 ? -9.008 13.102 1.125 1 98.81 154 ASP B O 1
ATOM 3118 N N . ARG B 1 155 ? -8.805 11.117 2.148 1 98.75 155 ARG B N 1
ATOM 3119 C CA . ARG B 1 155 ? -9.969 11.312 3.008 1 98.75 155 ARG B CA 1
ATOM 3120 C C . ARG B 1 155 ? -9.781 12.523 3.916 1 98.75 155 ARG B C 1
ATOM 3122 O O . ARG B 1 155 ? -10.695 13.336 4.07 1 98.75 155 ARG B O 1
ATOM 3129 N N . LEU B 1 156 ? -8.625 12.672 4.516 1 98.75 156 LEU B N 1
ATOM 3130 C CA . LEU B 1 156 ? -8.352 13.797 5.406 1 98.75 156 LEU B CA 1
ATOM 3131 C C . LEU B 1 156 ? -8.383 15.117 4.637 1 98.75 156 LEU B C 1
ATOM 3133 O O . LEU B 1 156 ? -8.906 16.109 5.129 1 98.75 156 LEU B O 1
ATOM 3137 N N . ALA B 1 157 ? -7.742 15.109 3.467 1 97.88 157 ALA B N 1
ATOM 3138 C CA . ALA B 1 157 ? -7.746 16.312 2.629 1 97.88 157 ALA B CA 1
ATOM 3139 C C . ALA B 1 157 ? -9.164 16.719 2.258 1 97.88 157 ALA B C 1
ATOM 3141 O O . ALA B 1 157 ? -9.531 17.891 2.369 1 97.88 157 ALA B O 1
ATOM 3142 N N . GLY B 1 158 ? -9.961 15.719 1.778 1 97.69 158 GLY B N 1
ATOM 3143 C CA . GLY B 1 158 ? -11.352 16.016 1.473 1 97.69 158 GLY B CA 1
ATOM 3144 C C . GLY B 1 158 ? -12.125 16.547 2.662 1 97.69 158 GLY B C 1
ATOM 3145 O O . GLY B 1 158 ? -12.891 17.5 2.529 1 97.69 158 GLY B O 1
ATOM 3146 N N . TRP B 1 159 ? -11.969 15.922 3.789 1 97.56 159 TRP B N 1
ATOM 3147 C CA . TRP B 1 159 ? -12.594 16.375 5.027 1 97.56 159 TRP B CA 1
ATOM 3148 C C . TRP B 1 159 ? -12.234 17.828 5.324 1 97.56 159 TRP B C 1
ATOM 3150 O O . TRP B 1 159 ? -13.102 18.609 5.695 1 97.56 159 TRP B O 1
ATOM 3160 N N . SER B 1 160 ? -10.992 18.156 5.16 1 96.38 160 SER B N 1
ATOM 3161 C CA . SER B 1 160 ? -10.539 19.5 5.492 1 96.38 160 SER B CA 1
ATOM 3162 C C . SER B 1 160 ? -11.219 20.547 4.613 1 96.38 160 SER B C 1
ATOM 3164 O O . SER B 1 160 ? -11.492 21.656 5.066 1 96.38 160 SER B O 1
ATOM 3166 N N . LEU B 1 161 ? -11.43 20.188 3.365 1 93.94 161 LEU B N 1
ATOM 3167 C CA . LEU B 1 161 ? -12.148 21.094 2.467 1 93.94 161 LEU B CA 1
ATOM 3168 C C . LEU B 1 161 ? -13.586 21.297 2.938 1 93.94 161 LEU B C 1
ATOM 3170 O O . LEU B 1 161 ? -14.086 22.422 2.945 1 93.94 161 LEU B O 1
ATOM 3174 N N . THR B 1 162 ? -14.203 20.203 3.309 1 93.56 162 THR B N 1
ATOM 3175 C CA . THR B 1 162 ? -15.602 20.25 3.729 1 93.56 162 THR B CA 1
ATOM 3176 C C . THR B 1 162 ? -15.75 21.016 5.035 1 93.56 162 THR B C 1
ATOM 3178 O O . THR B 1 162 ? -16.688 21.812 5.188 1 93.56 162 THR B O 1
ATOM 3181 N N . GLU B 1 163 ? -14.797 20.797 5.906 1 94.12 163 GLU B N 1
ATOM 3182 C CA . GLU B 1 163 ? -14.891 21.391 7.238 1 94.12 163 GLU B CA 1
ATOM 3183 C C . GLU B 1 163 ? -14.188 22.734 7.293 1 94.12 163 GLU B C 1
ATOM 3185 O O . GLU B 1 163 ? -14.195 23.406 8.328 1 94.12 163 GLU B O 1
ATOM 3190 N N . ASN B 1 164 ? -13.555 23.109 6.23 1 91.88 164 ASN B N 1
ATOM 3191 C CA . ASN B 1 164 ? -12.812 24.359 6.141 1 91.88 164 ASN B CA 1
ATOM 3192 C C . ASN B 1 164 ? -11.727 24.438 7.211 1 91.88 164 ASN B C 1
ATOM 3194 O O . ASN B 1 164 ? -11.648 25.422 7.945 1 91.88 164 ASN B O 1
ATOM 3198 N N . VAL B 1 165 ? -10.977 23.469 7.348 1 93.31 165 VAL B N 1
ATOM 3199 C CA . VAL B 1 165 ? -9.867 23.406 8.297 1 93.31 165 VAL B CA 1
ATOM 3200 C C . VAL B 1 165 ? -8.547 23.672 7.574 1 93.31 165 VAL B C 1
ATOM 3202 O O . VAL B 1 165 ? -8.289 23.094 6.516 1 93.31 165 VAL B O 1
ATOM 3205 N N . ASN B 1 166 ? -7.754 24.562 8.094 1 94 166 ASN B N 1
ATOM 3206 C CA . ASN B 1 166 ? -6.414 24.828 7.578 1 94 166 ASN B CA 1
ATOM 3207 C C . ASN B 1 166 ? -5.406 23.781 8.07 1 94 166 ASN B C 1
ATOM 3209 O O . ASN B 1 166 ? -4.984 23.828 9.227 1 94 166 ASN B O 1
ATOM 3213 N N . LEU B 1 167 ? -4.961 22.922 7.184 1 95.69 167 LEU B N 1
ATOM 3214 C CA . LEU B 1 167 ? -4.09 21.812 7.566 1 95.69 167 LEU B CA 1
ATOM 3215 C C . LEU B 1 167 ? -2.684 22.312 7.879 1 95.69 167 LEU B C 1
ATOM 3217 O O . LEU B 1 167 ? -1.892 21.594 8.5 1 95.69 167 LEU B O 1
ATOM 3221 N N . ARG B 1 168 ? -2.383 23.484 7.582 1 95 168 ARG B N 1
ATOM 3222 C CA . ARG B 1 168 ? -1.06 24.062 7.812 1 95 168 ARG B CA 1
ATOM 3223 C C . ARG B 1 168 ? -0.808 24.266 9.305 1 95 168 ARG B C 1
ATOM 3225 O O . ARG B 1 168 ? 0.331 24.484 9.719 1 95 168 ARG B O 1
ATOM 3232 N N . THR B 1 169 ? -1.848 24.297 10.078 1 96 169 THR B N 1
ATOM 3233 C CA . THR B 1 169 ? -1.712 24.531 11.508 1 96 169 THR B CA 1
ATOM 3234 C C . THR B 1 169 ? -1.78 23.219 12.273 1 96 169 THR B C 1
ATOM 3236 O O . THR B 1 169 ? -1.851 23.203 13.508 1 9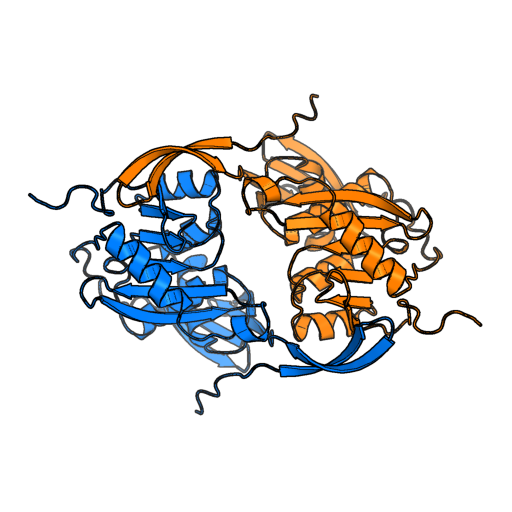6 169 THR B O 1
ATOM 3239 N N . THR B 1 170 ? -1.81 22.109 11.555 1 97.81 170 THR B N 1
ATOM 3240 C CA . THR B 1 170 ? -2.076 20.812 12.172 1 97.81 170 THR B CA 1
ATOM 3241 C C . THR B 1 170 ? -0.926 19.844 11.914 1 97.81 170 THR B C 1
ATOM 3243 O O . THR B 1 170 ? 0.037 20.188 11.227 1 97.81 170 THR B O 1
ATOM 3246 N N . VAL B 1 171 ? -1 18.688 12.578 1 98.69 171 VAL B N 1
ATOM 3247 C CA . VAL B 1 171 ? -0.021 17.609 12.469 1 98.69 171 VAL B CA 1
ATOM 3248 C C . VAL B 1 171 ? -0.683 16.359 11.883 1 98.69 171 VAL B C 1
ATOM 3250 O O . VAL B 1 171 ? -1.78 15.984 12.297 1 98.69 171 VAL B O 1
ATOM 3253 N N . LEU B 1 172 ? -0.078 15.797 10.867 1 98.88 172 LEU B N 1
ATOM 3254 C CA . LEU B 1 172 ? -0.54 14.531 10.305 1 98.88 172 LEU B CA 1
ATOM 3255 C C . LEU B 1 172 ? 0.091 13.344 11.039 1 98.88 172 LEU B C 1
ATOM 3257 O O . LEU B 1 172 ? 1.316 13.266 11.148 1 98.88 172 LEU B O 1
ATOM 3261 N N . MET B 1 173 ? -0.718 12.469 11.586 1 98.81 173 MET B N 1
ATOM 3262 C CA . MET B 1 173 ? -0.294 11.203 12.172 1 98.81 173 MET B CA 1
ATOM 3263 C C . MET B 1 173 ? -0.768 10.023 11.328 1 98.81 173 MET B C 1
ATOM 3265 O O . MET B 1 173 ? -1.935 9.969 10.938 1 98.81 173 MET B O 1
ATOM 3269 N N . VAL B 1 174 ? 0.149 9.07 11.008 1 98.75 174 VAL B N 1
ATOM 3270 C CA . VAL B 1 174 ? -0.256 7.934 10.188 1 98.75 174 VAL B CA 1
ATOM 3271 C C . VAL B 1 174 ? 0.338 6.648 10.758 1 98.75 174 VAL B C 1
ATOM 3273 O O . VAL B 1 174 ? 1.363 6.684 11.445 1 98.75 174 VAL B O 1
ATOM 3276 N N . THR B 1 175 ? -0.336 5.527 10.469 1 97.69 175 THR B N 1
ATOM 3277 C CA . THR B 1 175 ? 0.219 4.223 10.805 1 97.69 175 THR B CA 1
ATOM 3278 C C . THR B 1 175 ? 1.032 3.662 9.641 1 97.69 175 THR B C 1
ATOM 3280 O O . THR B 1 175 ? 1.727 2.654 9.789 1 97.69 175 THR B O 1
ATOM 3283 N N . ALA B 1 176 ? 1.049 4.266 8.523 1 97.62 176 ALA B N 1
ATOM 3284 C CA . ALA B 1 176 ? 1.633 3.756 7.285 1 97.62 176 ALA B CA 1
ATOM 3285 C C . ALA B 1 176 ? 3.107 4.133 7.18 1 97.62 176 ALA B C 1
ATOM 3287 O O . ALA B 1 176 ? 3.551 5.109 7.789 1 97.62 176 ALA B O 1
ATOM 3288 N N . ARG B 1 177 ? 3.818 3.314 6.398 1 97.62 177 ARG B N 1
ATOM 3289 C CA . ARG B 1 177 ? 5.18 3.688 6.027 1 97.62 177 ARG B CA 1
ATOM 3290 C C . ARG B 1 177 ? 5.199 5.016 5.281 1 97.62 177 ARG B C 1
ATOM 3292 O O . ARG B 1 177 ? 4.344 5.273 4.434 1 97.62 177 ARG B O 1
ATOM 3299 N N . ALA B 1 178 ? 6.184 5.816 5.566 1 98.44 178 ALA B N 1
ATOM 3300 C CA . ALA B 1 178 ? 6.352 7.078 4.848 1 98.44 178 ALA B CA 1
ATOM 3301 C C . ALA B 1 178 ? 7.215 6.887 3.604 1 98.44 178 ALA B C 1
ATOM 3303 O O . ALA B 1 178 ? 8.445 6.898 3.688 1 98.44 178 ALA B O 1
ATOM 3304 N N . THR B 1 179 ? 6.582 6.785 2.482 1 98.38 179 THR B N 1
ATOM 3305 C CA . THR B 1 179 ? 7.23 6.707 1.178 1 98.38 179 THR B CA 1
ATOM 3306 C C . THR B 1 179 ? 7.195 8.055 0.472 1 98.38 179 THR B C 1
ATOM 3308 O O . THR B 1 179 ? 6.555 9 0.951 1 98.38 179 THR B O 1
ATOM 3311 N N . ALA B 1 180 ? 7.859 8.148 -0.619 1 98.5 180 ALA B N 1
ATOM 3312 C CA . ALA B 1 180 ? 7.914 9.406 -1.367 1 98.5 180 ALA B CA 1
ATOM 3313 C C . ALA B 1 180 ? 6.516 9.875 -1.753 1 98.5 180 ALA B C 1
ATOM 3315 O O . ALA B 1 180 ? 6.18 11.055 -1.58 1 98.5 180 ALA B O 1
ATOM 3316 N N . SER B 1 181 ? 5.746 8.945 -2.246 1 98.19 181 SER B N 1
ATOM 3317 C CA . SER B 1 181 ? 4.422 9.328 -2.721 1 98.19 181 SER B CA 1
ATOM 3318 C C . SER B 1 181 ? 3.531 9.789 -1.57 1 98.19 181 SER B C 1
ATOM 3320 O O . SER B 1 181 ? 2.721 10.703 -1.73 1 98.19 181 SER B O 1
ATOM 3322 N N . LEU B 1 182 ? 3.621 9.148 -0.395 1 98.62 182 LEU B N 1
ATOM 3323 C CA . LEU B 1 182 ? 2.834 9.562 0.762 1 98.62 182 LEU B CA 1
ATOM 3324 C C . LEU B 1 182 ? 3.238 10.953 1.225 1 98.62 182 LEU B C 1
ATOM 3326 O O . LEU B 1 182 ? 2.381 11.789 1.529 1 98.62 182 LEU B O 1
ATOM 3330 N N . VAL B 1 183 ? 4.551 11.234 1.258 1 98.81 183 VAL B N 1
ATOM 3331 C CA . VAL B 1 183 ? 5.082 12.531 1.657 1 98.81 183 VAL B CA 1
ATOM 3332 C C . VAL B 1 183 ? 4.602 13.609 0.684 1 98.81 183 VAL B C 1
ATOM 3334 O O . VAL B 1 183 ? 4.203 14.695 1.101 1 98.81 183 VAL B O 1
ATOM 3337 N N . GLU B 1 184 ? 4.609 13.289 -0.578 1 98.19 184 GLU B N 1
ATOM 3338 C CA . GLU B 1 184 ? 4.156 14.242 -1.582 1 98.19 184 GLU B CA 1
ATOM 3339 C C . GLU B 1 184 ? 2.695 14.625 -1.358 1 98.19 184 GLU B C 1
ATOM 3341 O O . GLU B 1 184 ? 2.328 15.797 -1.499 1 98.19 184 GLU B O 1
ATOM 3346 N N . LYS B 1 185 ? 1.853 13.695 -1.031 1 98.25 185 LYS B N 1
ATOM 3347 C CA . LYS B 1 185 ? 0.453 13.984 -0.737 1 98.25 185 LYS B CA 1
ATOM 3348 C C . LYS B 1 185 ? 0.324 14.859 0.509 1 98.25 185 LYS B C 1
ATOM 3350 O O . LYS B 1 185 ? -0.492 15.781 0.545 1 98.25 185 LYS B O 1
ATOM 3355 N N . ALA B 1 186 ? 1.095 14.523 1.54 1 98.69 186 ALA B N 1
ATOM 3356 C CA . ALA B 1 186 ? 1.066 15.312 2.768 1 98.69 186 ALA B CA 1
ATOM 3357 C C . ALA B 1 186 ? 1.444 16.766 2.496 1 98.69 186 ALA B C 1
ATOM 3359 O O . ALA B 1 186 ? 0.784 17.688 2.982 1 98.69 186 ALA B O 1
ATOM 3360 N N . VAL B 1 187 ? 2.492 16.938 1.692 1 97.81 187 VAL B N 1
ATOM 3361 C CA . VAL B 1 187 ? 2.982 18.266 1.335 1 97.81 187 VAL B CA 1
ATOM 3362 C C . VAL B 1 187 ? 1.916 19.016 0.535 1 97.81 187 VAL B C 1
ATOM 3364 O O . VAL B 1 187 ? 1.622 20.188 0.814 1 97.81 187 VAL B O 1
ATOM 3367 N N . ARG B 1 188 ? 1.303 18.328 -0.424 1 97.06 188 ARG B N 1
ATOM 3368 C CA . ARG B 1 188 ? 0.271 18.922 -1.261 1 97.06 188 ARG B CA 1
ATOM 3369 C C . ARG B 1 188 ? -0.934 19.344 -0.426 1 97.06 188 ARG B C 1
ATOM 3371 O O . ARG B 1 188 ? -1.545 20.391 -0.69 1 97.06 188 ARG B O 1
ATOM 3378 N N . ALA B 1 189 ? -1.271 18.578 0.541 1 96.75 189 ALA B N 1
ATOM 3379 C CA . ALA B 1 189 ? -2.404 18.891 1.412 1 96.75 189 ALA B CA 1
ATOM 3380 C C . ALA B 1 189 ? -2.1 20.062 2.322 1 96.75 189 ALA B C 1
ATOM 3382 O O . ALA B 1 189 ? -3.012 20.688 2.883 1 96.75 189 ALA B O 1
ATOM 3383 N N . GLY B 1 190 ? -0.769 20.281 2.537 1 94.94 190 GLY B N 1
ATOM 3384 C CA . GLY B 1 190 ? -0.372 21.469 3.287 1 94.94 190 GLY B CA 1
ATOM 3385 C C . GLY B 1 190 ? 0.097 21.141 4.695 1 94.94 190 GLY B C 1
ATOM 3386 O O . GLY B 1 190 ? 0.35 22.047 5.488 1 94.94 190 GLY B O 1
ATOM 3387 N N . PHE B 1 191 ? 0.283 19.922 5.062 1 97.38 191 PHE B N 1
ATOM 3388 C CA . PHE B 1 191 ? 0.745 19.547 6.395 1 97.38 191 PHE B CA 1
ATOM 3389 C C . PHE B 1 191 ? 2.193 19.984 6.605 1 97.38 191 PHE B C 1
ATOM 3391 O O . PHE B 1 191 ? 3.053 19.703 5.766 1 97.38 191 PHE B O 1
ATOM 3398 N N . PRO B 1 192 ? 2.541 20.531 7.73 1 98.06 192 PRO B N 1
ATOM 3399 C CA . PRO B 1 192 ? 3.934 20.906 7.992 1 98.06 192 PRO B CA 1
ATOM 3400 C C . PRO B 1 192 ? 4.711 19.812 8.711 1 98.06 192 PRO B C 1
ATOM 3402 O O . PRO B 1 192 ? 5.945 19.797 8.688 1 98.06 192 PRO B O 1
ATOM 3405 N N . ILE B 1 193 ? 4.004 18.906 9.453 1 98.81 193 ILE B N 1
ATOM 3406 C CA . ILE B 1 193 ? 4.609 17.828 10.219 1 98.81 193 ILE B CA 1
ATOM 3407 C C . ILE B 1 193 ? 3.916 16.516 9.875 1 98.81 193 ILE B C 1
ATOM 3409 O O . ILE B 1 193 ? 2.688 16.422 9.914 1 98.81 193 ILE B O 1
ATOM 3413 N N . LEU B 1 194 ? 4.629 15.531 9.477 1 98.88 194 LEU B N 1
ATOM 3414 C CA . LEU B 1 194 ? 4.172 14.156 9.297 1 98.88 194 LEU B CA 1
ATOM 3415 C C . LEU B 1 194 ? 4.832 13.234 10.312 1 98.88 194 LEU B C 1
ATOM 3417 O O . LEU B 1 194 ? 6.059 13.125 10.352 1 98.88 194 LEU B O 1
ATOM 3421 N N . VAL B 1 195 ? 4.023 12.609 11.148 1 98.88 195 VAL B N 1
ATOM 3422 C CA . VAL B 1 195 ? 4.469 11.641 12.141 1 98.88 195 VAL B CA 1
ATOM 3423 C C . VAL B 1 195 ? 3.996 10.242 11.75 1 98.88 195 VAL B C 1
ATOM 3425 O O . VAL B 1 195 ? 2.793 9.984 11.688 1 98.88 195 VAL B O 1
ATOM 3428 N N . SER B 1 196 ? 4.918 9.391 11.484 1 98.69 196 SER B N 1
ATOM 3429 C CA . SER B 1 196 ? 4.59 8.016 11.117 1 98.69 196 SER B CA 1
ATOM 3430 C C . SER B 1 196 ? 5.07 7.035 12.18 1 98.69 196 SER B C 1
ATOM 3432 O O . SER B 1 196 ? 6.199 7.141 12.664 1 98.69 196 SER B O 1
ATOM 3434 N N . GLN B 1 197 ? 4.266 6.109 12.484 1 96.38 197 GLN B N 1
ATOM 3435 C CA . GLN B 1 197 ? 4.719 5.082 13.414 1 96.38 197 GLN B CA 1
ATOM 3436 C C . GLN B 1 197 ? 5.559 4.023 12.703 1 96.38 197 GLN B C 1
ATOM 3438 O O . GLN B 1 197 ? 6.113 3.131 13.344 1 96.38 197 GLN B O 1
ATOM 3443 N N . SER B 1 198 ? 5.707 4.113 11.453 1 96.81 198 SER B N 1
ATOM 3444 C CA . SER B 1 198 ? 6.336 3.07 10.648 1 96.81 198 SER B CA 1
ATOM 3445 C C . SER B 1 198 ? 7.59 3.59 9.953 1 96.81 198 SER B C 1
ATOM 3447 O O . SER B 1 198 ? 8.141 4.621 10.344 1 96.81 198 SER B O 1
ATOM 3449 N N . ALA B 1 199 ? 8.094 2.758 9.008 1 97.19 199 ALA B N 1
ATOM 3450 C CA . ALA B 1 199 ? 9.375 2.971 8.336 1 97.19 199 ALA B CA 1
ATOM 3451 C C . ALA B 1 199 ? 9.305 4.168 7.395 1 97.19 199 ALA B C 1
ATOM 3453 O O . ALA B 1 199 ? 8.219 4.594 6.996 1 97.19 199 ALA B O 1
ATOM 3454 N N . VAL B 1 200 ? 10.469 4.699 7.066 1 97.75 200 VAL B N 1
ATOM 3455 C CA . VAL B 1 200 ? 10.68 5.824 6.16 1 97.75 200 VAL B CA 1
ATOM 3456 C C . VAL B 1 200 ? 11.672 5.426 5.07 1 97.75 200 VAL B C 1
ATOM 3458 O O . VAL B 1 200 ? 12.633 4.691 5.328 1 97.75 200 VAL B O 1
ATOM 3461 N N . THR B 1 201 ? 11.445 5.926 3.883 1 98.12 201 THR B N 1
ATOM 3462 C CA . THR B 1 201 ? 12.375 5.629 2.801 1 98.12 201 THR B CA 1
ATOM 3463 C C . THR B 1 201 ? 13.297 6.812 2.541 1 98.12 201 THR B C 1
ATOM 3465 O O . THR B 1 201 ? 13 7.938 2.947 1 98.12 201 THR B O 1
ATOM 3468 N N . THR B 1 202 ? 14.359 6.555 1.834 1 97.94 202 THR B N 1
ATOM 3469 C CA . THR B 1 202 ? 15.32 7.609 1.534 1 97.94 202 THR B CA 1
ATOM 3470 C C . THR B 1 202 ? 14.688 8.695 0.676 1 97.94 202 THR B C 1
ATOM 3472 O O . THR B 1 202 ? 14.906 9.891 0.909 1 97.94 202 THR B O 1
ATOM 3475 N N . LEU B 1 203 ? 13.93 8.273 -0.282 1 98.38 203 LEU B N 1
ATOM 3476 C CA . LEU B 1 203 ? 13.328 9.258 -1.183 1 98.38 203 LEU B CA 1
ATOM 3477 C C . LEU B 1 203 ? 12.281 10.094 -0.457 1 98.38 203 LEU B C 1
ATOM 3479 O O . LEU B 1 203 ? 12.102 11.273 -0.762 1 98.38 203 LEU B O 1
ATOM 3483 N N . ALA B 1 204 ? 11.586 9.477 0.463 1 98.69 204 ALA B N 1
ATOM 3484 C CA . ALA B 1 204 ? 10.664 10.234 1.306 1 98.69 204 ALA B CA 1
ATOM 3485 C C . ALA B 1 204 ? 11.398 11.336 2.068 1 98.69 204 ALA B C 1
ATOM 3487 O O . ALA B 1 204 ? 10.914 12.469 2.152 1 98.69 204 ALA B O 1
ATOM 3488 N N . VAL B 1 205 ? 12.523 11.008 2.629 1 98.69 205 VAL B N 1
ATOM 3489 C CA . VAL B 1 205 ? 13.344 11.969 3.365 1 98.69 205 VAL B CA 1
ATOM 3490 C C . VAL B 1 205 ? 13.742 13.117 2.445 1 98.69 205 VAL B C 1
ATOM 3492 O O . VAL B 1 205 ? 13.625 14.289 2.816 1 98.69 205 VAL B O 1
ATOM 3495 N N . ASP B 1 206 ? 14.156 12.797 1.265 1 98.5 206 ASP B N 1
ATOM 3496 C CA . ASP B 1 206 ? 14.57 13.805 0.291 1 98.5 206 ASP B CA 1
ATOM 3497 C C . ASP B 1 206 ? 13.414 14.742 -0.052 1 98.5 206 ASP B C 1
ATOM 3499 O O . ASP B 1 206 ? 13.578 15.961 -0.071 1 98.5 206 ASP B O 1
ATOM 3503 N N . LYS B 1 207 ? 12.273 14.141 -0.329 1 98.62 207 LYS B N 1
ATOM 3504 C CA . LYS B 1 207 ? 11.094 14.93 -0.671 1 98.62 207 LYS B CA 1
ATOM 3505 C C . LYS B 1 207 ? 10.688 15.844 0.487 1 98.62 207 LYS B C 1
ATOM 3507 O O . LYS B 1 207 ? 10.312 17 0.275 1 98.62 207 LYS B O 1
ATOM 3512 N N . ALA B 1 208 ? 10.727 15.305 1.666 1 98.75 208 ALA B N 1
ATOM 3513 C CA . ALA B 1 208 ? 10.383 16.078 2.855 1 98.75 208 ALA B CA 1
ATOM 3514 C C . ALA B 1 208 ? 11.328 17.266 3.035 1 98.75 208 ALA B C 1
ATOM 3516 O O . ALA B 1 208 ? 10.883 18.391 3.295 1 98.75 208 ALA B O 1
ATOM 3517 N N . GLN B 1 209 ? 12.57 17.016 2.887 1 98.31 209 GLN B N 1
ATOM 3518 C CA . GLN B 1 209 ? 13.57 18.062 3.008 1 98.31 209 GLN B CA 1
ATOM 3519 C C . GLN B 1 209 ? 13.336 19.172 1.985 1 98.31 209 GLN B C 1
ATOM 3521 O O . GLN B 1 209 ? 13.344 20.359 2.33 1 98.31 209 GLN B O 1
ATOM 3526 N N . GLN B 1 210 ? 13.125 18.812 0.796 1 98.25 210 GLN B N 1
ATOM 3527 C CA . GLN B 1 210 ? 12.914 19.75 -0.288 1 98.25 210 GLN B CA 1
ATOM 3528 C C . GLN B 1 210 ? 11.672 20.609 -0.039 1 98.25 210 GLN B C 1
ATOM 3530 O O . GLN B 1 210 ? 11.648 21.797 -0.37 1 98.25 210 GLN B O 1
ATOM 3535 N N . ALA B 1 211 ? 10.68 20.031 0.583 1 98.06 211 ALA B N 1
ATOM 3536 C CA . ALA B 1 211 ? 9.391 20.719 0.757 1 98.06 211 ALA B CA 1
ATOM 3537 C C . ALA B 1 211 ? 9.336 21.453 2.092 1 98.06 211 ALA B C 1
ATOM 3539 O O . ALA B 1 211 ? 8.367 22.156 2.377 1 98.06 211 ALA B O 1
ATOM 3540 N N . GLY B 1 212 ? 10.336 21.219 2.963 1 97.88 212 GLY B N 1
ATOM 3541 C CA . GLY B 1 212 ? 10.328 21.828 4.289 1 97.88 212 GLY B CA 1
ATOM 3542 C C . GLY B 1 212 ? 9.391 21.125 5.254 1 97.88 212 GLY B C 1
ATOM 3543 O O . GLY B 1 212 ? 8.922 21.719 6.223 1 97.88 212 GLY B O 1
ATOM 3544 N N . LEU B 1 213 ? 9.047 19.938 4.973 1 98.44 213 LEU B N 1
ATOM 3545 C CA . LEU B 1 213 ? 8.203 19.125 5.836 1 98.44 213 LEU B CA 1
ATOM 3546 C C . LEU B 1 213 ? 9.023 18.5 6.965 1 98.44 213 LEU B C 1
ATOM 3548 O O . LEU B 1 213 ? 10.125 18 6.734 1 98.44 213 LEU B O 1
ATOM 3552 N N . THR B 1 214 ? 8.547 18.609 8.195 1 98.81 214 THR B N 1
ATOM 3553 C CA . THR B 1 214 ? 9.102 17.828 9.297 1 98.81 214 THR B CA 1
ATOM 3554 C C . THR B 1 214 ? 8.625 16.391 9.227 1 98.81 214 THR B C 1
ATOM 3556 O O . THR B 1 214 ? 7.422 16.125 9.219 1 98.81 214 THR B O 1
ATOM 3559 N N . LEU B 1 215 ? 9.57 15.469 9.125 1 98.88 215 LEU B N 1
ATOM 3560 C CA . LEU B 1 215 ? 9.258 14.047 9 1 98.88 215 LEU B CA 1
ATOM 3561 C C . LEU B 1 215 ? 9.781 13.266 10.195 1 98.88 215 LEU B C 1
ATOM 3563 O O . LEU B 1 215 ? 10.992 13.195 10.414 1 98.88 215 LEU B O 1
ATOM 3567 N N . VAL B 1 216 ? 8.867 12.734 10.992 1 98.81 216 VAL B N 1
ATOM 3568 C CA . VAL B 1 216 ? 9.188 11.883 12.133 1 98.81 216 VAL B CA 1
ATOM 3569 C C . VAL B 1 216 ? 8.75 10.445 11.844 1 98.81 216 VAL B C 1
ATOM 3571 O O . VAL B 1 216 ? 7.605 10.203 11.445 1 98.81 216 VAL B O 1
ATOM 3574 N N . GLY B 1 217 ? 9.664 9.516 11.945 1 98.19 217 GLY B N 1
ATOM 3575 C CA . GLY B 1 217 ? 9.383 8.117 11.664 1 98.19 217 GLY B CA 1
ATOM 3576 C C . GLY B 1 217 ? 9.711 7.199 12.82 1 98.19 217 GLY B C 1
ATOM 3577 O O . GLY B 1 217 ? 10.32 7.629 13.812 1 98.19 217 GLY B O 1
ATOM 3578 N N . PHE B 1 218 ? 9.203 5.945 12.758 1 97.06 218 PHE B N 1
ATOM 3579 C CA . PHE B 1 218 ? 9.461 4.918 13.758 1 97.06 218 PHE B CA 1
ATOM 3580 C C . PHE B 1 218 ? 9.031 5.387 15.148 1 97.06 218 PHE B C 1
ATOM 3582 O O . PHE B 1 218 ? 9.742 5.168 16.125 1 97.06 218 PHE B O 1
ATOM 3589 N N . VAL B 1 219 ? 7.938 6.105 15.141 1 97.81 219 VAL B N 1
ATOM 3590 C CA . VAL B 1 219 ? 7.453 6.547 16.453 1 97.81 219 VAL B CA 1
ATOM 3591 C C . VAL B 1 219 ? 6.824 5.371 17.188 1 97.81 219 VAL B C 1
ATOM 3593 O O . VAL B 1 219 ? 5.906 4.727 16.688 1 97.81 219 VAL B O 1
ATOM 3596 N N . ARG B 1 220 ? 7.285 5.098 18.25 1 95.56 220 ARG B N 1
ATOM 3597 C CA . ARG B 1 220 ? 6.82 4.035 19.141 1 95.56 220 ARG B CA 1
ATOM 3598 C C . ARG B 1 220 ? 6.434 4.586 20.5 1 95.56 220 ARG B C 1
ATOM 3600 O O . ARG B 1 220 ? 6.238 5.793 20.656 1 95.56 220 ARG B O 1
ATOM 3607 N N . GLU B 1 221 ? 6.305 3.672 21.406 1 94.19 221 GLU B N 1
ATOM 3608 C CA . GLU B 1 221 ? 5.816 4.09 22.719 1 94.19 221 GLU B CA 1
ATOM 3609 C C . GLU B 1 221 ? 6.82 5 23.422 1 94.19 221 GLU B C 1
ATOM 3611 O O . GLU B 1 221 ? 6.438 5.973 24.062 1 94.19 221 GLU B O 1
ATOM 3616 N N . HIS B 1 222 ? 8.117 4.777 23.219 1 95.56 222 HIS B N 1
ATOM 3617 C CA . HIS B 1 222 ? 9.086 5.484 24.047 1 95.56 222 HIS B CA 1
ATOM 3618 C C . HIS B 1 222 ? 10.219 6.055 23.203 1 95.56 222 HIS B C 1
ATOM 3620 O O . HIS B 1 222 ? 11.273 6.41 23.734 1 95.56 222 HIS B O 1
ATOM 3626 N N . ARG B 1 223 ? 10.016 6.082 21.938 1 97.5 223 ARG B N 1
ATOM 3627 C CA . ARG B 1 223 ? 11.078 6.645 21.109 1 97.5 223 ARG B CA 1
ATOM 3628 C C . ARG B 1 223 ? 10.516 7.191 19.797 1 97.5 223 ARG B C 1
ATOM 3630 O O . ARG B 1 223 ? 9.453 6.77 19.359 1 97.5 223 ARG B O 1
ATOM 3637 N N . LEU B 1 224 ? 11.156 8.07 19.234 1 98.25 224 LEU B N 1
ATOM 3638 C CA . LEU B 1 224 ? 10.859 8.617 17.922 1 98.25 224 LEU B CA 1
ATOM 3639 C C . LEU B 1 224 ? 12.148 9.031 17.203 1 98.25 224 LEU B C 1
ATOM 3641 O O . LEU B 1 224 ? 13.164 9.305 17.844 1 98.25 224 LEU B O 1
ATOM 3645 N N . THR B 1 225 ? 12.117 9.008 15.93 1 98.44 225 THR B N 1
ATOM 3646 C CA . THR B 1 225 ? 13.258 9.438 15.117 1 98.44 225 THR B CA 1
ATOM 3647 C C . THR B 1 225 ? 12.859 10.586 14.195 1 98.44 225 THR B C 1
ATOM 3649 O O . THR B 1 225 ? 11.891 10.477 13.438 1 98.44 225 THR B O 1
ATOM 3652 N N . VAL B 1 226 ? 13.57 11.688 14.273 1 98.69 226 VAL B N 1
ATOM 3653 C CA . VAL B 1 226 ? 13.359 12.836 13.406 1 98.69 226 VAL B CA 1
ATOM 3654 C C . VAL B 1 226 ? 14.305 12.758 12.203 1 98.69 226 VAL B C 1
ATOM 3656 O O . VAL B 1 226 ? 15.523 12.859 12.352 1 98.69 226 VAL B O 1
ATOM 3659 N N . PHE B 1 227 ? 13.742 12.672 11.031 1 98.62 227 PHE B N 1
ATOM 3660 C CA . PHE B 1 227 ? 14.547 12.539 9.82 1 98.62 227 PHE B CA 1
ATOM 3661 C C . PHE B 1 227 ? 14.766 13.898 9.172 1 98.62 227 PHE B C 1
ATOM 3663 O O . PHE B 1 227 ? 15.836 14.164 8.617 1 98.62 227 PHE B O 1
ATOM 3670 N N . THR B 1 228 ? 13.75 14.688 9.109 1 98.5 228 THR B N 1
ATOM 3671 C CA . THR B 1 228 ? 13.828 16.047 8.594 1 98.5 228 THR B CA 1
ATOM 3672 C C . THR B 1 228 ? 13.109 17.016 9.523 1 98.5 228 THR B C 1
ATOM 3674 O O . THR B 1 228 ? 12.031 16.703 10.039 1 98.5 228 THR B O 1
ATOM 3677 N N . ASP B 1 229 ? 13.719 18.156 9.789 1 98 229 ASP B N 1
ATOM 3678 C CA . ASP B 1 229 ? 13.094 19.234 10.562 1 98 229 ASP B CA 1
ATOM 3679 C C . ASP B 1 229 ? 13.773 20.578 10.297 1 98 229 ASP B C 1
ATOM 3681 O O . ASP B 1 229 ? 14.281 21.219 11.219 1 98 229 ASP B O 1
ATOM 3685 N N . PRO B 1 230 ? 13.641 20.984 9.094 1 96.06 230 PRO B N 1
ATOM 3686 C CA . PRO B 1 230 ? 14.391 22.188 8.727 1 96.06 230 PRO B CA 1
ATOM 3687 C C . PRO B 1 230 ? 13.891 23.438 9.445 1 96.06 230 PRO B C 1
ATOM 3689 O O . PRO B 1 230 ? 14.617 24.422 9.562 1 96.06 230 PRO B O 1
ATOM 3692 N N . HIS B 1 231 ? 12.672 23.406 9.945 1 95.69 231 HIS B N 1
ATOM 3693 C CA . HIS B 1 231 ? 12.094 24.578 10.586 1 95.69 231 HIS B CA 1
ATOM 3694 C C . HIS B 1 231 ? 12.039 24.422 12.102 1 95.69 231 HIS B C 1
ATOM 3696 O O . HIS B 1 231 ? 11.383 25.203 12.789 1 95.69 231 HIS B O 1
ATOM 3702 N N . HIS B 1 232 ? 12.625 23.406 12.617 1 95.56 232 HIS B N 1
ATOM 3703 C CA . HIS B 1 232 ? 12.75 23.141 14.047 1 95.56 232 HIS B CA 1
ATOM 3704 C C . HIS B 1 232 ? 11.391 23.125 14.727 1 95.56 232 HIS B C 1
ATOM 3706 O O . HIS B 1 232 ? 11.188 23.812 15.734 1 95.56 232 HIS B O 1
ATOM 3712 N N . ARG B 1 233 ? 10.523 22.344 14.07 1 97.56 233 ARG B N 1
ATOM 3713 C CA . ARG B 1 233 ? 9.164 22.266 14.586 1 97.56 233 ARG B CA 1
ATOM 3714 C C . ARG B 1 233 ? 9.07 21.25 15.734 1 97.56 233 ARG B C 1
ATOM 3716 O O . ARG B 1 233 ? 8.102 21.266 16.5 1 97.56 233 ARG B O 1
ATOM 3723 N N . ILE B 1 234 ? 9.984 20.312 15.812 1 97.69 234 ILE B N 1
ATOM 3724 C CA . ILE B 1 234 ? 10.125 19.453 16.984 1 97.69 234 ILE B CA 1
ATOM 3725 C C . ILE B 1 234 ? 11.102 20.078 17.969 1 97.69 234 ILE B C 1
ATOM 3727 O O . ILE B 1 234 ? 12.312 20.109 17.734 1 97.69 234 ILE B O 1
ATOM 3731 N N . LEU B 1 235 ? 10.609 20.484 19.125 1 93.19 235 LEU B N 1
ATOM 3732 C CA . LEU B 1 235 ? 11.383 21.266 20.094 1 93.19 235 LEU B CA 1
ATOM 3733 C C . LEU B 1 235 ? 12.336 20.375 20.875 1 93.19 235 LEU B C 1
ATOM 3735 O O . LEU B 1 235 ? 11.953 19.281 21.312 1 93.19 235 LEU B O 1
ATOM 3739 N N . ARG B 1 236 ? 13.578 20.609 20.906 1 83.19 236 ARG B N 1
ATOM 3740 C CA . ARG B 1 236 ? 14.57 19.828 21.641 1 83.19 236 ARG B CA 1
ATOM 3741 C C . ARG B 1 236 ? 14.75 20.359 23.062 1 83.19 236 ARG B C 1
ATOM 3743 O O . ARG B 1 236 ? 15.055 19.609 23.984 1 83.19 236 ARG B O 1
ATOM 3750 N N . ASP B 1 237 ? 15.062 21.719 23.297 1 69.69 237 ASP B N 1
ATOM 3751 C CA . ASP B 1 237 ? 15.359 22.312 24.609 1 69.69 237 ASP B CA 1
ATOM 3752 C C . ASP B 1 237 ? 14.094 22.844 25.266 1 69.69 237 ASP B C 1
ATOM 3754 O O . ASP B 1 237 ? 13.211 23.375 24.594 1 69.69 237 ASP B O 1
ATOM 3758 N N . ALA B 1 238 ? 13.602 22.141 26.469 1 52.41 238 ALA B N 1
ATOM 3759 C CA . ALA B 1 238 ? 12.664 22.891 27.297 1 52.41 238 ALA B CA 1
ATOM 3760 C C . ALA B 1 238 ? 13.094 24.359 27.438 1 52.41 238 ALA B C 1
ATOM 3762 O O . ALA B 1 238 ? 14.273 24.641 27.641 1 52.41 238 ALA B O 1
ATOM 3763 N N . GLY B 1 239 ? 12.5 25.344 26.688 1 42.72 239 GLY B N 1
ATOM 3764 C CA . GLY B 1 239 ? 12.781 26.703 27.141 1 42.72 239 GLY B CA 1
ATOM 3765 C C . GLY B 1 239 ? 13.125 26.781 28.609 1 42.72 239 GLY B C 1
ATOM 3766 O O . GLY B 1 239 ? 12.305 26.406 29.469 1 42.72 239 GLY B O 1
ATOM 3767 N N . SER B 1 240 ? 14.375 26.547 29.062 1 32.94 240 SER B N 1
ATOM 3768 C CA . SER B 1 240 ? 14.672 27.359 30.234 1 32.94 240 SER B CA 1
ATOM 3769 C C . SER B 1 240 ? 14.445 28.844 29.953 1 32.94 240 SER B C 1
ATOM 3771 O O . SER B 1 240 ? 14.664 29.297 28.828 1 32.94 240 SER B O 1
#

Foldseek 3Di:
DPLPPLDWDWDWDWDQDPNDIDTDTATAFDKDWAFEAEPNHTDDTDIKRPGLVQLLNQLCCQLPPDDVQWGKDWDDDDPRYTYMYTDNPQPDQPPPDDAAAAEPVLLLVVVVVVVPDDDPCVRHVQKKKKFKAAVVVSGTPDMDIMNDQLSRLSNVLSVCRVVVPRQRRIEMEIQDEQELVSLSSCLSSNHQEYAYLAHYDPNSLVNCQVSNHWYKYNRDNPDIDTSDHPPCRHPDDPPD/DPLPPLDWDWDWDWDDDPNDIDTDTATAFDKDWAFEAEPNHTDDTDIKRPGLVQLLNQLCCQLPPDDVQWGKDWDDDDPRYTYMYTDNPQPPQPPPDDAAAAEPVLLLVVVVVVVPDDDPCVRHVQKKKKFKAAVVVSGTPDMDIMNDQLSRLSNVLSVCRVVVPRQRRIEMEIADEQELVSLSSCLSSNHQEYAYLAHYDPNSLVNCQVSNHWYKYNRDNPDIDTSDHPPCRHPDDPPD

Solvent-accessible surface area (backbone atoms only — not comparable to full-atom values): 25392 Å² total; per-residue (Å²): 130,80,81,62,77,63,64,74,38,74,43,75,32,38,31,40,43,86,92,37,80,41,84,43,73,45,60,29,44,50,45,37,73,33,38,35,21,50,75,83,34,85,70,46,77,46,69,34,42,74,51,67,58,66,29,30,50,42,10,39,39,34,68,72,67,43,55,93,86,46,30,56,40,80,75,49,71,61,88,55,33,38,34,28,39,85,31,69,79,66,74,78,67,67,83,78,57,65,70,55,63,38,40,63,67,53,50,32,49,51,51,50,56,59,71,68,49,86,62,72,33,82,69,37,64,49,48,28,43,30,32,41,29,30,66,89,75,68,42,67,78,46,72,44,69,20,56,39,59,65,50,25,53,17,28,51,44,15,43,26,64,76,68,66,51,66,41,46,42,24,35,38,39,34,57,40,63,40,35,43,69,53,44,52,49,41,52,67,60,36,36,42,32,42,38,19,44,22,30,50,24,49,38,16,51,54,52,27,53,76,70,54,23,26,35,32,29,49,38,42,85,68,34,35,30,41,65,30,48,83,76,58,36,65,44,82,73,76,84,122,130,80,80,63,75,64,64,72,38,73,41,77,32,39,31,41,43,85,90,38,79,39,85,41,73,44,60,30,42,51,46,36,74,33,40,35,20,50,74,84,35,84,69,46,76,45,70,33,42,76,52,68,57,66,29,30,52,42,11,41,40,35,68,73,66,43,53,94,87,46,29,54,39,81,75,47,70,60,89,55,32,38,33,30,40,85,31,68,78,63,74,77,68,68,83,80,57,64,69,55,65,37,41,62,66,54,50,32,49,51,52,52,54,58,70,68,50,87,61,71,35,81,69,38,64,49,48,30,42,30,32,41,31,29,68,89,75,69,43,67,78,47,70,46,68,20,57,38,60,66,52,26,53,17,28,52,44,16,42,25,63,75,67,67,51,66,42,47,42,25,34,39,38,34,57,40,62,41,34,43,71,53,44,52,49,42,52,68,61,36,34,43,33,41,39,19,45,22,29,47,25,50,39,15,51,52,53,28,52,76,70,54,22,26,35,32,27,50,38,44,85,66,34,36,31,42,66,30,49,82,76,59,36,65,46,81,72,75,83,120

Radius of gyration: 23.08 Å; Cα contacts (8 Å, |Δi|>4): 1110; chains: 2; bounding box: 57×77×59 Å

InterPro domains:
  IPR003786 Sulfur carrier protein FdhD [PF02634] (77-231)
  IPR003786 Sulfur carrier protein FdhD [PIRSF015626] (11-232)
  IPR003786 Sulfur carrier protein FdhD [PTHR30592] (87-231)
  IPR016193 Cytidine deaminase-like [SSF53927] (11-231)

Secondary structure (DSSP, 8-state):
--------EEEEEEEEETTEEEEEEEEEB--EEEEEEETTEEEEEEEE-SSSHHHHHHHHIIIIISPTT-EEEEEEEETTEEEEEEE-------TTPPPP-B-HHHHHHHHHHHHHS--THHHHS--EEEEEEETTTTEEEEEEEESSHHHHHHHHHHHHHHHT--GGGSEEEESS-B-HHHHHHHHHHT-SEEEESS-BBHHHHHHHHHHT-EEEES--SSEEEEEE-TT--B--S---/--------EEEEEEEEETTEEEEEEEEEB--EEEEEEETTEEEEEEEE-SSSHHHHHHHHIIIIISPTT-EEEEEEEETTEEEEEEE-------TTPPPP-B-HHHHHHHHHHHHHS--THHHHS--EEEEEEETTTTEEEEEEEESSHHHHHHHHHHHHHHHT--GGGSEEEESS-B-HHHHHHHHHHT-SEEEESS-BBHHHHHHHHHHT-EEEES--SSEEEEEE-TT--B--S---

Sequence (480 aa):
MSSAAHALENIACWQYRQEDWHSIQDTIAPEQEVSLYWHDQLAAALLAFPSGLSSLCLGHAWLELCRPGETPGLDAQQGESFYLSVRNARKDLDLHAPEPQLTPEATLALRNDFMRRPGKWDHTGCFHRAGVYDPQEHRFLTTTEDIGRHNCLDRLAGWSLTENVNLRTTVLMVTARATASLVEKAVRAGFPILVSQSAVTTLAVDKAQQAGLTLVGFVREHRLTVFTDPHHRILRDAGSMSSAAHALENIACWQYRQEDWHSIQDTIAPEQEVSLYWHDQLAAALLAFPSGLSSLCLGHAWLELCRPGETPGLDAQQGESFYLSVRNARKDLDLHAPEPQLTPEATLALRNDFMRRPGKWDHTGCFHRAGVYDPQEHRFLTTTEDIGRHNCLDRLAGWSLTENVNLRTTVLMVTARATASLVEKAVRAGFPILVSQSAVTTLAVDKAQQAGLTLVGFVREHRLTVFTDPHHRILRDAGS

pLDDT: mean 92.88, std 12.84, range [24.03, 98.88]

Nearest PDB structures (foldseek):
  2pw9-assembly2_C  TM=8.726E-01  e=1.176E-20  Desulfotalea psychrophila LSv54
  2pw9-assembly1_B  TM=8.372E-01  e=8.168E-21  Desulfotalea psychrophila LSv54
  2pw9-assembly2_D  TM=8.428E-01  e=2.436E-20  Desulfotalea psychrophila LSv54
  2pw9-assembly1_A  TM=8.311E-01  e=3.726E-20  Desulfotalea psychrophila LSv54
  4pde-assembly1_A-2  TM=7.835E-01  e=1.492E-21  Escherichia coli